Protein AF-A0A7S2UMM3-F1 (afdb_monomer_lite)

Radius of gyration: 26.35 Å; chains: 1; bounding box: 93×60×81 Å

Sequence (410 aa):
KREKLSLTMVSPAQRAVLAFTLSSIRLCLVSAWVPPAGVSSTSRCRPRFPHNGQQQNQPFDLHSSSSQQQQQRHDFLLSMVVGEHGEENIEETSVVALAVNDLTEQDWELVKAIHSSEEGLENAVAARLSEMHPRLLLTLRTVVESENEDTQKVVLDKNEDKNVELLQAVGGAVKQVLDTRLEGGRNVLQTLLGAGEIRKLDAEIGKASRSGLLDMAFFTVLNMNVRDAAYEDTLGTETEESSNREITASTSRLQILQHIYTRCQEEVEKTVSPGVGLLNKLLRTDVASIRTNQLEHYLGPQTSSITTPDGKVVELKYNEKASQPLVPPTLLVEAIAGAVQQIRTVERAGGTDARTAADLVESCRQVAMEARTALAKVYGTNSTELLAFQDELQPIFRPDSAKSIYIQGN

Structure (mmCIF, N/CA/C/O backbone):
data_AF-A0A7S2UMM3-F1
#
_entry.id   AF-A0A7S2UMM3-F1
#
loop_
_atom_site.group_PDB
_atom_site.id
_atom_site.type_symbol
_atom_site.label_atom_id
_atom_site.label_alt_id
_atom_site.label_comp_id
_atom_site.label_asym_id
_atom_site.label_entity_id
_atom_site.label_seq_id
_atom_site.pdbx_PDB_ins_code
_atom_site.Cartn_x
_atom_site.Cartn_y
_atom_site.Cartn_z
_atom_site.occupancy
_atom_site.B_iso_or_equiv
_atom_site.auth_seq_id
_atom_site.auth_comp_id
_atom_site.auth_asym_id
_atom_site.auth_atom_id
_atom_site.pdbx_PDB_model_num
ATOM 1 N N . LYS A 1 1 ? 38.780 10.836 32.388 1.00 37.72 1 LYS A N 1
ATOM 2 C CA . LYS A 1 1 ? 37.694 9.830 32.296 1.00 37.72 1 LYS A CA 1
ATOM 3 C C . LYS A 1 1 ? 36.496 10.451 31.576 1.00 37.72 1 LYS A C 1
ATOM 5 O O . LYS A 1 1 ? 35.646 11.049 32.215 1.00 37.72 1 LYS A O 1
ATOM 10 N N . ARG A 1 2 ? 36.498 10.406 30.243 1.00 31.22 2 ARG A N 1
ATOM 11 C CA . ARG A 1 2 ? 35.359 10.698 29.360 1.00 31.22 2 ARG A CA 1
ATOM 12 C C . ARG A 1 2 ? 35.456 9.645 28.263 1.00 31.22 2 ARG A C 1
ATOM 14 O O . ARG A 1 2 ? 36.393 9.697 27.471 1.00 31.22 2 ARG A O 1
ATOM 21 N N . GLU A 1 3 ? 34.591 8.643 28.318 1.00 32.53 3 GLU A N 1
ATOM 22 C CA . GLU A 1 3 ? 34.515 7.590 27.308 1.00 32.53 3 GLU A CA 1
ATOM 23 C C . GLU A 1 3 ? 33.772 8.130 26.087 1.00 32.53 3 GLU A C 1
ATOM 25 O O . GLU A 1 3 ? 32.643 8.608 26.180 1.00 32.53 3 GLU A O 1
ATOM 30 N N . LYS A 1 4 ? 34.451 8.094 24.939 1.00 33.41 4 LYS A N 1
ATOM 31 C CA . LYS A 1 4 ? 33.843 8.244 23.620 1.00 33.41 4 LYS A CA 1
ATOM 32 C C . LYS A 1 4 ? 33.161 6.915 23.297 1.00 33.41 4 LYS A C 1
ATOM 34 O O . LYS A 1 4 ? 33.853 5.928 23.064 1.00 33.41 4 LYS A O 1
ATOM 39 N N . LEU A 1 5 ? 31.831 6.891 23.282 1.00 32.12 5 LEU A N 1
ATOM 40 C CA . LEU A 1 5 ? 31.069 5.785 22.708 1.00 32.12 5 LEU A CA 1
ATOM 41 C C . LEU A 1 5 ? 31.184 5.870 21.183 1.00 32.12 5 LEU A C 1
ATOM 43 O O . LEU A 1 5 ? 30.658 6.781 20.547 1.00 32.12 5 LEU A O 1
ATOM 47 N N . SER A 1 6 ? 31.944 4.937 20.620 1.00 31.11 6 SER A N 1
ATOM 48 C CA . SER A 1 6 ? 32.021 4.667 19.191 1.00 31.11 6 SER A CA 1
ATOM 49 C C . SER A 1 6 ? 30.680 4.129 18.697 1.00 31.11 6 SER A C 1
ATOM 51 O O . SER A 1 6 ? 30.228 3.085 19.167 1.00 31.11 6 SER A O 1
ATOM 53 N N . LEU A 1 7 ? 30.073 4.826 17.734 1.00 29.58 7 LEU A N 1
ATOM 54 C CA . LEU A 1 7 ? 28.963 4.316 16.934 1.00 29.58 7 LEU A CA 1
ATOM 55 C C . LEU A 1 7 ? 29.455 3.064 16.190 1.00 29.58 7 LEU A C 1
ATOM 57 O O . LEU A 1 7 ? 30.310 3.150 15.307 1.00 29.58 7 LEU A O 1
ATOM 61 N N . THR A 1 8 ? 28.974 1.895 16.595 1.00 32.72 8 THR A N 1
ATOM 62 C CA . THR A 1 8 ? 29.281 0.623 15.947 1.00 32.72 8 THR A CA 1
ATOM 63 C C . THR A 1 8 ? 28.654 0.577 14.556 1.00 32.72 8 THR A C 1
ATOM 65 O O . THR A 1 8 ? 27.493 0.931 14.349 1.00 32.72 8 THR A O 1
ATOM 68 N N . MET A 1 9 ? 29.459 0.157 13.581 1.00 29.73 9 MET A N 1
ATOM 69 C CA . MET A 1 9 ? 29.053 -0.039 12.196 1.00 29.73 9 MET A CA 1
ATOM 70 C C . MET A 1 9 ? 27.955 -1.104 12.094 1.00 29.73 9 MET A C 1
ATOM 72 O O . MET A 1 9 ? 28.203 -2.285 12.317 1.00 29.73 9 MET A O 1
ATOM 76 N N . VAL A 1 10 ? 26.750 -0.681 11.712 1.00 37.28 10 VAL A N 1
ATOM 77 C CA . VAL A 1 10 ? 25.680 -1.572 11.238 1.00 37.28 10 VAL A CA 1
ATOM 78 C C . VAL A 1 10 ? 26.115 -2.175 9.901 1.00 37.28 10 VAL A C 1
ATOM 80 O O . VAL A 1 10 ? 26.517 -1.424 9.001 1.00 37.28 10 VAL A O 1
ATOM 83 N N . SER A 1 11 ? 26.053 -3.507 9.780 1.00 36.09 11 SER A N 1
ATOM 84 C CA . SER A 1 11 ? 26.533 -4.229 8.596 1.00 36.09 11 SER A CA 1
ATOM 85 C C . SER A 1 11 ? 25.693 -3.899 7.348 1.00 36.09 11 SER A C 1
ATOM 87 O O . SER A 1 11 ? 24.501 -3.598 7.474 1.00 36.09 11 SER A O 1
ATOM 89 N N . PRO A 1 12 ? 26.267 -3.973 6.133 1.00 37.12 12 PRO A N 1
ATOM 90 C CA . PRO A 1 12 ? 25.528 -3.758 4.885 1.00 37.12 12 PRO A CA 1
ATOM 91 C C . PRO A 1 12 ? 24.275 -4.641 4.757 1.00 37.12 12 PRO A C 1
ATOM 93 O O . PRO A 1 12 ? 23.237 -4.162 4.312 1.00 37.12 12 PRO A O 1
ATOM 96 N N . ALA A 1 13 ? 24.320 -5.882 5.256 1.00 32.56 13 ALA A N 1
ATOM 97 C CA . ALA A 1 13 ? 23.174 -6.795 5.263 1.00 32.56 13 ALA A CA 1
ATOM 98 C C . ALA A 1 13 ? 22.021 -6.302 6.161 1.00 32.56 13 ALA A C 1
ATOM 100 O O . ALA A 1 13 ? 20.856 -6.419 5.798 1.00 32.56 13 ALA A O 1
ATOM 101 N N . GLN A 1 14 ? 22.323 -5.682 7.307 1.00 31.30 14 GLN A N 1
ATOM 102 C CA . GLN A 1 14 ? 21.301 -5.090 8.180 1.00 31.30 14 GLN A CA 1
ATOM 103 C C . GLN A 1 14 ? 20.704 -3.807 7.585 1.00 31.30 14 GLN A C 1
ATOM 105 O O . GLN A 1 14 ? 19.526 -3.529 7.797 1.00 31.30 14 GLN A O 1
ATOM 110 N N . ARG A 1 15 ? 21.481 -3.052 6.792 1.00 35.38 15 ARG A N 1
ATOM 111 C CA . ARG A 1 15 ? 20.969 -1.902 6.026 1.00 35.38 15 ARG A CA 1
ATOM 112 C C . ARG A 1 15 ? 20.070 -2.342 4.872 1.00 35.38 15 ARG A C 1
ATOM 114 O O . ARG A 1 15 ? 19.040 -1.714 4.670 1.00 35.38 15 ARG A O 1
ATOM 121 N N . ALA A 1 16 ? 20.410 -3.433 4.184 1.00 31.98 16 ALA A N 1
ATOM 122 C CA . ALA A 1 16 ? 19.576 -4.017 3.135 1.00 31.98 16 ALA A CA 1
ATOM 123 C C . ALA A 1 16 ? 18.241 -4.536 3.694 1.00 31.98 16 ALA A C 1
ATOM 125 O O . ALA A 1 16 ? 17.195 -4.243 3.132 1.00 31.98 16 ALA A O 1
ATOM 126 N N . VAL A 1 17 ? 18.244 -5.202 4.854 1.00 29.83 17 VAL A N 1
ATOM 127 C CA . VAL A 1 17 ? 17.009 -5.654 5.527 1.00 29.83 17 VAL A CA 1
ATOM 128 C C . VAL A 1 17 ? 16.156 -4.474 6.021 1.00 29.83 17 VAL A C 1
ATOM 130 O O . VAL A 1 17 ? 14.932 -4.515 5.904 1.00 29.83 17 VAL A O 1
ATOM 133 N N . LEU A 1 18 ? 16.766 -3.393 6.524 1.00 27.75 18 LEU A N 1
ATOM 134 C CA . LEU A 1 18 ? 16.050 -2.169 6.922 1.00 27.75 18 LEU A CA 1
ATOM 135 C C . LEU A 1 18 ? 15.496 -1.375 5.722 1.00 27.75 18 LEU A C 1
ATOM 137 O O . LEU A 1 18 ? 14.382 -0.862 5.790 1.00 27.75 18 LEU A O 1
ATOM 141 N N . ALA A 1 19 ? 16.228 -1.301 4.609 1.00 29.80 19 ALA A N 1
ATOM 142 C CA . ALA A 1 19 ? 15.749 -0.681 3.371 1.00 29.80 19 ALA A CA 1
ATOM 143 C C . ALA A 1 19 ? 14.633 -1.514 2.716 1.00 29.80 19 ALA A C 1
ATOM 145 O O . ALA A 1 19 ? 13.623 -0.961 2.284 1.00 29.80 19 ALA A O 1
ATOM 146 N N . PHE A 1 20 ? 14.764 -2.844 2.728 1.00 29.50 20 PHE A N 1
ATOM 147 C CA . PHE A 1 20 ? 13.760 -3.779 2.219 1.00 29.50 20 PHE A CA 1
ATOM 148 C C . PHE A 1 20 ? 12.480 -3.771 3.065 1.00 29.50 20 PHE A C 1
ATOM 150 O O . PHE A 1 20 ? 11.386 -3.792 2.510 1.00 29.50 20 PHE A O 1
ATOM 157 N N . THR A 1 21 ? 12.582 -3.659 4.395 1.00 28.17 21 THR A N 1
ATOM 158 C CA . THR A 1 21 ? 11.404 -3.519 5.273 1.00 28.17 21 THR A CA 1
ATOM 159 C C . THR A 1 21 ? 10.720 -2.164 5.103 1.00 28.17 21 THR A C 1
ATOM 161 O O . THR A 1 21 ? 9.504 -2.127 4.947 1.00 28.17 21 THR A O 1
ATOM 164 N N . LEU A 1 22 ? 11.462 -1.053 5.023 1.00 28.73 22 LEU A N 1
ATOM 165 C CA . LEU A 1 22 ? 10.879 0.275 4.778 1.00 28.73 22 LEU A CA 1
ATOM 166 C C . LEU A 1 22 ? 10.264 0.411 3.375 1.00 28.73 22 LEU A C 1
ATOM 168 O O . LEU A 1 22 ? 9.251 1.092 3.213 1.00 28.73 22 LEU A O 1
ATOM 172 N N . SER A 1 23 ? 10.831 -0.257 2.368 1.00 28.91 23 SER A N 1
ATOM 173 C CA . SER A 1 23 ? 10.271 -0.295 1.017 1.00 28.91 23 SER A CA 1
ATOM 174 C C . SER A 1 23 ? 9.061 -1.229 0.899 1.00 28.91 23 SER A C 1
ATOM 176 O O . SER A 1 23 ? 8.054 -0.838 0.312 1.00 28.91 23 SER A O 1
ATOM 178 N N . SER A 1 24 ? 9.094 -2.401 1.540 1.00 27.95 24 SER A N 1
ATOM 179 C CA . SER A 1 24 ? 7.931 -3.296 1.623 1.00 27.95 24 SER A CA 1
ATOM 180 C C . SER A 1 24 ? 6.765 -2.624 2.354 1.00 27.95 24 SER A C 1
ATOM 182 O O . SER A 1 24 ? 5.624 -2.773 1.941 1.00 27.95 24 SER A O 1
ATOM 184 N N . ILE A 1 25 ? 7.032 -1.783 3.363 1.00 31.61 25 ILE A N 1
ATOM 185 C CA . ILE A 1 25 ? 6.010 -0.951 4.025 1.00 31.61 25 ILE A CA 1
ATOM 186 C C . ILE A 1 25 ? 5.410 0.091 3.060 1.00 31.61 25 ILE A C 1
ATOM 188 O O . ILE A 1 25 ? 4.210 0.351 3.126 1.00 31.61 25 ILE A O 1
ATOM 192 N N . ARG A 1 26 ? 6.205 0.666 2.142 1.00 30.56 26 ARG A N 1
ATOM 193 C CA . ARG A 1 26 ? 5.712 1.603 1.112 1.00 30.56 26 ARG A CA 1
ATOM 194 C C . ARG A 1 26 ? 4.900 0.914 0.010 1.00 30.56 26 ARG A C 1
ATOM 196 O O . ARG A 1 26 ? 3.977 1.533 -0.502 1.00 30.56 26 ARG A O 1
ATOM 203 N N . LEU A 1 27 ? 5.214 -0.339 -0.328 1.00 33.00 27 LEU A N 1
ATOM 204 C CA . LEU A 1 27 ? 4.545 -1.099 -1.393 1.00 33.00 27 LEU A CA 1
ATOM 205 C C . LEU A 1 27 ? 3.309 -1.886 -0.902 1.00 33.00 27 LEU A C 1
ATOM 207 O O . LEU A 1 27 ? 2.324 -1.989 -1.629 1.00 33.00 27 LEU A O 1
ATOM 211 N N . CYS A 1 28 ? 3.307 -2.382 0.343 1.00 31.05 28 CYS A N 1
ATOM 212 C CA . CYS A 1 28 ? 2.167 -3.091 0.953 1.00 31.05 28 CYS A CA 1
ATOM 213 C C . CYS A 1 28 ? 0.951 -2.187 1.231 1.00 31.05 28 CYS A C 1
ATOM 215 O O . CYS A 1 28 ? -0.153 -2.688 1.429 1.00 31.05 28 CYS A O 1
ATOM 217 N N . LEU A 1 29 ? 1.130 -0.861 1.245 1.00 34.88 29 LEU A N 1
ATOM 218 C CA . LEU A 1 29 ? 0.043 0.115 1.408 1.00 34.88 29 LEU A CA 1
ATOM 219 C C . LEU A 1 29 ? -0.972 0.080 0.247 1.00 34.88 29 LEU A C 1
ATOM 221 O O . LEU A 1 29 ? -2.137 0.414 0.452 1.00 34.88 29 LEU A O 1
ATOM 225 N N . VAL A 1 30 ? -0.558 -0.374 -0.944 1.00 37.84 30 VAL A N 1
ATOM 226 C CA . VAL A 1 30 ? -1.393 -0.393 -2.160 1.00 37.84 30 VAL A CA 1
ATOM 227 C C . VAL A 1 30 ? -2.221 -1.685 -2.291 1.00 37.84 30 VAL A C 1
ATOM 229 O O . VAL A 1 30 ? -3.313 -1.666 -2.845 1.00 37.84 30 VAL A O 1
ATOM 232 N N . SER A 1 31 ? -1.759 -2.812 -1.739 1.00 36.06 31 SER A N 1
ATOM 233 C CA . SER A 1 31 ? -2.380 -4.146 -1.904 1.00 36.06 31 SER A CA 1
ATOM 234 C C . SER A 1 31 ? -3.450 -4.500 -0.869 1.00 36.06 31 SER A C 1
ATOM 236 O O . SER A 1 31 ? -4.137 -5.516 -0.998 1.00 36.06 31 SER A O 1
ATOM 238 N N . ALA A 1 32 ? -3.579 -3.704 0.190 1.00 34.31 32 ALA A N 1
ATOM 239 C CA . ALA A 1 32 ? -4.263 -4.112 1.409 1.00 34.31 32 ALA A CA 1
ATOM 240 C C . ALA A 1 32 ? -5.755 -3.716 1.470 1.00 34.31 32 ALA A C 1
ATOM 242 O O . ALA A 1 32 ? -6.258 -3.461 2.562 1.00 34.31 32 ALA A O 1
ATOM 243 N N . TRP A 1 33 ? -6.465 -3.643 0.337 1.00 36.62 33 TRP A N 1
ATOM 244 C CA . TRP A 1 33 ? -7.845 -3.134 0.263 1.00 36.62 33 TRP A CA 1
ATOM 245 C C . TRP A 1 33 ? -8.903 -4.235 -0.026 1.00 36.62 33 TRP A C 1
ATOM 247 O O . TRP A 1 33 ? -9.188 -4.540 -1.175 1.00 36.62 33 TRP A O 1
ATOM 257 N N . VAL A 1 34 ? -9.493 -4.736 1.077 1.00 37.28 34 VAL A N 1
ATOM 258 C CA . VAL A 1 34 ? -10.892 -5.203 1.341 1.00 37.28 34 VAL A CA 1
ATOM 259 C C . VAL A 1 34 ? -11.443 -6.551 0.772 1.00 37.28 34 VAL A C 1
ATOM 261 O O . VAL A 1 34 ? -11.095 -6.926 -0.342 1.00 37.28 34 VAL A O 1
ATOM 264 N N . PRO A 1 35 ? -12.324 -7.283 1.530 1.00 36.44 35 PRO A N 1
ATOM 265 C CA . PRO A 1 35 ? -12.921 -8.606 1.227 1.00 36.44 35 PRO A CA 1
ATOM 266 C C . PRO A 1 35 ? -14.292 -8.571 0.473 1.00 36.44 35 PRO A C 1
ATOM 268 O O . PRO A 1 35 ? -14.781 -7.491 0.156 1.00 36.44 35 PRO A O 1
ATOM 271 N N . PRO A 1 36 ? -14.935 -9.734 0.181 1.00 30.81 36 PRO A N 1
ATOM 272 C CA . PRO A 1 36 ? -16.005 -9.882 -0.829 1.00 30.81 36 PRO A CA 1
ATOM 273 C C . PRO A 1 36 ? -17.444 -9.640 -0.342 1.00 30.81 36 PRO A C 1
ATOM 275 O O . PRO A 1 36 ? -17.772 -9.849 0.825 1.00 30.81 36 PRO A O 1
ATOM 278 N N . ALA A 1 37 ? -18.313 -9.260 -1.286 1.00 39.91 37 ALA A N 1
ATOM 279 C CA . ALA A 1 37 ? -19.715 -8.891 -1.079 1.00 39.91 37 ALA A CA 1
ATOM 280 C C . ALA A 1 37 ? -20.717 -10.056 -1.225 1.00 39.91 37 ALA A C 1
ATOM 282 O O . ALA A 1 37 ? -20.513 -10.970 -2.021 1.00 39.91 37 ALA A O 1
ATOM 283 N N . GLY A 1 38 ? -21.840 -9.958 -0.497 1.00 34.75 38 GLY A N 1
ATOM 284 C CA . GLY A 1 38 ? -23.064 -10.754 -0.663 1.00 34.75 38 GLY A CA 1
ATOM 285 C C . GLY A 1 38 ? -24.182 -9.988 -1.399 1.00 34.75 38 GLY A C 1
ATOM 286 O O . GLY A 1 38 ? -24.195 -8.758 -1.424 1.00 34.75 38 GLY A O 1
ATOM 287 N N . VAL A 1 39 ? -25.098 -10.741 -2.018 1.00 36.59 39 VAL A N 1
ATOM 288 C CA . VAL A 1 39 ? -26.072 -10.346 -3.065 1.00 36.59 39 VAL A CA 1
ATOM 289 C C . VAL A 1 39 ? -27.311 -9.586 -2.542 1.00 36.59 39 VAL A C 1
ATOM 291 O O . VAL A 1 39 ? -27.798 -9.871 -1.452 1.00 36.59 39 VAL A O 1
ATOM 294 N N . SER A 1 40 ? -27.912 -8.716 -3.377 1.00 28.44 40 SER A N 1
ATOM 295 C CA . SER A 1 40 ? -29.347 -8.362 -3.304 1.00 28.44 40 SER A CA 1
ATOM 296 C C . SER A 1 40 ? -30.047 -8.542 -4.659 1.00 28.44 40 SER A C 1
ATOM 298 O O . SER A 1 40 ? -29.574 -8.009 -5.664 1.00 28.44 40 SER A O 1
ATOM 300 N N . SER A 1 41 ? -31.193 -9.230 -4.675 1.00 32.00 41 SER A N 1
ATOM 301 C CA . SER A 1 41 ? -32.082 -9.392 -5.833 1.00 32.00 41 SER A CA 1
ATOM 302 C C . SER A 1 41 ? -33.200 -8.338 -5.826 1.00 32.00 41 SER A C 1
ATOM 304 O O . SER A 1 41 ? -33.740 -7.978 -4.781 1.00 32.00 41 SER A O 1
ATOM 306 N N . THR A 1 42 ? -33.571 -7.823 -7.001 1.00 28.53 42 THR A N 1
ATOM 307 C CA . THR A 1 42 ? -34.726 -6.926 -7.166 1.00 28.53 42 THR A CA 1
ATOM 308 C C . THR A 1 42 ? -35.871 -7.680 -7.837 1.00 28.53 42 THR A C 1
ATOM 310 O O . THR A 1 42 ? -35.753 -8.116 -8.977 1.00 28.53 42 THR A O 1
ATOM 313 N N . SER A 1 43 ? -37.014 -7.799 -7.155 1.00 29.09 43 SER A N 1
ATOM 314 C CA . SER A 1 43 ? -38.282 -8.180 -7.785 1.00 29.09 43 SER A CA 1
ATOM 315 C C . SER A 1 43 ? -39.281 -7.024 -7.682 1.00 29.09 43 SER A C 1
ATOM 317 O O . SER A 1 43 ? -39.476 -6.416 -6.630 1.00 29.09 43 SER A O 1
ATOM 319 N N . ARG A 1 44 ? -39.886 -6.668 -8.820 1.00 30.44 44 ARG A N 1
ATOM 320 C CA . ARG A 1 44 ? -40.976 -5.689 -8.918 1.00 30.44 44 ARG A CA 1
ATOM 321 C C . ARG A 1 44 ? -42.308 -6.399 -8.686 1.00 30.44 44 ARG A C 1
ATOM 323 O O . ARG A 1 44 ? -42.637 -7.294 -9.457 1.00 30.44 44 ARG A O 1
ATOM 330 N N . CYS A 1 45 ? -43.134 -5.901 -7.765 1.00 27.81 45 CYS A N 1
ATOM 331 C CA . CYS A 1 45 ? -44.596 -5.986 -7.860 1.00 27.81 45 CYS A CA 1
ATOM 332 C C . CYS A 1 45 ? -45.281 -4.777 -7.189 1.00 27.81 45 CYS A C 1
ATOM 334 O O . CYS A 1 45 ? -44.796 -4.218 -6.212 1.00 27.81 45 CYS A O 1
ATOM 336 N N . ARG A 1 46 ? -46.382 -4.340 -7.812 1.00 29.86 46 ARG A N 1
ATOM 337 C CA . ARG A 1 46 ? -47.157 -3.095 -7.609 1.00 29.86 46 ARG A CA 1
ATOM 338 C C . ARG A 1 46 ? -48.124 -3.135 -6.395 1.00 29.86 46 ARG A C 1
ATOM 340 O O . ARG A 1 46 ? -48.333 -4.206 -5.838 1.00 29.86 46 ARG A O 1
ATOM 347 N N . PRO A 1 47 ? -48.756 -1.996 -6.011 1.00 38.34 47 PRO A N 1
ATOM 348 C CA . PRO A 1 47 ? -49.354 -1.798 -4.684 1.00 38.34 47 PRO A CA 1
ATOM 349 C C . PRO A 1 47 ? -50.884 -1.996 -4.607 1.00 38.34 47 PRO A C 1
ATOM 351 O O . PRO A 1 47 ? -51.600 -1.775 -5.586 1.00 38.34 47 PRO A O 1
ATOM 354 N N . ARG A 1 48 ? -51.391 -2.279 -3.394 1.00 27.25 48 ARG A N 1
ATOM 355 C CA . ARG A 1 48 ? -52.760 -1.961 -2.924 1.00 27.25 48 ARG A CA 1
ATOM 356 C C . ARG A 1 48 ? -52.787 -1.766 -1.389 1.00 27.25 48 ARG A C 1
ATOM 358 O O . ARG A 1 48 ? -52.279 -2.600 -0.654 1.00 27.25 48 ARG A O 1
ATOM 365 N N . PHE A 1 49 ? -53.371 -0.648 -0.950 1.00 33.28 49 PHE A N 1
ATOM 366 C CA . PHE A 1 49 ? -53.687 -0.217 0.435 1.00 33.28 49 PHE A CA 1
ATOM 367 C C . PHE A 1 49 ? -54.880 -0.997 1.059 1.00 33.28 49 PHE A C 1
ATOM 369 O O . PHE A 1 49 ? -55.559 -1.687 0.297 1.00 33.28 49 PHE A O 1
ATOM 376 N N . PRO A 1 50 ? -55.335 -0.735 2.316 1.00 56.53 50 PRO A N 1
ATOM 377 C CA . PRO A 1 50 ? -54.648 -0.413 3.584 1.00 56.53 50 PRO A CA 1
ATOM 378 C C . PRO A 1 50 ? -55.148 -1.273 4.791 1.00 56.53 50 PRO A C 1
ATOM 380 O O . PRO A 1 50 ? -56.086 -2.053 4.668 1.00 56.53 50 PRO A O 1
ATOM 383 N N . HIS A 1 51 ? -54.576 -0.992 5.974 1.00 31.17 51 HIS A N 1
ATOM 384 C CA . HIS A 1 51 ? -55.083 -1.156 7.356 1.00 31.17 51 HIS A CA 1
ATOM 385 C C . HIS A 1 51 ? -54.529 -2.246 8.301 1.00 31.17 51 HIS A C 1
ATOM 387 O O . HIS A 1 51 ? -54.581 -3.443 8.051 1.00 31.17 51 HIS A O 1
ATOM 393 N N . ASN A 1 52 ? -54.221 -1.712 9.492 1.00 31.64 52 ASN A N 1
ATOM 394 C CA . ASN A 1 52 ? -54.168 -2.256 10.849 1.00 31.64 52 ASN A CA 1
ATOM 395 C C . ASN A 1 52 ? -52.873 -2.879 11.368 1.00 31.64 52 ASN A C 1
ATOM 397 O O . ASN A 1 52 ? -52.204 -3.683 10.733 1.00 31.64 52 ASN A O 1
ATOM 401 N N . GLY A 1 53 ? -52.517 -2.386 12.556 1.00 42.09 53 GLY A N 1
ATOM 402 C CA . GLY A 1 53 ? -51.210 -2.508 13.156 1.00 42.09 53 GLY A CA 1
ATOM 403 C C . GLY A 1 53 ? -50.965 -3.849 13.817 1.00 42.09 53 GLY A C 1
ATOM 404 O O . GLY A 1 53 ? -51.862 -4.454 14.391 1.00 42.09 53 GLY A O 1
ATOM 405 N N . GLN A 1 54 ? -49.695 -4.224 13.793 1.00 33.34 54 GLN A N 1
ATOM 406 C CA . GLN A 1 54 ? -49.017 -5.016 14.801 1.00 33.34 54 GLN A CA 1
ATOM 407 C C . GLN A 1 54 ? -47.519 -4.759 14.623 1.00 33.34 54 GLN A C 1
ATOM 409 O O . GLN A 1 54 ? -46.998 -4.804 13.511 1.00 33.34 54 GLN A O 1
ATOM 414 N N . GLN A 1 55 ? -46.841 -4.421 15.718 1.00 40.12 55 GLN A N 1
ATOM 415 C CA . GLN A 1 55 ? -45.387 -4.333 15.766 1.00 40.12 55 GLN A CA 1
ATOM 416 C C . GLN A 1 55 ? -44.811 -5.741 15.576 1.00 40.12 55 GLN A C 1
ATOM 418 O O . GLN A 1 55 ? -44.971 -6.597 16.443 1.00 40.12 55 GLN A O 1
ATOM 423 N N . GLN A 1 56 ? -44.138 -5.971 14.452 1.00 32.06 56 GLN A N 1
ATOM 424 C CA . GLN A 1 56 ? -43.213 -7.084 14.277 1.00 32.06 56 GLN A CA 1
ATOM 425 C C . GLN A 1 56 ? -41.867 -6.524 13.824 1.00 32.06 56 GLN A C 1
ATOM 427 O O . GLN A 1 56 ? -41.788 -5.758 12.865 1.00 32.06 56 GLN A O 1
ATOM 432 N N . ASN A 1 57 ? -40.825 -6.899 14.564 1.00 35.16 57 ASN A N 1
ATOM 433 C CA . ASN A 1 57 ? -39.428 -6.653 14.236 1.00 35.16 57 ASN A CA 1
ATOM 434 C C . ASN A 1 57 ? -39.122 -7.224 12.846 1.00 35.16 57 ASN A C 1
ATOM 436 O O . ASN A 1 57 ? -39.223 -8.434 12.651 1.00 35.16 57 ASN A O 1
ATOM 440 N N . GLN A 1 58 ? -38.727 -6.365 11.908 1.00 28.28 58 GLN A N 1
ATOM 441 C CA . GLN A 1 58 ? -38.083 -6.784 10.665 1.00 28.28 58 GLN A CA 1
ATOM 442 C C . GLN A 1 58 ? -36.572 -6.528 10.745 1.00 28.28 58 GLN A C 1
ATOM 444 O O . GLN A 1 58 ? -36.161 -5.552 11.381 1.00 28.28 58 GLN A O 1
ATOM 449 N N . PRO A 1 59 ? -35.741 -7.384 10.125 1.00 31.39 59 PRO A N 1
ATOM 450 C CA . PRO A 1 59 ? -34.317 -7.129 9.997 1.00 31.39 59 PRO A CA 1
ATOM 451 C C . PRO A 1 59 ? -34.082 -6.002 8.981 1.00 31.39 59 PRO A C 1
ATOM 453 O O . PRO A 1 59 ? -34.748 -5.912 7.953 1.00 31.39 59 PRO A O 1
ATOM 456 N N . PHE A 1 60 ? -33.148 -5.116 9.311 1.00 28.88 60 PHE A N 1
ATOM 457 C CA . PHE A 1 60 ? -32.680 -4.039 8.445 1.00 28.88 60 PHE A CA 1
ATOM 458 C C . PHE A 1 60 ? -31.813 -4.614 7.313 1.00 28.88 60 PHE A C 1
ATOM 460 O O . PHE A 1 60 ? -30.698 -5.055 7.574 1.00 28.88 60 PHE A O 1
ATOM 467 N N . ASP A 1 61 ? -32.285 -4.540 6.068 1.00 33.62 61 ASP A N 1
ATOM 468 C CA . ASP A 1 61 ? -31.451 -4.696 4.870 1.00 33.62 61 ASP A CA 1
ATOM 469 C C . ASP A 1 61 ? -30.877 -3.326 4.463 1.00 33.62 61 ASP A C 1
ATOM 471 O O . ASP A 1 61 ? -31.564 -2.479 3.890 1.00 33.62 61 ASP A O 1
ATOM 475 N N . LEU A 1 62 ? -29.604 -3.093 4.800 1.00 35.28 62 LEU A N 1
ATOM 476 C CA . LEU A 1 62 ? -28.827 -1.880 4.497 1.00 35.28 62 LEU A CA 1
ATOM 477 C C . LEU A 1 62 ? -27.396 -2.263 4.061 1.00 35.28 62 LEU A C 1
ATOM 479 O O . LEU A 1 62 ? -26.438 -1.910 4.738 1.00 35.28 62 LEU A O 1
ATOM 483 N N . HIS A 1 63 ? -27.214 -3.005 2.960 1.00 37.03 63 HIS A N 1
ATOM 484 C CA . HIS A 1 63 ? -25.854 -3.385 2.512 1.00 37.03 63 HIS A CA 1
ATOM 485 C C . HIS A 1 63 ? -25.577 -3.376 0.994 1.00 37.03 63 HIS A C 1
ATOM 487 O O . HIS A 1 63 ? -24.470 -3.712 0.588 1.00 37.03 63 HIS A O 1
ATOM 493 N N . SER A 1 64 ? -26.496 -2.947 0.125 1.00 37.47 64 SER A N 1
ATOM 494 C CA . SER A 1 64 ? -26.328 -3.157 -1.327 1.00 37.47 64 SER A CA 1
ATOM 495 C C . SER A 1 64 ? -25.579 -2.062 -2.107 1.00 37.47 64 SER A C 1
ATOM 497 O O . SER A 1 64 ? -25.239 -2.286 -3.264 1.00 37.47 64 SER A O 1
ATOM 499 N N . SER A 1 65 ? -25.278 -0.897 -1.518 1.00 36.31 65 SER A N 1
ATOM 500 C CA . SER A 1 65 ? -24.600 0.207 -2.229 1.00 36.31 65 SER A CA 1
ATOM 501 C C . SER A 1 65 ? -23.087 0.305 -1.986 1.00 36.31 65 SER A C 1
ATOM 503 O O . SER A 1 65 ? -22.410 1.034 -2.706 1.00 36.31 65 SER A O 1
ATOM 505 N N . SER A 1 66 ? -22.534 -0.405 -0.994 1.00 40.94 66 SER A N 1
ATOM 506 C CA . SER A 1 66 ? -21.108 -0.311 -0.628 1.00 40.94 66 SER A CA 1
ATOM 507 C C . SER A 1 66 ? -20.194 -1.186 -1.490 1.00 40.94 66 SER A C 1
ATOM 509 O O . SER A 1 66 ? -19.043 -0.827 -1.727 1.00 40.94 66 SER A O 1
ATOM 511 N N . SER A 1 67 ? -20.712 -2.299 -2.009 1.00 39.31 67 SER A N 1
ATOM 512 C CA . SER A 1 67 ? -19.952 -3.273 -2.800 1.00 39.31 67 SER A CA 1
ATOM 513 C C . SER A 1 67 ? -19.581 -2.759 -4.194 1.00 39.31 67 SER A C 1
ATOM 515 O O . SER A 1 67 ? -18.461 -2.971 -4.646 1.00 39.31 67 SER A O 1
ATOM 517 N N . GLN A 1 68 ? -20.463 -2.005 -4.858 1.00 37.88 68 GLN A N 1
ATOM 518 C CA . GLN A 1 68 ? -20.170 -1.420 -6.176 1.00 37.88 68 GLN A CA 1
ATOM 519 C C . GLN A 1 68 ? -19.088 -0.334 -6.120 1.00 37.88 68 GLN A C 1
ATOM 521 O O . GLN A 1 68 ? -18.267 -0.231 -7.030 1.00 37.88 68 GLN A O 1
ATOM 526 N N . GLN A 1 69 ? -19.044 0.453 -5.043 1.00 40.78 69 GLN A N 1
ATOM 527 C CA . GLN A 1 69 ? -18.029 1.496 -4.879 1.00 40.78 69 GLN A CA 1
ATOM 528 C C . GLN A 1 69 ? -16.647 0.897 -4.553 1.00 40.78 69 GLN A C 1
ATOM 530 O O . GLN A 1 69 ? -15.626 1.465 -4.931 1.00 40.78 69 GLN A O 1
ATOM 535 N N . GLN A 1 70 ? -16.606 -0.276 -3.912 1.00 46.50 70 GLN A N 1
ATOM 536 C CA . GLN A 1 70 ? -15.387 -1.066 -3.696 1.00 46.50 70 GLN A CA 1
ATOM 537 C C . GLN A 1 70 ? -14.927 -1.798 -4.967 1.00 46.50 70 GLN A C 1
ATOM 539 O O . GLN A 1 70 ? -13.729 -1.834 -5.234 1.00 46.50 70 GLN A O 1
ATOM 544 N N . GLN A 1 71 ? -15.861 -2.294 -5.789 1.00 40.97 71 GLN A N 1
ATOM 545 C CA . GLN A 1 71 ? -15.581 -2.879 -7.107 1.00 40.97 71 GLN A CA 1
ATOM 546 C C . GLN A 1 71 ? -14.901 -1.860 -8.041 1.00 40.97 71 GLN A C 1
ATOM 548 O O . GLN A 1 71 ? -13.855 -2.152 -8.611 1.00 40.97 71 GLN A O 1
ATOM 553 N N . GLN A 1 72 ? -15.418 -0.626 -8.118 1.00 40.97 72 GLN A N 1
ATOM 554 C CA . GLN A 1 72 ? -14.840 0.440 -8.954 1.00 40.97 72 GLN A CA 1
ATOM 555 C C . GLN A 1 72 ? -13.432 0.861 -8.504 1.00 40.97 72 GLN A C 1
ATOM 557 O O . GLN A 1 72 ? -12.567 1.127 -9.333 1.00 40.97 72 GLN A O 1
ATOM 562 N N . ARG A 1 73 ? -13.161 0.847 -7.192 1.00 46.56 73 ARG A N 1
ATOM 563 C CA . ARG A 1 73 ? -11.824 1.113 -6.623 1.00 46.56 73 ARG A CA 1
ATOM 564 C C . ARG A 1 73 ? -10.805 0.001 -6.914 1.00 46.56 73 ARG A C 1
ATOM 566 O O . ARG A 1 73 ? -9.612 0.194 -6.709 1.00 46.56 73 ARG A O 1
ATOM 573 N N . HIS A 1 74 ? -11.271 -1.154 -7.381 1.00 42.59 74 HIS A N 1
ATOM 574 C CA . HIS A 1 74 ? -10.506 -2.387 -7.551 1.00 42.59 74 HIS A CA 1
ATOM 575 C C . HIS A 1 74 ? -10.341 -2.796 -9.025 1.00 42.59 74 HIS A C 1
ATOM 577 O O . HIS A 1 74 ? -9.319 -3.391 -9.375 1.00 42.59 74 HIS A O 1
ATOM 583 N N . ASP A 1 75 ? -11.286 -2.429 -9.896 1.00 34.94 75 ASP A N 1
ATOM 584 C CA . ASP A 1 75 ? -11.080 -2.389 -11.352 1.00 34.94 75 ASP A CA 1
ATOM 585 C C . ASP A 1 75 ? -9.968 -1.403 -11.706 1.00 34.94 75 ASP A C 1
ATOM 587 O O . ASP A 1 75 ? -9.150 -1.665 -12.573 1.00 34.94 75 ASP A O 1
ATOM 591 N N . PHE A 1 76 ? -9.850 -0.340 -10.922 1.00 41.56 76 PHE A N 1
ATOM 592 C CA . PHE A 1 76 ? -8.805 0.663 -10.999 1.00 41.56 76 PHE A CA 1
ATOM 593 C C . PHE A 1 76 ? -7.363 0.142 -10.789 1.00 41.56 76 PHE A C 1
ATOM 595 O O . PHE A 1 76 ? -6.469 0.450 -11.572 1.00 41.56 76 PHE A O 1
ATOM 602 N N . LEU A 1 77 ? -7.113 -0.699 -9.776 1.00 38.56 77 LEU A N 1
ATOM 603 C CA . LEU A 1 77 ? -5.776 -1.284 -9.564 1.00 38.56 77 LEU A CA 1
ATOM 604 C C . LEU A 1 77 ? -5.427 -2.362 -10.610 1.00 38.56 77 LEU A C 1
ATOM 606 O O . LEU A 1 77 ? -4.259 -2.726 -10.737 1.00 38.56 77 LEU A O 1
ATOM 610 N N . LEU A 1 78 ? -6.413 -2.874 -11.358 1.00 33.53 78 LEU A N 1
ATOM 611 C CA . LEU A 1 78 ? -6.201 -3.825 -12.458 1.00 33.53 78 LEU A CA 1
ATOM 612 C C . LEU A 1 78 ? -6.211 -3.180 -13.849 1.00 33.53 78 LEU A C 1
ATOM 614 O O . LEU A 1 78 ? -5.508 -3.680 -14.725 1.00 33.53 78 LEU A O 1
ATOM 618 N N . SER A 1 79 ? -6.891 -2.052 -14.064 1.00 31.42 79 SER A N 1
ATOM 619 C CA . SER A 1 79 ? -6.733 -1.244 -15.283 1.00 31.42 79 SER A CA 1
ATOM 620 C C . SER A 1 79 ? -5.330 -0.632 -15.367 1.00 31.42 79 SER A C 1
ATOM 622 O O . SER A 1 79 ? -4.857 -0.319 -16.451 1.00 31.42 79 SER A O 1
ATOM 624 N N . MET A 1 80 ? -4.612 -0.550 -14.239 1.00 36.69 80 MET A N 1
ATOM 625 C CA . MET A 1 80 ? -3.161 -0.310 -14.192 1.00 36.69 80 MET A CA 1
ATOM 626 C C . MET A 1 80 ? -2.316 -1.423 -14.839 1.00 36.69 80 MET A C 1
ATOM 628 O O . MET A 1 80 ? -1.154 -1.197 -15.175 1.00 36.69 80 MET A O 1
ATOM 632 N N . VAL A 1 81 ? -2.859 -2.638 -14.977 1.00 35.00 81 VAL A N 1
ATOM 633 C CA . VAL A 1 81 ? -2.160 -3.809 -15.532 1.00 35.00 81 VAL A CA 1
ATOM 634 C C . VAL A 1 81 ? -2.598 -4.091 -16.970 1.00 35.00 81 VAL A C 1
ATOM 636 O O . VAL A 1 81 ? -1.775 -4.551 -17.760 1.00 35.00 81 VAL A O 1
ATOM 639 N N . VAL A 1 82 ? -3.832 -3.750 -17.340 1.00 30.64 82 VAL A N 1
ATOM 640 C CA . VAL A 1 82 ? -4.368 -3.881 -18.702 1.00 30.64 82 VAL A CA 1
ATOM 641 C C . VAL A 1 82 ? -4.930 -2.523 -19.121 1.00 30.64 82 VAL A C 1
ATOM 643 O O . VAL A 1 82 ? -6.115 -2.247 -18.955 1.00 30.64 82 VAL A O 1
ATOM 646 N N . GLY A 1 83 ? -4.055 -1.632 -19.584 1.00 32.31 83 GLY A N 1
ATOM 647 C CA . GLY A 1 83 ? -4.475 -0.373 -20.189 1.00 32.31 83 GLY A CA 1
ATOM 648 C C . GLY A 1 83 ? -5.032 -0.648 -21.581 1.00 32.31 83 GLY A C 1
ATOM 649 O O . GLY A 1 83 ? -4.268 -0.752 -22.535 1.00 32.31 83 GLY A O 1
ATOM 650 N N . GLU A 1 84 ? -6.349 -0.793 -21.706 1.00 33.25 84 GLU A N 1
ATOM 651 C CA . GLU A 1 84 ? -7.012 -0.725 -23.010 1.00 33.25 84 GLU A CA 1
ATOM 652 C C . GLU A 1 84 ? -7.044 0.745 -23.450 1.00 33.25 84 GLU A C 1
ATOM 654 O O . GLU A 1 84 ? -7.861 1.542 -22.985 1.00 33.25 84 GLU A O 1
ATOM 659 N N . HIS A 1 85 ? -6.101 1.128 -24.312 1.00 37.41 85 HIS A N 1
ATOM 660 C CA . HIS A 1 85 ? -6.112 2.431 -24.963 1.00 37.41 85 HIS A CA 1
ATOM 661 C C . HIS A 1 85 ? -7.140 2.428 -26.099 1.00 37.41 85 HIS A C 1
ATOM 663 O O . HIS A 1 85 ? -7.074 1.610 -27.013 1.00 37.41 85 HIS A O 1
ATOM 669 N N . GLY A 1 86 ? -8.100 3.354 -26.030 1.00 36.78 86 GLY A N 1
ATOM 670 C CA . GLY A 1 86 ? -9.012 3.640 -27.131 1.00 36.78 86 GLY A CA 1
ATOM 671 C C . GLY A 1 86 ? -8.244 4.199 -28.328 1.00 36.78 86 GLY A C 1
ATOM 672 O O . GLY A 1 86 ? -7.470 5.144 -28.186 1.00 36.78 86 GLY A O 1
ATOM 673 N N . GLU A 1 87 ? -8.461 3.593 -29.492 1.00 36.16 87 GLU A N 1
ATOM 674 C CA . GLU A 1 87 ? -7.859 3.972 -30.770 1.00 36.16 87 GLU A CA 1
ATOM 675 C C . GLU A 1 87 ? -8.388 5.340 -31.239 1.00 36.16 87 GLU A C 1
ATOM 677 O O . GLU A 1 87 ? -9.409 5.436 -31.922 1.00 36.16 87 GLU A O 1
ATOM 682 N N . GLU A 1 88 ? -7.691 6.420 -30.892 1.00 40.88 88 GLU A N 1
ATOM 683 C CA . GLU A 1 88 ? -7.794 7.685 -31.620 1.00 40.88 88 GLU A CA 1
ATOM 684 C C . GLU A 1 88 ? -6.551 7.861 -32.502 1.00 40.88 88 GLU A C 1
ATOM 686 O O . GLU A 1 88 ? -5.417 7.756 -32.040 1.00 40.88 88 GLU A O 1
ATOM 691 N N . ASN A 1 89 ? -6.785 8.109 -33.797 1.00 40.91 89 ASN A N 1
ATOM 692 C CA . ASN A 1 89 ? -5.765 8.373 -34.816 1.00 40.91 89 ASN A CA 1
ATOM 693 C C . ASN A 1 89 ? -4.982 9.654 -34.477 1.00 40.91 89 ASN A C 1
ATOM 695 O O . ASN A 1 89 ? -5.364 10.753 -34.888 1.00 40.91 89 ASN A O 1
ATOM 699 N N . ILE A 1 90 ? -3.887 9.504 -33.738 1.00 45.41 90 ILE A N 1
ATOM 700 C CA . ILE A 1 90 ? -2.871 10.533 -33.516 1.00 45.41 90 ILE A CA 1
ATOM 701 C C . ILE A 1 90 ? -1.718 10.243 -34.482 1.00 45.41 90 ILE A C 1
ATOM 703 O O . ILE A 1 90 ? -1.369 9.084 -34.696 1.00 45.41 90 ILE A O 1
ATOM 707 N N . GLU A 1 91 ? -1.155 11.289 -35.094 1.00 48.16 91 GLU A N 1
ATOM 708 C CA . GLU A 1 91 ? 0.050 11.204 -35.928 1.00 48.16 91 GLU A CA 1
ATOM 709 C C . GLU A 1 91 ? 1.100 10.303 -35.251 1.00 48.16 91 GLU A C 1
ATOM 711 O O . GLU A 1 91 ? 1.439 10.550 -34.091 1.00 48.16 91 GLU A O 1
ATOM 716 N N . GLU A 1 92 ? 1.567 9.258 -35.960 1.00 49.56 92 GLU A N 1
ATOM 717 C CA . GLU A 1 92 ? 2.490 8.193 -35.510 1.00 49.56 92 GLU A CA 1
ATOM 718 C C . GLU A 1 92 ? 3.867 8.748 -35.103 1.00 49.56 92 GLU A C 1
ATOM 720 O O . GLU A 1 92 ? 4.913 8.474 -35.691 1.00 49.56 92 GLU A O 1
ATOM 725 N N . THR A 1 93 ? 3.887 9.554 -34.056 1.00 56.34 93 THR A N 1
ATOM 726 C CA . THR A 1 93 ? 5.075 9.757 -33.249 1.00 56.34 93 THR A CA 1
ATOM 727 C C . THR A 1 93 ? 5.183 8.487 -32.421 1.00 56.34 93 THR A C 1
ATOM 729 O O . THR A 1 93 ? 4.273 8.193 -31.647 1.00 56.34 93 THR A O 1
ATOM 732 N N . SER A 1 94 ? 6.237 7.694 -32.640 1.00 68.75 94 SER A N 1
ATOM 733 C CA . SER A 1 94 ? 6.432 6.413 -31.951 1.00 68.75 94 SER A CA 1
ATOM 734 C C . SER A 1 94 ? 6.165 6.581 -30.452 1.00 68.75 94 SER A C 1
ATOM 736 O O . SER A 1 94 ? 6.846 7.364 -29.786 1.00 68.75 94 SER A O 1
ATOM 738 N N . VAL A 1 95 ? 5.161 5.868 -29.927 1.00 72.81 95 VAL A N 1
ATOM 739 C CA . VAL A 1 95 ? 4.754 5.904 -28.508 1.00 72.81 95 VAL A CA 1
ATOM 740 C C . VAL A 1 95 ? 5.961 5.659 -27.596 1.00 72.81 95 VAL A C 1
ATOM 742 O O . VAL A 1 95 ? 6.090 6.271 -26.537 1.00 72.81 95 VAL A O 1
ATOM 745 N N . VAL A 1 96 ? 6.906 4.841 -28.067 1.00 74.50 96 VAL A N 1
ATOM 746 C CA . VAL A 1 96 ? 8.186 4.572 -27.411 1.00 74.50 96 VAL A CA 1
ATOM 747 C C . VAL A 1 96 ? 9.046 5.832 -27.311 1.00 74.50 96 VAL A C 1
ATOM 749 O O . VAL A 1 96 ? 9.569 6.125 -26.241 1.00 74.50 96 VAL A O 1
ATOM 752 N N . ALA A 1 97 ? 9.175 6.617 -28.382 1.00 74.56 97 ALA A N 1
ATOM 753 C CA . ALA A 1 97 ? 9.982 7.838 -28.371 1.00 74.56 97 ALA A CA 1
ATOM 754 C C . ALA A 1 97 ? 9.433 8.879 -27.381 1.00 74.56 97 ALA A C 1
ATOM 756 O O . ALA A 1 97 ? 10.204 9.512 -26.661 1.00 74.56 97 ALA A O 1
ATOM 757 N N . LEU A 1 98 ? 8.106 9.019 -27.289 1.00 77.50 98 LEU A N 1
ATOM 758 C CA . LEU A 1 98 ? 7.473 9.881 -26.286 1.00 77.50 98 LEU A CA 1
ATOM 759 C C . LEU A 1 98 ? 7.750 9.374 -24.863 1.00 77.50 98 LEU A C 1
ATOM 761 O O . LEU A 1 98 ? 8.231 10.137 -24.028 1.00 77.50 98 LEU A O 1
ATOM 765 N N . ALA A 1 99 ? 7.563 8.075 -24.615 1.00 78.44 99 ALA A N 1
ATOM 766 C CA . ALA A 1 99 ? 7.789 7.477 -23.299 1.00 78.44 99 ALA A CA 1
ATOM 767 C C . ALA A 1 99 ? 9.258 7.551 -22.833 1.00 78.44 99 ALA A C 1
ATOM 769 O O . ALA A 1 99 ? 9.526 7.658 -21.635 1.00 78.44 99 ALA A O 1
ATOM 770 N N . VAL A 1 100 ? 10.215 7.494 -23.766 1.00 83.44 100 VAL A N 1
ATOM 771 C CA . VAL A 1 100 ? 11.658 7.626 -23.499 1.00 83.44 100 VAL A CA 1
ATOM 772 C C . VAL A 1 100 ? 12.028 9.070 -23.149 1.00 83.44 100 VAL A C 1
ATOM 774 O O . VAL A 1 100 ? 12.860 9.289 -22.264 1.00 83.44 100 VAL A O 1
ATOM 777 N N . ASN A 1 101 ? 11.397 10.053 -23.797 1.00 84.56 101 ASN A N 1
ATOM 778 C CA . ASN A 1 101 ? 11.639 11.476 -23.542 1.00 84.56 101 ASN A CA 1
ATOM 779 C C . ASN A 1 101 ? 11.120 11.944 -22.171 1.00 84.56 101 ASN A C 1
ATOM 781 O O . ASN A 1 101 ? 11.642 12.914 -21.623 1.00 84.56 101 ASN A O 1
ATOM 785 N N . ASP A 1 102 ? 10.155 11.231 -21.587 1.00 86.31 102 ASP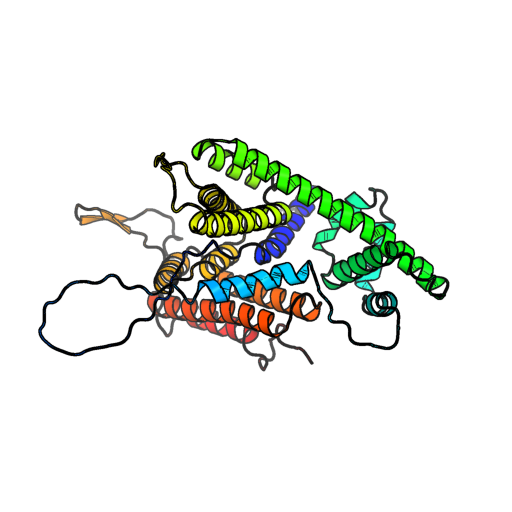 A N 1
ATOM 786 C CA . ASP A 1 102 ? 9.590 11.536 -20.266 1.00 86.31 102 ASP A CA 1
ATOM 787 C C . ASP A 1 102 ? 10.456 11.047 -19.083 1.00 86.31 102 ASP A C 1
ATOM 789 O O . ASP A 1 102 ? 10.161 11.329 -17.913 1.00 86.31 102 ASP A O 1
ATOM 793 N N . LEU A 1 103 ? 11.547 10.323 -19.358 1.00 90.06 103 LEU A N 1
ATOM 794 C CA . LEU A 1 103 ? 12.479 9.843 -18.337 1.00 90.06 103 LEU A CA 1
ATOM 795 C C . LEU A 1 103 ? 13.428 10.949 -17.863 1.00 90.06 103 LEU A C 1
ATOM 797 O O . LEU A 1 103 ? 14.050 11.665 -18.647 1.00 90.06 103 LEU A O 1
ATOM 801 N N . THR A 1 104 ? 13.609 11.047 -16.547 1.00 93.19 104 THR A N 1
ATOM 802 C CA . THR A 1 104 ? 14.552 12.005 -15.950 1.00 93.19 104 THR A CA 1
ATOM 803 C C . THR A 1 104 ? 15.980 11.474 -15.928 1.00 93.19 104 THR A C 1
ATOM 805 O O . THR A 1 104 ? 16.222 10.274 -16.036 1.00 93.19 104 THR A O 1
ATOM 808 N N . GLU A 1 105 ? 16.945 12.366 -15.699 1.00 94.12 105 GLU A N 1
ATOM 809 C CA . GLU A 1 105 ? 18.359 12.006 -15.528 1.00 94.12 105 GLU A CA 1
ATOM 810 C C . GLU A 1 105 ? 18.571 10.943 -14.435 1.00 94.12 105 GLU A C 1
ATOM 812 O O . GLU A 1 105 ? 19.326 9.998 -14.643 1.00 94.12 105 GLU A O 1
ATOM 817 N N . GLN A 1 106 ? 17.827 11.024 -13.326 1.00 94.56 106 GLN A N 1
ATOM 818 C CA . GLN A 1 106 ? 17.881 10.029 -12.247 1.00 94.56 106 GLN A CA 1
ATOM 819 C C . GLN A 1 106 ? 17.424 8.637 -12.704 1.00 94.56 106 GLN A C 1
ATOM 821 O O . GLN A 1 106 ? 18.016 7.634 -12.306 1.00 94.56 106 GLN A O 1
ATOM 826 N N . ASP A 1 107 ? 16.397 8.561 -13.556 1.00 94.94 107 ASP A N 1
ATOM 827 C CA . ASP A 1 107 ? 15.922 7.284 -14.096 1.00 94.94 107 ASP A CA 1
ATOM 828 C C . ASP A 1 107 ? 16.994 6.667 -15.009 1.00 94.94 107 ASP A C 1
ATOM 830 O O . ASP A 1 107 ? 17.292 5.475 -14.915 1.00 94.94 107 ASP A O 1
ATOM 834 N N . TRP A 1 108 ? 17.649 7.489 -15.834 1.00 95.44 108 TRP A N 1
ATOM 835 C CA . TRP A 1 108 ? 18.744 7.050 -16.699 1.00 95.44 108 TRP A CA 1
ATOM 836 C C . TRP A 1 108 ? 19.983 6.603 -15.928 1.00 95.44 108 TRP A C 1
ATOM 838 O O . TRP A 1 108 ? 20.610 5.611 -16.304 1.00 95.44 108 TRP A O 1
ATOM 848 N N . GLU A 1 109 ? 20.354 7.313 -14.863 1.00 95.75 109 GLU A N 1
ATOM 849 C CA . GLU A 1 109 ? 21.439 6.896 -13.972 1.00 95.75 109 GLU A CA 1
ATOM 850 C C . GLU A 1 109 ? 21.138 5.534 -13.347 1.00 95.75 109 GLU A C 1
ATOM 852 O O . GLU A 1 109 ? 22.007 4.658 -13.334 1.00 95.75 109 GLU A O 1
ATOM 857 N N . LEU A 1 110 ? 19.897 5.324 -12.900 1.00 96.00 110 LEU A N 1
ATOM 858 C CA . LEU A 1 110 ? 19.460 4.059 -12.323 1.00 96.00 110 LEU A CA 1
ATOM 859 C C . LEU A 1 110 ? 19.541 2.915 -13.343 1.00 96.00 110 LEU A C 1
ATOM 861 O O . LEU A 1 110 ? 20.147 1.884 -13.045 1.00 96.00 110 LEU A O 1
ATOM 865 N N . VAL A 1 111 ? 19.001 3.110 -14.553 1.00 96.56 111 VAL A N 1
ATOM 866 C CA . VAL A 1 111 ? 19.041 2.129 -15.656 1.00 96.56 111 VAL A CA 1
ATOM 867 C C . VAL A 1 111 ? 20.483 1.767 -16.011 1.00 96.56 111 VAL A C 1
ATOM 869 O O . VAL A 1 111 ? 20.835 0.587 -16.043 1.00 96.56 111 VAL A O 1
ATOM 872 N N . LYS A 1 112 ? 21.355 2.764 -16.205 1.00 96.25 112 LYS A N 1
ATOM 873 C CA . LYS A 1 112 ? 22.775 2.540 -16.526 1.00 96.25 112 LYS A CA 1
ATOM 874 C C . LYS A 1 112 ? 23.501 1.800 -15.411 1.00 96.25 112 LYS A C 1
ATOM 876 O O . LYS A 1 112 ? 24.296 0.901 -15.684 1.00 96.25 112 LYS A O 1
ATOM 881 N N . ALA A 1 113 ? 23.229 2.158 -14.160 1.00 95.75 113 ALA A N 1
ATOM 882 C CA . ALA A 1 113 ? 23.862 1.533 -13.011 1.00 95.75 113 ALA A CA 1
ATOM 883 C C . ALA A 1 113 ? 23.366 0.094 -12.776 1.00 95.75 113 ALA A C 1
ATOM 885 O O . ALA A 1 113 ? 24.130 -0.718 -12.267 1.00 95.75 113 ALA A O 1
ATOM 886 N N . ILE A 1 114 ? 22.125 -0.234 -13.151 1.00 96.06 114 ILE A N 1
ATOM 887 C CA . ILE A 1 114 ? 21.614 -1.615 -13.162 1.00 96.06 114 ILE A CA 1
ATOM 888 C C . ILE A 1 114 ? 22.280 -2.417 -14.279 1.00 96.06 114 ILE A C 1
ATOM 890 O O . ILE A 1 114 ? 22.797 -3.502 -14.025 1.00 96.06 114 ILE A O 1
ATOM 894 N N . HIS A 1 115 ? 22.315 -1.869 -15.495 1.00 96.00 115 HIS A N 1
ATOM 895 C CA . HIS A 1 115 ? 22.896 -2.548 -16.651 1.00 96.00 115 HIS A CA 1
ATOM 896 C C . HIS A 1 115 ? 24.402 -2.805 -16.497 1.00 96.00 115 HIS A C 1
ATOM 898 O O . HIS A 1 115 ? 24.908 -3.829 -16.940 1.00 96.00 115 HIS A O 1
ATOM 904 N N . SER A 1 116 ? 25.115 -1.900 -15.823 1.00 95.38 116 SER A N 1
ATOM 905 C CA . SER A 1 116 ? 26.559 -2.024 -15.575 1.00 95.38 116 SER A CA 1
ATOM 906 C C . SER A 1 116 ? 26.906 -2.898 -14.359 1.00 95.38 116 SER A C 1
ATOM 908 O O . SER A 1 116 ? 28.076 -2.974 -13.990 1.00 95.38 116 SER A O 1
ATOM 910 N N . SER A 1 117 ? 25.921 -3.503 -13.688 1.00 94.75 117 SER A N 1
ATOM 911 C CA . SER A 1 117 ? 26.154 -4.305 -12.482 1.00 94.75 117 SER A CA 1
ATOM 912 C C . SER A 1 117 ? 26.778 -5.666 -12.807 1.00 94.75 117 SER A C 1
ATOM 914 O O . SER A 1 117 ? 26.310 -6.382 -13.690 1.00 94.75 117 SER A O 1
ATOM 916 N N . GLU A 1 118 ? 27.797 -6.065 -12.042 1.00 89.25 118 GLU A N 1
ATOM 917 C CA . GLU A 1 118 ? 28.468 -7.368 -12.185 1.00 89.25 118 GLU A CA 1
ATOM 918 C C . GLU A 1 118 ? 27.651 -8.540 -11.604 1.00 89.25 118 GLU A C 1
ATOM 920 O O . GLU A 1 118 ? 27.899 -9.696 -11.940 1.00 89.25 118 GLU A O 1
ATOM 925 N N . GLU A 1 119 ? 26.654 -8.266 -10.753 1.00 87.06 119 GLU A N 1
ATOM 926 C CA . GLU A 1 119 ? 25.870 -9.284 -10.024 1.00 87.06 119 GLU A CA 1
ATOM 927 C C . GLU A 1 119 ? 24.810 -10.001 -10.890 1.00 87.06 119 GLU A C 1
ATOM 929 O O . GLU A 1 119 ? 24.064 -10.853 -10.397 1.00 87.06 119 GLU A O 1
ATOM 934 N N . GLY A 1 120 ? 24.751 -9.677 -12.185 1.00 93.00 120 GLY A N 1
ATOM 935 C CA . GLY A 1 120 ? 23.714 -10.118 -13.113 1.00 93.00 120 GLY A CA 1
ATOM 936 C C . GLY A 1 120 ? 22.509 -9.175 -13.118 1.00 93.00 120 GLY A C 1
ATOM 937 O O . GLY A 1 120 ? 22.141 -8.588 -12.097 1.00 93.00 120 GLY A O 1
ATOM 938 N N . LEU A 1 121 ? 21.886 -9.027 -14.290 1.00 93.69 121 LEU A N 1
ATOM 939 C CA . LEU A 1 121 ? 20.863 -8.007 -14.528 1.00 93.69 121 LEU A CA 1
ATOM 940 C C . LEU A 1 121 ? 19.624 -8.202 -13.643 1.00 93.69 121 LEU A C 1
ATOM 942 O O . LEU A 1 121 ? 19.153 -7.253 -13.026 1.00 93.69 121 LEU A O 1
ATOM 946 N N . GLU A 1 122 ? 19.148 -9.440 -13.512 1.00 94.19 122 GLU A N 1
ATOM 947 C CA . GLU A 1 122 ? 17.983 -9.787 -12.687 1.00 94.19 122 GLU A CA 1
ATOM 948 C C . GLU A 1 122 ? 18.203 -9.481 -11.199 1.00 94.19 122 GLU A C 1
ATOM 950 O O . GLU A 1 122 ? 17.335 -8.898 -10.554 1.00 94.19 122 GLU A O 1
ATOM 955 N N . ASN A 1 123 ? 19.379 -9.811 -10.653 1.00 93.38 123 ASN A N 1
ATOM 956 C CA . ASN A 1 123 ? 19.704 -9.539 -9.250 1.00 93.38 123 ASN A CA 1
ATOM 957 C C . ASN A 1 123 ? 19.814 -8.033 -8.988 1.00 93.38 123 ASN A C 1
ATOM 959 O O . ASN A 1 123 ? 19.273 -7.532 -7.999 1.00 93.38 123 ASN A O 1
ATOM 963 N N . ALA A 1 124 ? 20.461 -7.301 -9.901 1.00 95.06 124 ALA A N 1
ATOM 964 C CA . ALA A 1 124 ? 20.585 -5.849 -9.821 1.00 95.06 124 ALA A CA 1
ATOM 965 C C . ALA A 1 124 ? 19.216 -5.156 -9.892 1.00 95.06 1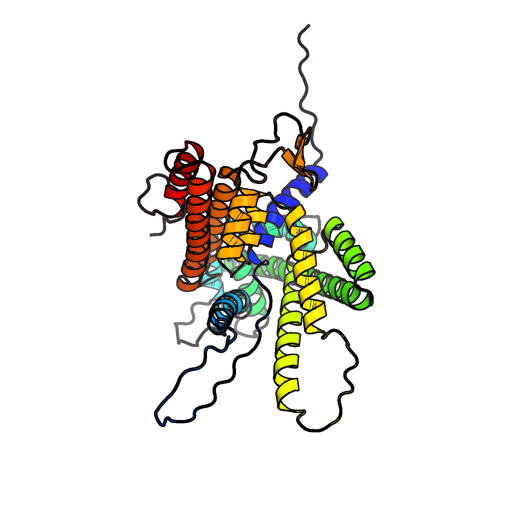24 ALA A C 1
ATOM 967 O O . ALA A 1 124 ? 18.934 -4.245 -9.108 1.00 95.06 124 ALA A O 1
ATOM 968 N N . VAL A 1 125 ? 18.342 -5.625 -10.788 1.00 95.56 125 VAL A N 1
ATOM 969 C CA . VAL A 1 125 ? 16.950 -5.176 -10.877 1.00 95.56 125 VAL A CA 1
ATOM 970 C C . VAL A 1 125 ? 16.198 -5.500 -9.589 1.00 95.56 125 VAL A C 1
ATOM 972 O O . VAL A 1 125 ? 15.589 -4.608 -9.006 1.00 95.56 125 VAL A O 1
ATOM 975 N N . ALA A 1 126 ? 16.264 -6.737 -9.094 1.00 92.62 126 ALA A N 1
ATOM 976 C CA . ALA A 1 126 ? 15.550 -7.156 -7.891 1.00 92.62 126 ALA A CA 1
ATOM 977 C C . ALA A 1 126 ? 15.949 -6.337 -6.652 1.00 92.62 126 ALA A C 1
ATOM 979 O O . ALA A 1 126 ? 15.086 -6.029 -5.826 1.00 92.62 126 ALA A O 1
ATOM 980 N N . ALA A 1 127 ? 17.227 -5.959 -6.546 1.00 93.75 127 ALA A N 1
ATOM 981 C CA . ALA A 1 127 ? 17.756 -5.134 -5.464 1.00 93.75 127 ALA A CA 1
ATOM 982 C C . ALA A 1 127 ? 17.291 -3.670 -5.530 1.00 93.75 127 ALA A C 1
ATOM 984 O O . ALA A 1 127 ? 17.147 -3.031 -4.490 1.00 93.75 127 ALA A O 1
ATOM 985 N N . ARG A 1 128 ? 17.049 -3.140 -6.735 1.00 94.94 128 ARG A N 1
ATOM 986 C CA . ARG A 1 128 ? 16.699 -1.727 -6.964 1.00 94.94 128 ARG A CA 1
ATOM 987 C C . ARG A 1 128 ? 15.261 -1.490 -7.398 1.00 94.94 128 ARG A C 1
ATOM 989 O O . ARG A 1 128 ? 14.870 -0.344 -7.592 1.00 94.94 128 ARG A O 1
ATOM 996 N N . LEU A 1 129 ? 14.446 -2.537 -7.497 1.00 92.69 129 LEU A N 1
ATOM 997 C CA . LEU A 1 129 ? 13.048 -2.439 -7.921 1.00 92.69 129 LEU A CA 1
ATOM 998 C C . LEU A 1 129 ? 12.250 -1.447 -7.059 1.00 92.69 129 LEU A C 1
ATOM 1000 O O . LEU A 1 129 ? 11.385 -0.737 -7.554 1.00 92.69 129 LEU A O 1
ATOM 1004 N N . SER A 1 130 ? 12.582 -1.357 -5.771 1.00 88.62 130 SER A N 1
ATOM 1005 C CA . SER A 1 130 ? 12.003 -0.408 -4.817 1.00 88.62 130 SER A CA 1
ATOM 1006 C C . SER A 1 130 ? 12.354 1.061 -5.052 1.00 88.62 130 SER A C 1
ATOM 1008 O O . SER A 1 130 ? 11.676 1.941 -4.524 1.00 88.62 130 SER A O 1
ATOM 1010 N N . GLU A 1 131 ? 13.459 1.317 -5.747 1.00 92.50 131 GLU A N 1
ATOM 1011 C CA . GLU A 1 131 ? 13.974 2.656 -6.049 1.00 92.50 131 GLU A CA 1
ATOM 1012 C C . GLU A 1 131 ? 13.448 3.163 -7.397 1.00 92.50 131 GLU A C 1
ATOM 1014 O O . GLU A 1 131 ? 13.491 4.364 -7.660 1.00 92.50 131 GLU A O 1
ATOM 1019 N N . MET A 1 132 ? 12.925 2.265 -8.239 1.00 93.12 132 MET A N 1
ATOM 1020 C CA . MET A 1 132 ? 12.380 2.615 -9.545 1.00 93.12 132 MET A CA 1
ATOM 1021 C C . MET A 1 132 ? 11.099 3.435 -9.398 1.00 93.12 132 MET A C 1
ATOM 1023 O O . MET A 1 132 ? 10.138 3.028 -8.741 1.00 93.12 132 MET A O 1
ATOM 1027 N N . HIS A 1 133 ? 11.065 4.591 -10.059 1.00 89.81 133 HIS A N 1
ATOM 1028 C CA . HIS A 1 133 ? 9.851 5.391 -10.140 1.00 89.81 133 HIS A CA 1
ATOM 1029 C C . HIS A 1 133 ? 8.788 4.654 -10.981 1.00 89.81 133 HIS A C 1
ATOM 1031 O O . HIS A 1 133 ? 9.144 4.061 -12.002 1.00 89.81 133 HIS A O 1
ATOM 1037 N N . PRO A 1 134 ? 7.483 4.721 -10.641 1.00 86.44 134 PRO A N 1
ATOM 1038 C CA . PRO A 1 134 ? 6.433 4.048 -11.413 1.00 86.44 134 PRO A CA 1
ATOM 1039 C C . PRO A 1 134 ? 6.448 4.390 -12.909 1.00 86.44 134 PRO A C 1
ATOM 1041 O O . PRO A 1 134 ? 6.283 3.505 -13.740 1.00 86.44 134 PRO A O 1
ATOM 1044 N N . ARG A 1 135 ? 6.747 5.652 -13.253 1.00 88.56 135 ARG A N 1
ATOM 1045 C CA . ARG A 1 135 ? 6.923 6.087 -14.652 1.00 88.56 135 ARG A CA 1
ATOM 1046 C C . ARG A 1 135 ? 7.974 5.257 -15.400 1.00 88.56 135 ARG A C 1
ATOM 1048 O O . ARG A 1 135 ? 7.731 4.843 -16.520 1.00 88.56 135 ARG A O 1
ATOM 1055 N N . LEU A 1 136 ? 9.109 4.962 -14.756 1.00 92.81 136 LEU A N 1
ATOM 1056 C CA . LEU A 1 136 ? 10.190 4.192 -15.362 1.00 92.81 136 LEU A CA 1
ATOM 1057 C C . LEU A 1 136 ? 9.739 2.750 -15.590 1.00 92.81 136 LEU A C 1
ATOM 1059 O O . LEU A 1 136 ? 10.007 2.197 -16.647 1.00 92.81 136 LEU A O 1
ATOM 1063 N N . LEU A 1 137 ? 9.024 2.152 -14.634 1.00 91.50 137 LEU A N 1
ATOM 1064 C CA . LEU A 1 137 ? 8.475 0.803 -14.795 1.00 91.50 137 LEU A CA 1
ATOM 1065 C C . LEU A 1 137 ? 7.487 0.720 -15.968 1.00 91.50 137 LEU A C 1
ATOM 1067 O O . LEU A 1 137 ? 7.529 -0.248 -16.723 1.00 91.50 137 LEU A O 1
ATOM 1071 N N . LEU A 1 138 ? 6.641 1.738 -16.147 1.00 87.50 138 LEU A N 1
ATOM 1072 C CA . LEU A 1 138 ? 5.716 1.824 -17.281 1.00 87.50 138 LEU A CA 1
ATOM 1073 C C . LEU A 1 138 ? 6.464 1.997 -18.611 1.00 87.50 138 LEU A C 1
ATOM 1075 O O . LEU A 1 138 ? 6.173 1.281 -19.568 1.00 87.50 138 LEU A O 1
ATOM 1079 N N . THR A 1 139 ? 7.475 2.868 -18.670 1.00 89.75 139 THR A N 1
ATOM 1080 C CA . THR A 1 139 ? 8.315 3.025 -19.868 1.00 89.75 139 THR A CA 1
ATOM 1081 C C . THR A 1 139 ? 9.061 1.731 -20.204 1.00 89.75 139 THR A C 1
ATOM 1083 O O . THR A 1 139 ? 9.052 1.289 -21.344 1.00 89.75 139 THR A O 1
ATOM 1086 N N . LEU A 1 140 ? 9.667 1.065 -19.218 1.00 92.62 140 LEU A N 1
ATOM 1087 C CA . LEU A 1 140 ? 10.358 -0.211 -19.432 1.00 92.62 140 LEU A CA 1
ATOM 1088 C C . LEU A 1 140 ? 9.404 -1.291 -19.951 1.00 92.62 140 LEU A C 1
ATOM 1090 O O . LEU A 1 140 ? 9.765 -2.058 -20.838 1.00 92.62 140 LEU A O 1
ATOM 1094 N N . ARG A 1 141 ? 8.178 -1.336 -19.423 1.00 89.94 141 ARG A N 1
ATOM 1095 C CA . ARG A 1 141 ? 7.150 -2.272 -19.877 1.00 89.94 141 ARG A CA 1
ATOM 1096 C C . ARG A 1 141 ? 6.732 -2.004 -21.324 1.00 89.94 141 ARG A C 1
ATOM 1098 O O . ARG A 1 141 ? 6.756 -2.930 -22.125 1.00 89.94 141 ARG A O 1
ATOM 1105 N N . THR A 1 142 ? 6.394 -0.759 -21.653 1.00 87.69 142 THR A N 1
ATOM 1106 C CA . THR A 1 142 ? 5.961 -0.371 -23.008 1.00 87.69 142 THR A CA 1
ATOM 1107 C C . THR A 1 142 ? 7.052 -0.626 -24.048 1.00 87.69 142 THR A C 1
ATOM 1109 O O . THR A 1 142 ? 6.768 -1.162 -25.116 1.00 87.69 142 THR A O 1
ATOM 1112 N N . VAL A 1 143 ? 8.315 -0.345 -23.709 1.00 89.69 143 VAL A N 1
ATOM 1113 C CA . VAL A 1 143 ? 9.478 -0.651 -24.557 1.00 89.69 143 VAL A CA 1
ATOM 1114 C C . VAL A 1 143 ? 9.584 -2.156 -24.837 1.00 89.69 143 VAL A C 1
ATOM 1116 O O . VAL A 1 143 ? 9.760 -2.552 -25.987 1.00 89.69 143 VAL A O 1
ATOM 1119 N N . VAL A 1 144 ? 9.433 -3.006 -23.818 1.00 90.81 144 VAL A N 1
ATOM 1120 C CA . VAL A 1 144 ? 9.495 -4.473 -23.974 1.00 90.81 144 VAL A CA 1
ATOM 1121 C C . VAL A 1 144 ? 8.297 -5.025 -24.748 1.00 90.81 144 VAL A C 1
ATOM 1123 O O . VAL A 1 144 ? 8.436 -5.986 -25.501 1.00 90.81 144 VAL A O 1
ATOM 1126 N N . GLU A 1 145 ? 7.108 -4.452 -24.567 1.00 87.50 145 GLU A N 1
ATOM 1127 C CA . GLU A 1 145 ? 5.906 -4.856 -25.305 1.00 87.50 145 GLU A CA 1
ATOM 1128 C C . GLU A 1 145 ? 6.038 -4.508 -26.796 1.00 87.50 145 GLU A C 1
ATOM 1130 O O . GLU A 1 145 ? 5.755 -5.364 -27.633 1.00 87.50 145 GLU A O 1
ATOM 1135 N N . SER A 1 146 ? 6.599 -3.335 -27.119 1.00 83.56 146 SER A N 1
ATOM 1136 C CA . SER A 1 146 ? 6.807 -2.876 -28.501 1.00 83.56 146 SER A CA 1
ATOM 1137 C C . SER A 1 146 ? 7.804 -3.705 -29.322 1.00 83.56 146 SER A C 1
ATOM 1139 O O . SER A 1 146 ? 7.749 -3.678 -30.544 1.00 83.56 146 SER A O 1
ATOM 1141 N N . GLU A 1 147 ? 8.698 -4.468 -28.683 1.00 75.94 147 GLU A N 1
ATOM 1142 C CA . GLU A 1 147 ? 9.648 -5.351 -29.381 1.00 75.94 147 GLU A CA 1
ATOM 1143 C C . GLU A 1 147 ? 8.970 -6.608 -29.958 1.00 75.94 147 GLU A C 1
ATOM 1145 O O . GLU A 1 147 ? 9.453 -7.184 -30.930 1.00 75.94 147 GLU A O 1
ATOM 1150 N N . ASN A 1 148 ? 7.854 -7.045 -29.362 1.00 67.25 148 ASN A N 1
ATOM 1151 C CA . ASN A 1 148 ? 7.157 -8.266 -29.786 1.00 67.25 148 ASN A CA 1
ATOM 1152 C C . ASN A 1 148 ? 6.222 -8.035 -30.974 1.00 67.25 148 ASN A C 1
ATOM 1154 O O . ASN A 1 148 ? 5.790 -8.993 -31.615 1.00 67.25 148 ASN A O 1
ATOM 1158 N N . GLU A 1 149 ? 5.884 -6.781 -31.249 1.00 70.25 149 GLU A N 1
ATOM 1159 C CA . GLU A 1 149 ? 5.151 -6.413 -32.445 1.00 70.25 149 GLU A CA 1
ATOM 1160 C C . GLU A 1 149 ? 6.185 -6.253 -33.566 1.00 70.25 149 GLU A C 1
ATOM 1162 O O . GLU A 1 149 ? 7.082 -5.423 -33.462 1.00 70.25 149 GLU A O 1
ATOM 1167 N N . ASP A 1 150 ? 6.087 -7.059 -34.632 1.00 57.84 150 ASP A N 1
ATOM 1168 C CA . ASP A 1 150 ? 6.982 -7.095 -35.814 1.00 57.84 150 ASP A CA 1
ATOM 1169 C C . ASP A 1 150 ? 7.044 -5.759 -36.613 1.00 57.84 150 ASP A C 1
ATOM 1171 O O . ASP A 1 150 ? 7.396 -5.702 -37.800 1.00 57.84 150 ASP A O 1
ATOM 1175 N N . THR A 1 151 ? 6.662 -4.653 -35.989 1.00 49.59 151 THR A N 1
ATOM 1176 C CA . THR A 1 151 ? 6.312 -3.390 -36.606 1.00 49.59 151 THR A CA 1
ATOM 1177 C C . THR A 1 151 ? 7.518 -2.460 -36.631 1.00 49.59 151 THR A C 1
ATOM 1179 O O . THR A 1 151 ? 7.899 -1.853 -35.641 1.00 49.59 151 THR A O 1
ATOM 1182 N N . GLN A 1 152 ? 8.078 -2.335 -37.835 1.00 50.78 152 GLN A N 1
ATOM 1183 C CA . GLN A 1 152 ? 8.892 -1.220 -38.324 1.00 50.78 152 GLN A CA 1
ATOM 1184 C C . GLN A 1 152 ? 10.129 -0.834 -37.500 1.00 50.78 152 GLN A C 1
ATOM 1186 O O . GLN A 1 152 ? 10.069 -0.178 -36.469 1.00 50.78 152 GLN A O 1
ATOM 1191 N N . LYS A 1 153 ? 11.298 -1.074 -38.113 1.00 54.69 153 LYS A N 1
ATOM 1192 C CA . LYS A 1 153 ? 12.524 -0.305 -37.862 1.00 54.69 153 LYS A CA 1
ATOM 1193 C C . LYS A 1 153 ? 12.238 1.189 -38.037 1.00 54.69 153 LYS A C 1
ATOM 1195 O O . LYS A 1 153 ? 12.409 1.730 -39.131 1.00 54.69 153 LYS A O 1
ATOM 1200 N N . VAL A 1 154 ? 11.810 1.849 -36.970 1.00 56.16 154 VAL A N 1
ATOM 1201 C CA . VAL A 1 154 ? 11.881 3.300 -36.857 1.00 56.16 154 VAL A CA 1
ATOM 1202 C C . VAL A 1 154 ? 13.365 3.636 -36.950 1.00 56.16 154 VAL A C 1
ATOM 1204 O O . VAL A 1 154 ? 14.180 3.108 -36.198 1.00 56.16 154 VAL A O 1
ATOM 1207 N N . VAL A 1 155 ? 13.736 4.429 -37.954 1.00 56.62 155 VAL A N 1
ATOM 1208 C CA . VAL A 1 155 ? 15.105 4.924 -38.112 1.00 56.62 155 VAL A CA 1
ATOM 1209 C C . VAL A 1 155 ? 15.312 5.969 -37.022 1.00 56.62 155 VAL A C 1
ATOM 1211 O O . VAL A 1 155 ? 15.035 7.146 -37.237 1.00 56.62 155 VAL A O 1
ATOM 1214 N N . LEU A 1 156 ? 15.711 5.520 -35.836 1.00 60.44 156 LEU A N 1
ATOM 1215 C CA . LEU A 1 156 ? 16.112 6.392 -34.743 1.00 60.44 156 LEU A CA 1
ATOM 1216 C C . LEU A 1 156 ? 17.568 6.830 -34.948 1.00 60.44 156 LEU A C 1
ATOM 1218 O O . LEU A 1 156 ? 18.340 6.216 -35.695 1.00 60.44 156 LEU A O 1
ATOM 1222 N N . ASP A 1 157 ? 17.952 7.932 -34.308 1.00 66.00 157 ASP A N 1
ATOM 1223 C CA . ASP A 1 157 ? 19.351 8.342 -34.290 1.00 66.00 157 ASP A CA 1
ATOM 1224 C C . ASP A 1 157 ? 20.190 7.294 -33.535 1.00 66.00 157 ASP A C 1
ATOM 1226 O O . ASP A 1 157 ? 19.771 6.747 -32.519 1.00 66.00 157 ASP A O 1
ATOM 1230 N N . LYS A 1 158 ? 21.439 7.055 -33.961 1.00 70.50 158 LYS A N 1
ATOM 1231 C CA . LYS A 1 158 ? 22.327 6.004 -33.398 1.00 70.50 158 LYS A CA 1
ATOM 1232 C C . LYS A 1 158 ? 22.514 6.038 -31.870 1.00 70.50 158 LYS A C 1
ATOM 1234 O O . LYS A 1 158 ? 23.016 5.073 -31.292 1.00 70.50 158 LYS A O 1
ATOM 1239 N N . ASN A 1 159 ? 22.245 7.175 -31.228 1.00 71.81 159 ASN A N 1
ATOM 1240 C CA . ASN A 1 159 ? 22.296 7.311 -29.771 1.00 71.81 159 ASN A CA 1
ATOM 1241 C C . ASN A 1 159 ? 20.990 6.869 -29.099 1.00 71.81 159 ASN A C 1
ATOM 1243 O O . ASN A 1 159 ? 21.042 6.306 -28.009 1.00 71.81 159 ASN A O 1
ATOM 1247 N N . GLU A 1 160 ? 19.848 7.101 -29.741 1.00 75.31 160 GLU A N 1
ATOM 1248 C CA . GLU A 1 160 ? 18.540 6.648 -29.272 1.00 75.31 160 GLU A CA 1
ATOM 1249 C C . GLU A 1 160 ? 18.442 5.125 -29.365 1.00 75.31 160 GLU A C 1
ATOM 1251 O O . GLU A 1 160 ? 18.016 4.501 -28.399 1.00 75.31 160 GLU A O 1
ATOM 1256 N N . ASP A 1 161 ? 18.986 4.521 -30.428 1.00 79.25 161 ASP A N 1
ATOM 1257 C CA . ASP A 1 161 ? 19.078 3.060 -30.579 1.00 79.25 161 ASP A CA 1
ATOM 1258 C C . ASP A 1 161 ? 19.732 2.382 -29.362 1.00 79.25 161 ASP A C 1
ATOM 1260 O O . ASP A 1 161 ? 19.222 1.400 -28.828 1.00 79.25 161 ASP A O 1
ATOM 1264 N N . LYS A 1 162 ? 20.847 2.939 -28.867 1.00 85.62 162 LYS A N 1
ATOM 1265 C CA . LYS A 1 162 ? 21.555 2.395 -27.694 1.00 85.62 162 LYS A CA 1
ATOM 1266 C C . LYS A 1 162 ? 20.751 2.545 -26.410 1.00 85.62 162 LYS A C 1
ATOM 1268 O O . LYS A 1 162 ? 20.808 1.684 -25.539 1.00 85.62 162 LYS A O 1
ATOM 1273 N N . ASN A 1 163 ? 20.049 3.663 -26.261 1.00 88.62 163 ASN A N 1
ATOM 1274 C CA . ASN A 1 163 ? 19.213 3.906 -25.093 1.00 88.62 163 ASN A CA 1
ATOM 1275 C C . ASN A 1 163 ? 18.010 2.956 -25.075 1.00 88.62 163 ASN A C 1
ATOM 1277 O O . ASN A 1 163 ? 17.677 2.429 -24.016 1.00 88.62 163 ASN A O 1
ATOM 1281 N N . VAL A 1 164 ? 17.406 2.698 -26.236 1.00 87.88 164 VAL A N 1
ATOM 1282 C CA . VAL A 1 164 ? 16.321 1.725 -26.387 1.00 87.88 164 VAL A CA 1
ATOM 1283 C C . VAL A 1 164 ? 16.816 0.312 -26.078 1.00 87.88 164 VAL A C 1
ATOM 1285 O O . VAL A 1 164 ? 16.185 -0.364 -25.275 1.00 87.88 164 VAL A O 1
ATOM 1288 N N . GLU A 1 165 ? 17.979 -0.100 -26.589 1.00 90.19 165 GLU A N 1
ATOM 1289 C CA . GLU A 1 165 ? 18.574 -1.415 -26.288 1.00 90.19 165 GLU A CA 1
ATOM 1290 C C . GLU A 1 165 ? 18.832 -1.603 -24.778 1.00 90.19 165 GLU A C 1
ATOM 1292 O O . GLU A 1 165 ? 18.531 -2.651 -24.202 1.00 90.19 165 GLU A O 1
ATOM 1297 N N . LEU A 1 166 ? 19.325 -0.561 -24.095 1.00 92.69 166 LEU A N 1
ATOM 1298 C CA . LEU A 1 166 ? 19.499 -0.576 -22.638 1.00 92.69 166 LEU A CA 1
ATOM 1299 C C . LEU A 1 166 ? 18.164 -0.729 -21.896 1.00 92.69 166 LEU A C 1
ATOM 1301 O O . LEU A 1 166 ? 18.077 -1.510 -20.944 1.00 92.69 166 LEU A O 1
ATOM 1305 N N . LEU A 1 167 ? 17.135 0.014 -22.313 1.00 93.69 167 LEU A N 1
ATOM 1306 C CA . LEU A 1 167 ? 15.799 -0.065 -21.722 1.00 93.69 167 LEU A CA 1
ATOM 1307 C C . LEU A 1 167 ? 15.142 -1.424 -21.986 1.00 93.69 167 LEU A C 1
ATOM 1309 O O . LEU A 1 167 ? 14.524 -1.961 -21.074 1.00 93.69 167 LEU A O 1
ATOM 1313 N N . GLN A 1 168 ? 15.319 -2.009 -23.171 1.00 92.56 168 GLN A N 1
ATOM 1314 C CA . GLN A 1 168 ? 14.842 -3.355 -23.502 1.00 92.56 168 GLN A CA 1
ATOM 1315 C C . GLN A 1 168 ? 15.508 -4.407 -22.617 1.00 92.56 168 GLN A C 1
ATOM 1317 O O . GLN A 1 168 ? 14.818 -5.211 -21.995 1.00 92.56 168 GLN A O 1
ATOM 1322 N N . ALA A 1 169 ? 16.837 -4.360 -22.476 1.00 94.81 169 ALA A N 1
ATOM 1323 C CA . ALA A 1 169 ? 17.562 -5.296 -21.624 1.00 94.81 169 ALA A CA 1
ATOM 1324 C C . ALA A 1 169 ? 17.091 -5.209 -20.162 1.00 94.81 169 ALA A C 1
ATOM 1326 O O . ALA A 1 169 ? 16.738 -6.221 -19.550 1.00 94.81 169 ALA A O 1
ATOM 1327 N N . VAL A 1 170 ? 17.053 -3.996 -19.594 1.00 95.94 170 VAL A N 1
ATOM 1328 C CA . VAL A 1 170 ? 16.602 -3.785 -18.208 1.00 95.94 170 VAL A CA 1
ATOM 1329 C C . VAL A 1 170 ? 15.122 -4.137 -18.052 1.00 95.94 170 VAL A C 1
ATOM 1331 O O . VAL A 1 170 ? 14.756 -4.780 -17.071 1.00 95.94 170 VAL A O 1
ATOM 1334 N N . GLY A 1 171 ? 14.276 -3.772 -19.013 1.00 94.75 171 GLY A N 1
ATOM 1335 C CA . GLY A 1 171 ? 12.848 -4.071 -19.004 1.00 94.75 171 GLY A CA 1
ATOM 1336 C C . GLY A 1 171 ? 12.566 -5.571 -19.073 1.00 94.75 171 GLY A C 1
ATOM 1337 O O . GLY A 1 171 ? 11.726 -6.066 -18.323 1.00 94.75 171 GLY A O 1
ATOM 1338 N N . GLY A 1 172 ? 13.308 -6.314 -19.897 1.00 95.25 172 GLY A N 1
ATOM 1339 C CA . GLY A 1 172 ? 13.233 -7.772 -19.970 1.00 95.25 172 GLY A CA 1
ATOM 1340 C C . GLY A 1 172 ? 13.580 -8.427 -18.631 1.00 95.25 172 GLY A C 1
ATOM 1341 O O . GLY A 1 172 ? 12.834 -9.279 -18.147 1.00 95.25 172 GLY A O 1
ATOM 1342 N N . ALA A 1 173 ? 14.642 -7.958 -17.969 1.00 95.75 173 ALA A N 1
ATOM 1343 C CA . ALA A 1 173 ? 14.993 -8.422 -16.627 1.00 95.75 173 ALA A CA 1
ATOM 1344 C C . ALA A 1 173 ? 13.942 -8.040 -15.569 1.00 95.75 173 ALA A C 1
ATOM 1346 O O . ALA A 1 173 ? 13.630 -8.855 -14.702 1.00 95.75 173 ALA A O 1
ATOM 1347 N N . VAL A 1 174 ? 13.352 -6.839 -15.639 1.00 94.31 174 VAL A N 1
ATOM 1348 C CA . VAL A 1 174 ? 12.224 -6.444 -14.771 1.00 94.31 174 VAL A CA 1
ATOM 1349 C C . VAL A 1 174 ? 11.048 -7.395 -14.951 1.00 94.31 174 VAL A C 1
ATOM 1351 O O . VAL A 1 174 ? 10.540 -7.911 -13.955 1.00 94.31 174 VAL A O 1
ATOM 1354 N N . LYS A 1 175 ? 10.648 -7.677 -16.195 1.00 93.75 175 LYS A N 1
ATOM 1355 C CA . LYS A 1 175 ? 9.570 -8.621 -16.504 1.00 93.75 175 LYS A CA 1
ATOM 1356 C C . LYS A 1 175 ? 9.854 -10.000 -15.907 1.00 93.75 175 LYS A C 1
ATOM 1358 O O . LYS A 1 175 ? 9.030 -10.515 -15.161 1.00 93.75 175 LYS A O 1
ATOM 1363 N N . GLN A 1 176 ? 11.048 -10.545 -16.133 1.00 95.00 176 GLN A N 1
ATOM 1364 C CA . GLN A 1 176 ? 11.437 -11.856 -15.612 1.00 95.00 176 GLN A CA 1
ATOM 1365 C C . GLN A 1 176 ? 11.451 -11.914 -14.075 1.00 95.00 176 GLN A C 1
ATOM 1367 O O . GLN A 1 176 ? 10.985 -12.891 -13.483 1.00 95.00 176 GLN A O 1
ATOM 1372 N N . VAL A 1 177 ? 11.944 -10.864 -13.406 1.00 93.94 177 VAL A N 1
ATOM 1373 C CA . VAL A 1 177 ? 11.920 -10.767 -11.937 1.00 93.94 177 VAL A CA 1
ATOM 1374 C C . VAL A 1 177 ? 10.481 -10.728 -11.418 1.00 93.94 177 VAL A C 1
ATOM 1376 O O . VAL A 1 177 ? 10.171 -11.400 -10.432 1.00 93.94 177 VAL A O 1
ATOM 1379 N N . LEU A 1 178 ? 9.591 -9.968 -12.064 1.00 90.94 178 LEU A N 1
ATOM 1380 C CA . LEU A 1 178 ? 8.176 -9.902 -11.691 1.00 90.94 178 LEU A CA 1
ATOM 1381 C C . LEU A 1 178 ? 7.465 -11.243 -11.918 1.00 90.94 178 LEU A C 1
ATOM 1383 O O . LEU A 1 178 ? 6.762 -11.702 -11.018 1.00 90.94 178 LEU A O 1
ATOM 1387 N N . ASP A 1 179 ? 7.708 -11.905 -13.049 1.00 92.75 179 ASP A N 1
ATOM 1388 C CA . ASP A 1 179 ? 7.155 -13.227 -13.364 1.00 92.75 179 ASP A CA 1
ATOM 1389 C C . ASP A 1 179 ? 7.602 -14.276 -12.335 1.00 92.75 179 ASP A C 1
ATOM 1391 O O . ASP A 1 179 ? 6.775 -15.012 -11.792 1.00 92.75 179 ASP A O 1
ATOM 1395 N N . THR A 1 180 ? 8.888 -14.272 -11.972 1.00 94.62 180 THR A N 1
ATOM 1396 C CA . THR A 1 180 ? 9.445 -15.162 -10.939 1.00 94.62 180 THR A CA 1
ATOM 1397 C C . THR A 1 180 ? 8.792 -14.918 -9.575 1.00 94.62 180 THR A C 1
ATOM 1399 O O . THR A 1 180 ? 8.483 -15.862 -8.844 1.00 94.62 180 THR A O 1
ATOM 1402 N N . ARG A 1 181 ? 8.534 -13.653 -9.211 1.00 92.56 181 ARG A N 1
ATOM 1403 C CA . ARG A 1 181 ? 7.823 -13.320 -7.965 1.00 92.56 181 ARG A CA 1
ATOM 1404 C C . ARG A 1 181 ? 6.365 -13.773 -8.001 1.00 92.56 181 ARG A C 1
ATOM 1406 O O . ARG A 1 181 ? 5.881 -14.309 -7.006 1.00 92.56 181 ARG A O 1
ATOM 1413 N N . LEU A 1 182 ? 5.670 -13.606 -9.129 1.00 93.50 182 LEU A N 1
ATOM 1414 C CA . LEU A 1 182 ? 4.297 -14.095 -9.303 1.00 93.50 182 LEU A CA 1
ATOM 1415 C C . LEU A 1 182 ? 4.228 -15.622 -9.206 1.00 93.50 182 LEU A C 1
ATOM 1417 O O . LEU A 1 182 ? 3.322 -16.153 -8.563 1.00 93.50 182 LEU A O 1
ATOM 1421 N N . GLU A 1 183 ? 5.199 -16.336 -9.775 1.00 95.94 183 GLU A N 1
ATOM 1422 C CA . GLU A 1 183 ? 5.326 -17.786 -9.612 1.00 95.94 183 GLU A CA 1
ATOM 1423 C C . GLU A 1 183 ? 5.582 -18.174 -8.148 1.00 95.94 183 GLU A C 1
ATOM 1425 O O . GLU A 1 183 ? 4.910 -19.058 -7.611 1.00 95.94 183 GLU A O 1
ATOM 1430 N N . GLY A 1 184 ? 6.472 -17.457 -7.456 1.00 94.75 184 GLY A N 1
ATOM 1431 C CA . GLY A 1 184 ? 6.677 -17.602 -6.013 1.00 94.75 184 GLY A CA 1
ATOM 1432 C C . GLY A 1 184 ? 5.379 -17.430 -5.217 1.00 94.75 184 GLY A C 1
ATOM 1433 O O . GLY A 1 184 ? 5.037 -18.282 -4.395 1.00 94.75 184 GLY A O 1
ATOM 1434 N N . GLY A 1 185 ? 4.605 -16.385 -5.521 1.00 94.06 185 GLY A N 1
ATOM 1435 C CA . GLY A 1 185 ? 3.293 -16.134 -4.924 1.00 94.06 185 GLY A CA 1
ATOM 1436 C C . GLY A 1 185 ? 2.293 -17.271 -5.165 1.00 94.06 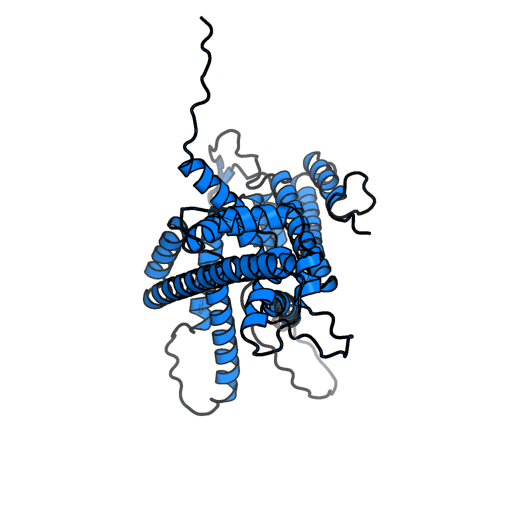185 GLY A C 1
ATOM 1437 O O . GLY A 1 185 ? 1.601 -17.692 -4.234 1.00 94.06 185 GLY A O 1
ATOM 1438 N N . ARG A 1 186 ? 2.258 -17.835 -6.381 1.00 95.81 186 ARG A N 1
ATOM 1439 C CA . ARG A 1 186 ? 1.438 -19.018 -6.713 1.00 95.81 186 ARG A CA 1
ATOM 1440 C C . ARG A 1 186 ? 1.836 -20.237 -5.886 1.00 95.81 186 ARG A C 1
ATOM 1442 O O . ARG A 1 186 ? 0.962 -20.888 -5.317 1.00 95.81 186 ARG A O 1
ATOM 1449 N N . ASN A 1 187 ? 3.133 -20.507 -5.757 1.00 96.75 187 ASN A N 1
ATOM 1450 C CA . ASN A 1 187 ? 3.649 -21.638 -4.982 1.00 96.75 187 ASN A CA 1
ATOM 1451 C C . ASN A 1 187 ? 3.309 -21.518 -3.487 1.00 96.75 187 ASN A C 1
ATOM 1453 O O . ASN A 1 187 ? 2.919 -22.501 -2.845 1.00 96.75 187 ASN A O 1
ATOM 1457 N N . VAL A 1 188 ? 3.400 -20.307 -2.927 1.00 95.81 188 VAL A N 1
ATOM 1458 C CA . VAL A 1 188 ? 2.988 -20.035 -1.542 1.00 95.81 188 VAL A CA 1
ATOM 1459 C C . VAL A 1 188 ? 1.488 -20.264 -1.382 1.00 95.81 188 VAL A C 1
ATOM 1461 O O . VAL A 1 188 ? 1.081 -20.990 -0.476 1.00 95.81 188 VAL A O 1
ATOM 1464 N N . LEU A 1 189 ? 0.658 -19.724 -2.281 1.00 95.12 189 LEU A N 1
ATOM 1465 C CA . LEU A 1 189 ? -0.791 -19.921 -2.223 1.00 95.12 189 LEU A CA 1
ATOM 1466 C C . LEU A 1 189 ? -1.176 -21.401 -2.336 1.00 95.12 189 LEU A C 1
ATOM 1468 O O . LEU A 1 189 ? -2.014 -21.875 -1.572 1.00 95.12 189 LEU A O 1
ATOM 1472 N N . GLN A 1 190 ? -0.528 -22.152 -3.226 1.00 95.25 190 GLN A N 1
ATOM 1473 C CA . GLN A 1 190 ? -0.739 -23.592 -3.363 1.00 95.25 190 GLN A CA 1
ATOM 1474 C C . GLN A 1 190 ? -0.376 -24.343 -2.076 1.00 95.25 190 GLN A C 1
ATOM 1476 O O . GLN A 1 190 ? -1.112 -25.235 -1.655 1.00 95.25 190 GLN A O 1
ATOM 1481 N N . THR A 1 191 ? 0.719 -23.955 -1.418 1.00 95.50 191 THR A N 1
ATOM 1482 C CA . THR A 1 191 ? 1.125 -24.531 -0.127 1.00 95.50 191 THR A CA 1
ATOM 1483 C C . THR A 1 191 ? 0.081 -24.255 0.957 1.00 95.50 191 THR A C 1
ATOM 1485 O O . THR A 1 191 ? -0.273 -25.157 1.715 1.00 95.50 191 THR A O 1
ATOM 1488 N N . LEU A 1 192 ? -0.457 -23.031 1.005 1.00 93.69 192 LEU A N 1
ATOM 1489 C CA . LEU A 1 192 ? -1.506 -22.650 1.952 1.00 93.69 192 LEU A CA 1
ATOM 1490 C C . LEU A 1 192 ? -2.799 -23.440 1.709 1.00 93.69 192 LEU A C 1
ATOM 1492 O O . LEU A 1 192 ? -3.344 -24.029 2.640 1.00 93.69 192 LEU A O 1
ATOM 1496 N N . LEU A 1 193 ? -3.255 -23.531 0.459 1.00 92.12 193 LEU A N 1
ATOM 1497 C CA . LEU A 1 193 ? -4.447 -24.306 0.101 1.00 92.12 193 LEU A CA 1
ATOM 1498 C C . LEU A 1 193 ? -4.266 -25.812 0.359 1.00 92.12 193 LEU A C 1
ATOM 1500 O O . LEU A 1 193 ? -5.214 -26.489 0.753 1.00 92.12 193 LEU A O 1
ATOM 1504 N N . GLY A 1 194 ? -3.045 -26.332 0.207 1.00 92.00 194 GLY A N 1
ATOM 1505 C CA . GLY A 1 194 ? -2.698 -27.725 0.492 1.00 92.00 194 GLY A CA 1
ATOM 1506 C C . GLY A 1 194 ? -2.636 -28.091 1.981 1.00 92.00 194 GLY A C 1
ATOM 1507 O O . GLY A 1 194 ? -2.573 -29.276 2.305 1.00 92.00 194 GLY A O 1
ATOM 1508 N N . ALA A 1 195 ? -2.674 -27.118 2.903 1.00 90.50 195 ALA A N 1
ATOM 1509 C CA . ALA A 1 195 ? -2.554 -27.373 4.342 1.00 90.50 195 ALA A CA 1
ATOM 1510 C C . ALA A 1 195 ? -3.746 -28.155 4.934 1.00 90.50 195 ALA A C 1
ATOM 1512 O O . ALA A 1 195 ? -3.590 -28.812 5.968 1.00 90.50 195 ALA A O 1
ATOM 1513 N N . GLY A 1 196 ? -4.926 -28.088 4.299 1.00 80.19 196 GLY A N 1
ATOM 1514 C CA . GLY A 1 196 ? -6.134 -28.876 4.602 1.00 80.19 196 GLY A CA 1
ATOM 1515 C C . GLY A 1 196 ? -6.838 -28.583 5.940 1.00 80.19 196 GLY A C 1
ATOM 1516 O O . GLY A 1 196 ? -8.049 -28.744 6.041 1.00 80.19 196 GLY A O 1
ATOM 1517 N N . GLU A 1 197 ? -6.117 -28.117 6.962 1.00 88.69 197 GLU A N 1
ATOM 1518 C CA . GLU A 1 197 ? -6.640 -27.772 8.290 1.00 88.69 197 GLU A CA 1
ATOM 1519 C C . GLU A 1 197 ? -6.363 -26.301 8.627 1.00 88.69 197 GLU A C 1
ATOM 1521 O O . GLU A 1 197 ? -5.226 -25.842 8.515 1.00 88.69 197 GLU A O 1
ATOM 1526 N N . ILE A 1 198 ? -7.363 -25.582 9.158 1.00 87.19 198 ILE A N 1
ATOM 1527 C CA . ILE A 1 198 ? -7.256 -24.146 9.500 1.00 87.19 198 ILE A CA 1
ATOM 1528 C C . ILE A 1 198 ? -6.085 -23.863 10.459 1.00 87.19 198 ILE A C 1
ATOM 1530 O O . ILE A 1 198 ? -5.356 -22.893 10.288 1.00 87.19 198 ILE A O 1
ATOM 1534 N N . ARG A 1 199 ? -5.832 -24.739 11.441 1.00 89.50 199 ARG A N 1
ATOM 1535 C CA . ARG A 1 199 ? -4.707 -24.555 12.379 1.00 89.50 199 ARG A CA 1
ATOM 1536 C C . ARG A 1 199 ? -3.341 -24.667 11.698 1.00 89.50 199 ARG A C 1
ATOM 1538 O O . ARG A 1 199 ? -2.419 -23.945 12.069 1.00 89.50 199 ARG A O 1
ATOM 1545 N N . LYS A 1 200 ? -3.201 -25.577 10.729 1.00 93.62 200 LYS A N 1
ATOM 1546 C CA . LYS A 1 200 ? -1.971 -25.726 9.937 1.00 93.62 200 LYS A CA 1
ATOM 1547 C C . LYS A 1 200 ? -1.812 -24.550 8.981 1.00 93.62 200 LYS A C 1
ATOM 1549 O O . LYS A 1 200 ? -0.717 -24.013 8.871 1.00 93.62 200 LYS A O 1
ATOM 1554 N N . LEU A 1 201 ? -2.915 -24.111 8.377 1.00 93.12 201 LEU A N 1
ATOM 1555 C CA . LEU A 1 201 ? -2.976 -22.924 7.535 1.00 93.12 201 LEU A CA 1
ATOM 1556 C C . LEU A 1 201 ? -2.461 -21.683 8.279 1.00 93.12 201 LEU A C 1
ATOM 1558 O O . LEU A 1 201 ? -1.527 -21.048 7.808 1.00 93.12 201 LEU A O 1
ATOM 1562 N N . ASP A 1 202 ? -2.991 -21.379 9.468 1.00 93.62 202 ASP A N 1
ATOM 1563 C CA . ASP A 1 202 ? -2.543 -20.226 10.264 1.00 93.62 202 ASP A CA 1
ATOM 1564 C C . ASP A 1 202 ? -1.053 -20.318 10.645 1.00 93.62 202 ASP A C 1
ATOM 1566 O O . ASP A 1 202 ? -0.342 -19.308 10.666 1.00 93.62 202 ASP A O 1
ATOM 1570 N N . ALA A 1 203 ? -0.552 -21.528 10.923 1.00 94.38 203 ALA A N 1
ATOM 1571 C CA . ALA A 1 203 ? 0.861 -21.752 11.217 1.00 94.38 203 ALA A CA 1
ATOM 1572 C C . ALA A 1 203 ? 1.760 -21.497 9.992 1.00 94.38 203 ALA A C 1
ATOM 1574 O O . ALA A 1 203 ? 2.809 -20.856 10.132 1.00 94.38 203 ALA A O 1
ATOM 1575 N N . GLU A 1 204 ? 1.348 -21.953 8.804 1.00 95.75 204 GLU A N 1
ATOM 1576 C CA . GLU A 1 204 ? 2.058 -21.700 7.545 1.00 95.75 204 GLU A CA 1
ATOM 1577 C C . GLU A 1 204 ? 1.974 -20.226 7.130 1.00 95.75 204 GLU A C 1
ATOM 1579 O O . GLU A 1 204 ? 2.993 -19.671 6.730 1.00 95.75 204 GLU A O 1
ATOM 1584 N N . ILE A 1 205 ? 0.840 -19.540 7.330 1.00 94.81 205 ILE A N 1
ATOM 1585 C CA . ILE A 1 205 ? 0.729 -18.082 7.127 1.00 94.81 205 ILE A CA 1
ATOM 1586 C C . ILE A 1 205 ? 1.736 -17.348 8.019 1.00 94.81 205 ILE A C 1
ATOM 1588 O O . ILE A 1 205 ? 2.514 -16.517 7.547 1.00 94.81 205 ILE A O 1
ATOM 1592 N N . GLY A 1 206 ? 1.787 -17.692 9.310 1.00 94.12 206 GLY A N 1
ATOM 1593 C CA . GLY A 1 206 ? 2.748 -17.095 10.236 1.00 94.12 206 GLY A CA 1
ATOM 1594 C C . GLY A 1 206 ? 4.204 -17.374 9.842 1.00 94.12 206 GLY A C 1
ATOM 1595 O O . GLY A 1 206 ? 5.073 -16.523 10.032 1.00 94.12 206 GLY A O 1
ATOM 1596 N N . LYS A 1 207 ? 4.495 -18.556 9.289 1.00 95.31 207 LYS A N 1
ATOM 1597 C CA . LYS A 1 207 ? 5.828 -18.910 8.781 1.00 95.31 207 LYS A CA 1
ATOM 1598 C C . LYS A 1 207 ? 6.175 -18.123 7.518 1.00 95.31 207 LYS A C 1
ATOM 1600 O O . LYS A 1 207 ? 7.245 -17.523 7.498 1.00 95.31 207 LYS A O 1
ATOM 1605 N N . ALA A 1 208 ? 5.269 -18.071 6.541 1.00 94.88 208 ALA A N 1
ATOM 1606 C CA . ALA A 1 208 ? 5.414 -17.315 5.301 1.00 94.88 208 ALA A CA 1
ATOM 1607 C C . ALA A 1 208 ? 5.651 -15.822 5.575 1.00 94.88 208 ALA A C 1
ATOM 1609 O O . ALA A 1 208 ? 6.552 -15.224 4.982 1.00 94.88 208 ALA A O 1
ATOM 1610 N N . SER A 1 209 ? 4.912 -15.255 6.538 1.00 93.50 209 SER A N 1
ATOM 1611 C CA . SER A 1 209 ? 5.091 -13.880 7.020 1.00 93.50 209 SER A CA 1
ATOM 1612 C C . SER A 1 209 ? 6.506 -13.652 7.556 1.00 93.50 209 SER A C 1
ATOM 1614 O O . SER A 1 209 ? 7.218 -12.766 7.087 1.00 93.50 209 SER A O 1
ATOM 1616 N N . ARG A 1 210 ? 6.978 -14.513 8.471 1.00 92.75 210 ARG A N 1
ATOM 1617 C CA . ARG A 1 210 ? 8.336 -14.408 9.039 1.00 92.75 210 ARG A CA 1
ATOM 1618 C C . ARG A 1 210 ? 9.446 -14.578 8.002 1.00 92.75 210 ARG A C 1
ATOM 1620 O O . ARG A 1 210 ? 10.518 -14.012 8.185 1.00 92.75 210 ARG A O 1
ATOM 1627 N N . SER A 1 211 ? 9.214 -15.357 6.947 1.00 93.19 211 SER A N 1
ATOM 1628 C CA . SER A 1 211 ? 10.159 -15.519 5.836 1.00 93.19 211 SER A CA 1
ATOM 1629 C C . SER A 1 211 ? 10.078 -14.412 4.779 1.00 93.19 211 SER A C 1
ATOM 1631 O O . SER A 1 211 ? 10.852 -14.454 3.830 1.00 93.19 211 SER A O 1
ATOM 1633 N N . GLY A 1 212 ? 9.161 -13.445 4.907 1.00 90.06 212 GLY A N 1
ATOM 1634 C CA . GLY A 1 212 ? 8.982 -12.379 3.915 1.00 90.06 212 GLY A CA 1
ATOM 1635 C C . GLY A 1 212 ? 8.409 -12.862 2.578 1.00 90.06 212 GLY A C 1
ATOM 1636 O O . GLY A 1 212 ? 8.594 -12.197 1.568 1.00 90.06 212 GLY A O 1
ATOM 1637 N N . LEU A 1 213 ? 7.731 -14.015 2.569 1.00 93.00 213 LEU A N 1
ATOM 1638 C CA . LEU A 1 213 ? 7.107 -14.592 1.369 1.00 93.00 213 LEU A CA 1
ATOM 1639 C C . LEU A 1 213 ? 5.708 -14.017 1.094 1.00 93.00 213 LEU A C 1
ATOM 1641 O O . LEU A 1 213 ? 5.154 -14.241 0.024 1.00 93.00 213 LEU A O 1
ATOM 1645 N N . LEU A 1 214 ? 5.125 -13.299 2.062 1.00 91.75 214 LEU A N 1
ATOM 1646 C CA . LEU A 1 214 ? 3.860 -12.575 1.899 1.00 91.75 214 LEU A CA 1
ATOM 1647 C C . LEU A 1 214 ? 4.123 -11.202 1.270 1.00 91.75 214 LEU A C 1
ATOM 1649 O O . LEU A 1 214 ? 3.963 -10.166 1.916 1.00 91.75 214 LEU A O 1
ATOM 1653 N N . ASP A 1 215 ? 4.600 -11.210 0.031 1.00 88.38 215 ASP A N 1
ATOM 1654 C CA . ASP A 1 215 ? 4.929 -10.010 -0.727 1.00 88.38 215 ASP A CA 1
ATOM 1655 C C . ASP A 1 215 ? 3.770 -9.553 -1.634 1.00 88.38 215 ASP A C 1
ATOM 1657 O O . ASP A 1 215 ? 2.686 -10.143 -1.676 1.00 88.38 215 ASP A O 1
ATOM 1661 N N . MET A 1 216 ? 3.994 -8.467 -2.378 1.00 83.94 216 MET A N 1
ATOM 1662 C CA . MET A 1 216 ? 2.997 -7.910 -3.297 1.00 83.94 216 MET A CA 1
ATOM 1663 C C . MET A 1 216 ? 2.542 -8.922 -4.360 1.00 83.94 216 MET A C 1
ATOM 1665 O O . MET A 1 216 ? 1.366 -8.953 -4.734 1.00 83.94 216 MET A O 1
ATOM 1669 N N . ALA A 1 217 ? 3.461 -9.758 -4.844 1.00 89.12 217 ALA A N 1
ATOM 1670 C CA . ALA A 1 217 ? 3.158 -10.746 -5.866 1.00 89.12 217 ALA A CA 1
ATOM 1671 C C . ALA A 1 217 ? 2.221 -11.831 -5.318 1.00 89.12 217 ALA A C 1
ATOM 1673 O O . ALA A 1 217 ? 1.221 -12.154 -5.962 1.00 89.12 217 ALA A O 1
ATOM 1674 N N . PHE A 1 218 ? 2.465 -12.309 -4.093 1.00 93.75 218 PHE A N 1
ATOM 1675 C CA . PHE A 1 218 ? 1.545 -13.207 -3.396 1.00 93.75 218 PHE A CA 1
ATOM 1676 C C . PHE A 1 218 ? 0.134 -12.613 -3.271 1.00 93.75 218 PHE A C 1
ATOM 1678 O O . PHE A 1 218 ? -0.838 -13.269 -3.651 1.00 93.75 218 PHE A O 1
ATOM 1685 N N . PHE A 1 219 ? 0.000 -11.368 -2.795 1.00 91.00 219 PHE A N 1
ATOM 1686 C CA . PHE A 1 219 ? -1.320 -10.739 -2.644 1.00 91.00 219 PHE A CA 1
ATOM 1687 C C . PHE A 1 219 ? -2.024 -10.507 -3.984 1.00 91.00 219 PHE A C 1
ATOM 1689 O O . PHE A 1 219 ? -3.243 -10.649 -4.059 1.00 91.00 219 PHE A O 1
ATOM 1696 N N . THR A 1 220 ? -1.279 -10.220 -5.053 1.00 88.75 220 THR A N 1
ATOM 1697 C CA . THR A 1 220 ? -1.836 -10.099 -6.410 1.00 88.75 220 THR A CA 1
ATOM 1698 C C . THR A 1 220 ? -2.463 -11.421 -6.856 1.00 88.75 220 THR A C 1
ATOM 1700 O O . THR A 1 220 ? -3.631 -11.460 -7.243 1.00 88.75 220 THR A O 1
ATOM 1703 N N . VAL A 1 221 ? -1.722 -12.525 -6.721 1.00 93.31 221 VAL A N 1
ATOM 1704 C CA . VAL A 1 221 ? -2.199 -13.871 -7.074 1.00 93.31 221 VAL A CA 1
ATOM 1705 C C . VAL A 1 221 ? -3.392 -14.286 -6.212 1.00 93.31 221 VAL A C 1
ATOM 1707 O O . VAL A 1 221 ? -4.376 -14.821 -6.731 1.00 93.31 221 VAL A O 1
ATOM 1710 N N . LEU A 1 222 ? -3.330 -14.036 -4.904 1.00 92.50 222 LEU A N 1
ATOM 1711 C CA . LEU A 1 222 ? -4.422 -14.335 -3.981 1.00 92.50 222 LEU A CA 1
ATOM 1712 C C . LEU A 1 222 ? -5.696 -13.571 -4.356 1.00 92.50 222 LEU A C 1
ATOM 1714 O O . LEU A 1 222 ? -6.762 -14.177 -4.421 1.00 92.50 222 LEU A O 1
ATOM 1718 N N . ASN A 1 223 ? -5.587 -12.277 -4.665 1.00 89.06 223 ASN A N 1
ATOM 1719 C CA . ASN A 1 223 ? -6.730 -11.452 -5.056 1.00 89.06 223 ASN A CA 1
ATOM 1720 C C . ASN A 1 223 ? -7.375 -11.928 -6.358 1.00 89.06 223 ASN A C 1
ATOM 1722 O O . ASN A 1 223 ? -8.600 -12.005 -6.420 1.00 89.06 223 ASN A O 1
ATOM 1726 N N . MET A 1 224 ? -6.581 -12.293 -7.372 1.00 89.88 224 MET A N 1
ATOM 1727 C CA . MET A 1 224 ? -7.116 -12.895 -8.601 1.00 89.88 224 MET A CA 1
ATOM 1728 C C . MET A 1 224 ? -7.926 -14.156 -8.279 1.00 89.88 224 MET A C 1
ATOM 1730 O O . MET A 1 224 ? -9.076 -14.271 -8.683 1.00 89.88 224 MET A O 1
ATOM 1734 N N . ASN A 1 225 ? -7.388 -15.039 -7.434 1.00 93.06 225 ASN A N 1
ATOM 1735 C CA . ASN A 1 225 ? -8.084 -16.262 -7.035 1.00 93.06 225 ASN A CA 1
ATOM 1736 C C . ASN A 1 225 ? -9.357 -16.001 -6.214 1.00 93.06 225 ASN A C 1
ATOM 1738 O O . ASN A 1 225 ? -10.327 -16.740 -6.356 1.00 93.06 225 ASN A O 1
ATOM 1742 N N . VAL A 1 226 ? -9.368 -14.982 -5.346 1.00 90.12 226 VAL A N 1
ATOM 1743 C CA . VAL A 1 226 ? -10.571 -14.580 -4.596 1.00 90.12 226 VAL A CA 1
ATOM 1744 C C . VAL A 1 226 ? -11.658 -14.091 -5.554 1.00 90.12 226 VAL A C 1
ATOM 1746 O O . VAL A 1 226 ? -12.814 -14.471 -5.381 1.00 90.12 226 VAL A O 1
ATOM 1749 N N . ARG A 1 227 ? -11.303 -13.284 -6.566 1.00 87.31 227 ARG A N 1
ATOM 1750 C CA . ARG A 1 227 ? -12.249 -12.813 -7.593 1.00 87.31 227 ARG A CA 1
ATOM 1751 C C . ARG A 1 227 ? -12.806 -13.974 -8.408 1.00 87.31 227 ARG A C 1
ATOM 1753 O O . ARG A 1 227 ? -14.020 -14.071 -8.546 1.00 87.31 227 ARG A O 1
ATOM 1760 N N . ASP A 1 228 ? -11.934 -14.856 -8.887 1.00 89.62 228 ASP A N 1
ATOM 1761 C CA . ASP A 1 228 ? -12.330 -16.022 -9.677 1.00 89.62 228 ASP A CA 1
ATOM 1762 C C . ASP A 1 228 ? -13.278 -16.918 -8.871 1.00 89.62 228 ASP A C 1
ATOM 1764 O O . ASP A 1 228 ? -14.345 -17.290 -9.351 1.00 89.62 228 ASP A O 1
ATOM 1768 N N . ALA A 1 229 ? -12.952 -17.179 -7.600 1.00 88.81 229 ALA A N 1
ATOM 1769 C CA . ALA A 1 229 ? -13.813 -17.948 -6.706 1.00 88.81 229 ALA A CA 1
ATOM 1770 C C . ALA A 1 229 ? -15.148 -17.242 -6.415 1.00 88.81 229 ALA A C 1
ATOM 1772 O O . ALA A 1 229 ? -16.167 -17.913 -6.293 1.00 88.81 229 ALA A O 1
ATOM 1773 N N . ALA A 1 230 ? -15.167 -15.910 -6.306 1.00 86.69 230 ALA A N 1
ATOM 1774 C CA . ALA A 1 230 ? -16.403 -15.150 -6.128 1.00 86.69 230 ALA A CA 1
ATOM 1775 C C . ALA A 1 230 ? -17.293 -15.219 -7.377 1.00 86.69 230 ALA A C 1
ATOM 1777 O O . ALA A 1 230 ? -18.502 -15.399 -7.260 1.00 86.69 230 ALA A O 1
ATOM 1778 N N . TYR A 1 231 ? -16.695 -15.132 -8.567 1.00 86.25 231 TYR A N 1
ATOM 1779 C CA . TYR A 1 231 ? -17.403 -15.263 -9.837 1.00 86.25 231 TYR A CA 1
ATOM 1780 C C . TYR A 1 231 ? -17.976 -16.679 -10.029 1.00 86.25 231 TYR A C 1
ATOM 1782 O O . TYR A 1 231 ? -19.148 -16.829 -10.379 1.00 86.25 231 TYR A O 1
ATOM 1790 N N . GLU A 1 232 ? -17.197 -17.719 -9.712 1.00 84.56 232 GLU A N 1
ATOM 1791 C CA . GLU A 1 232 ? -17.652 -19.119 -9.709 1.00 84.56 232 GLU A CA 1
ATOM 1792 C C . GLU A 1 232 ? -18.851 -19.340 -8.767 1.00 84.56 232 GLU A C 1
ATOM 1794 O O . GLU A 1 232 ? -19.822 -19.991 -9.158 1.00 84.56 232 GLU A O 1
ATOM 1799 N N . ASP A 1 233 ? -18.820 -18.767 -7.558 1.00 81.94 233 ASP A N 1
ATOM 1800 C CA . ASP A 1 233 ? -19.909 -18.873 -6.572 1.00 81.94 233 ASP A CA 1
ATOM 1801 C C . ASP A 1 233 ? -21.196 -18.201 -7.094 1.00 81.94 233 ASP A C 1
ATOM 1803 O O . ASP A 1 233 ? -22.297 -18.740 -6.953 1.00 81.94 233 ASP A O 1
ATOM 1807 N N . THR A 1 234 ? -21.068 -17.064 -7.793 1.00 77.81 234 THR A N 1
ATOM 1808 C CA . THR A 1 234 ? -22.222 -16.377 -8.400 1.00 77.81 234 THR A CA 1
ATOM 1809 C C . THR A 1 234 ? -22.849 -17.160 -9.557 1.00 77.81 234 THR A C 1
ATOM 1811 O O . THR A 1 234 ? -24.068 -17.314 -9.589 1.00 77.81 234 THR A O 1
ATOM 1814 N N . LEU A 1 235 ? -22.044 -17.725 -10.462 1.00 75.56 235 LEU A N 1
ATOM 1815 C CA . LEU A 1 235 ? -22.532 -18.502 -11.612 1.00 75.56 235 LEU A CA 1
ATOM 1816 C C . LEU A 1 235 ? -23.093 -19.875 -11.223 1.00 75.56 235 LEU A C 1
ATOM 1818 O O . LEU A 1 235 ? -24.076 -20.344 -11.803 1.00 75.56 235 LEU A O 1
ATOM 1822 N N . GLY A 1 236 ? -22.481 -20.532 -10.233 1.00 63.00 236 GLY A N 1
ATOM 1823 C CA . GLY A 1 236 ? -22.927 -21.837 -9.741 1.00 63.00 236 GLY A CA 1
ATOM 1824 C C . GLY A 1 236 ? -24.327 -21.794 -9.126 1.00 63.00 236 GLY A C 1
ATOM 1825 O O . GLY A 1 236 ? -25.052 -22.786 -9.167 1.00 63.00 236 GLY A O 1
ATOM 1826 N N . THR A 1 237 ? -24.740 -20.628 -8.624 1.00 57.62 237 THR A N 1
ATOM 1827 C CA . THR A 1 237 ? -26.057 -20.428 -8.011 1.00 57.62 237 THR A CA 1
ATOM 1828 C C . THR A 1 237 ? -27.182 -20.317 -9.053 1.00 57.62 237 THR A C 1
ATOM 1830 O O . THR A 1 237 ? -28.326 -20.645 -8.750 1.00 57.62 237 THR A O 1
ATOM 1833 N N . GLU A 1 238 ? -26.882 -19.925 -10.297 1.00 56.88 238 GLU A N 1
ATOM 1834 C CA . GLU A 1 238 ? -27.893 -19.760 -11.358 1.00 56.88 238 GLU A CA 1
ATOM 1835 C C . GLU A 1 238 ? -28.184 -21.052 -12.143 1.00 56.88 238 GLU A C 1
ATOM 1837 O O . GLU A 1 238 ? -29.206 -21.144 -12.821 1.00 56.88 238 GLU A O 1
ATOM 1842 N N . THR A 1 239 ? -27.321 -22.070 -12.045 1.00 53.91 239 THR A N 1
ATOM 1843 C CA . THR A 1 239 ? -27.402 -23.270 -12.906 1.00 53.91 239 THR A CA 1
ATOM 1844 C C . THR A 1 239 ? -27.927 -24.525 -12.182 1.00 53.91 239 THR A C 1
ATOM 1846 O O . THR A 1 239 ? -28.267 -25.511 -12.832 1.00 53.91 239 THR A O 1
ATOM 1849 N N . GLU A 1 240 ? -28.052 -24.515 -10.848 1.00 50.56 240 GLU A N 1
ATOM 1850 C CA . GLU A 1 240 ? -28.365 -25.711 -10.040 1.00 50.56 240 GLU A CA 1
ATOM 1851 C C . GLU A 1 240 ? -29.713 -25.654 -9.281 1.00 50.56 240 GLU A C 1
ATOM 1853 O O . GLU A 1 240 ? -29.808 -26.060 -8.125 1.00 50.56 240 GLU A O 1
ATOM 1858 N N . GLU A 1 241 ? -30.817 -25.277 -9.939 1.00 49.94 241 GLU A N 1
ATOM 1859 C CA . GLU A 1 241 ? -32.179 -25.560 -9.422 1.00 49.94 241 GLU A CA 1
ATOM 1860 C C . GLU A 1 241 ? -32.560 -27.060 -9.481 1.00 49.94 241 GLU A C 1
ATOM 1862 O O . GLU A 1 241 ? -33.706 -27.446 -9.246 1.00 49.94 241 GLU A O 1
ATOM 1867 N N . SER A 1 242 ? -31.641 -27.966 -9.819 1.00 49.47 242 SER A N 1
ATOM 1868 C CA . SER A 1 242 ? -31.968 -29.379 -10.031 1.00 49.47 242 SER A CA 1
ATOM 1869 C C . SER A 1 242 ? -30.798 -30.302 -9.717 1.00 49.47 242 SER A C 1
ATOM 1871 O O . SER A 1 242 ? -30.161 -30.826 -10.620 1.00 49.47 242 SER A O 1
ATOM 1873 N N . SER A 1 243 ? -30.522 -30.524 -8.431 1.00 44.62 243 SER A N 1
ATOM 1874 C CA . SER A 1 243 ? -30.327 -31.857 -7.824 1.00 44.62 243 SER A CA 1
ATOM 1875 C C . SER A 1 243 ? -29.462 -31.785 -6.563 1.00 44.62 243 SER A C 1
ATOM 1877 O O . SER A 1 243 ? -28.260 -31.583 -6.609 1.00 44.62 243 SER A O 1
ATOM 1879 N N . ASN A 1 244 ? -30.108 -32.005 -5.417 1.00 44.59 244 ASN A N 1
ATOM 1880 C CA . ASN A 1 244 ? -29.592 -32.799 -4.300 1.00 44.59 244 ASN A CA 1
ATOM 1881 C C . ASN A 1 244 ? -28.102 -32.627 -3.917 1.00 44.59 244 ASN A C 1
ATOM 1883 O O . ASN A 1 244 ? -27.405 -33.615 -3.677 1.00 44.59 244 ASN A O 1
ATOM 1887 N N . ARG A 1 245 ? -27.615 -31.384 -3.796 1.00 46.31 245 ARG A N 1
ATOM 1888 C CA . ARG A 1 245 ? -26.351 -31.102 -3.106 1.00 46.31 245 ARG A CA 1
ATOM 1889 C C . ARG A 1 245 ? -26.575 -31.331 -1.614 1.00 46.31 245 ARG A C 1
ATOM 1891 O O . ARG A 1 245 ? -27.096 -30.484 -0.893 1.00 46.31 245 ARG A O 1
ATOM 1898 N N . GLU A 1 246 ? -26.260 -32.548 -1.189 1.00 40.69 246 GLU A N 1
ATOM 1899 C CA . GLU A 1 246 ? -26.102 -32.929 0.205 1.00 40.69 246 GLU A CA 1
ATOM 1900 C C . GLU A 1 246 ? -25.266 -31.843 0.897 1.00 40.69 246 GLU A C 1
ATOM 1902 O O . GLU A 1 246 ? -24.136 -31.561 0.497 1.00 40.69 246 GLU A O 1
ATOM 1907 N N . ILE A 1 247 ? -25.866 -31.173 1.885 1.00 44.28 247 ILE A N 1
ATOM 1908 C CA . ILE A 1 247 ? -25.262 -30.108 2.691 1.00 44.28 247 ILE A CA 1
ATOM 1909 C C . ILE A 1 247 ? -24.221 -30.763 3.609 1.00 44.28 247 ILE A C 1
ATOM 1911 O O . ILE A 1 247 ? -24.377 -30.841 4.826 1.00 44.28 247 ILE A O 1
ATOM 1915 N N . THR A 1 248 ? -23.145 -31.294 3.040 1.00 40.59 248 THR A N 1
ATOM 1916 C CA . THR A 1 248 ? -21.900 -31.406 3.782 1.00 40.59 248 THR A CA 1
ATOM 1917 C C . THR A 1 248 ? -21.372 -29.989 3.894 1.00 40.59 248 THR A C 1
ATOM 1919 O O . THR A 1 248 ? -21.213 -29.317 2.880 1.00 40.59 248 THR A O 1
ATOM 1922 N N . ALA A 1 249 ? -21.152 -29.521 5.120 1.00 47.78 249 ALA A N 1
ATOM 1923 C CA . ALA A 1 249 ? -20.593 -28.215 5.456 1.00 47.78 249 ALA A CA 1
ATOM 1924 C C . ALA A 1 249 ? -19.131 -28.070 4.974 1.00 47.78 249 ALA A C 1
ATOM 1926 O O . ALA A 1 249 ? -18.214 -27.871 5.767 1.00 47.78 249 ALA A O 1
ATOM 1927 N N . SER A 1 250 ? -18.892 -28.242 3.675 1.00 56.44 250 SER A N 1
ATOM 1928 C CA . SER A 1 250 ? -17.620 -27.985 3.025 1.00 56.44 250 SER A CA 1
ATOM 1929 C C . SER A 1 250 ? -17.477 -26.478 2.883 1.00 56.44 250 SER A C 1
ATOM 1931 O O . SER A 1 250 ? -18.232 -25.849 2.142 1.00 56.44 250 SER A O 1
ATOM 1933 N N . THR A 1 251 ? -16.533 -25.899 3.619 1.00 68.00 251 THR A N 1
ATOM 1934 C CA . THR A 1 251 ? -16.126 -24.499 3.487 1.00 68.00 251 THR A CA 1
ATOM 1935 C C . THR A 1 251 ? -15.901 -24.173 2.009 1.00 68.00 251 THR A C 1
ATOM 1937 O O . THR A 1 251 ? -15.090 -24.835 1.358 1.00 68.00 251 THR A O 1
ATOM 1940 N N . SER A 1 252 ? -16.627 -23.187 1.468 1.00 83.69 252 SER A N 1
ATOM 1941 C CA . SER A 1 252 ? -16.477 -22.794 0.058 1.00 83.69 252 SER A CA 1
ATOM 1942 C C . SER A 1 252 ? -15.033 -22.350 -0.203 1.00 83.69 252 SER A C 1
ATOM 1944 O O . SER A 1 252 ? -14.399 -21.741 0.665 1.00 83.69 252 SER A O 1
ATOM 1946 N N . ARG A 1 253 ? -14.503 -22.622 -1.403 1.00 87.38 253 ARG A N 1
ATOM 1947 C CA . ARG A 1 253 ? -13.179 -22.137 -1.841 1.00 87.38 253 ARG A CA 1
ATOM 1948 C C . ARG A 1 253 ? -13.041 -20.635 -1.586 1.00 87.38 253 ARG A C 1
ATOM 1950 O O . ARG A 1 253 ? -12.001 -20.191 -1.103 1.00 87.38 253 ARG A O 1
ATOM 1957 N N . LEU A 1 254 ? -14.114 -19.883 -1.832 1.00 88.81 254 LEU A N 1
ATOM 1958 C CA . LEU A 1 254 ? -14.186 -18.454 -1.560 1.00 88.81 254 LEU A CA 1
ATOM 1959 C C . LEU A 1 254 ? -13.961 -18.140 -0.074 1.00 88.81 254 LEU A C 1
ATOM 1961 O O . LEU A 1 254 ? -13.132 -17.297 0.247 1.00 88.81 254 LEU A O 1
ATOM 1965 N N . GLN A 1 255 ? -14.630 -18.850 0.838 1.00 89.69 255 GLN A N 1
ATOM 1966 C CA . GLN A 1 255 ? -14.470 -18.659 2.286 1.00 89.69 255 GLN A CA 1
ATOM 1967 C C . GLN A 1 255 ? -13.040 -18.971 2.755 1.00 89.69 255 GLN A C 1
ATOM 1969 O O . GLN A 1 255 ? -12.493 -18.249 3.588 1.00 89.69 255 GLN A O 1
ATOM 1974 N N . ILE A 1 256 ? -12.407 -20.015 2.204 1.00 90.50 256 ILE A N 1
ATOM 1975 C CA . ILE A 1 256 ? -11.009 -20.352 2.519 1.00 90.50 256 ILE A CA 1
ATOM 1976 C C . ILE A 1 256 ? -10.076 -19.235 2.046 1.00 90.50 256 ILE A C 1
ATOM 1978 O O . ILE A 1 256 ? -9.236 -18.773 2.814 1.00 90.50 256 ILE A O 1
ATOM 1982 N N . LEU A 1 257 ? -10.230 -18.775 0.803 1.00 92.44 257 LEU A N 1
ATOM 1983 C CA . LEU A 1 257 ? -9.395 -17.711 0.245 1.00 92.44 257 LEU A CA 1
ATOM 1984 C C . LEU A 1 257 ? -9.597 -16.377 0.977 1.00 92.44 257 LEU A C 1
ATOM 1986 O O . LEU A 1 257 ? -8.620 -15.683 1.246 1.00 92.44 257 LEU A O 1
ATOM 1990 N N . GLN A 1 258 ? -10.832 -16.049 1.366 1.00 90.50 258 GLN A N 1
ATOM 1991 C CA . GLN A 1 258 ? -11.143 -14.897 2.215 1.00 90.50 258 GLN A CA 1
ATOM 1992 C C . GLN A 1 258 ? -10.437 -14.985 3.571 1.00 90.50 258 GLN A C 1
ATOM 1994 O O . GLN A 1 258 ? -9.841 -14.005 4.011 1.00 90.50 258 GLN A O 1
ATOM 1999 N N . HIS A 1 259 ? -10.470 -16.154 4.221 1.00 90.88 259 HIS A N 1
ATOM 2000 C CA . HIS A 1 259 ? -9.765 -16.381 5.486 1.00 90.88 259 HIS A CA 1
ATOM 2001 C C . HIS A 1 259 ? -8.248 -16.244 5.322 1.00 90.88 259 HIS A C 1
ATOM 2003 O O . HIS A 1 259 ? -7.600 -15.598 6.140 1.00 90.88 259 HIS A O 1
ATOM 2009 N N . ILE A 1 260 ? -7.671 -16.796 4.248 1.00 92.88 260 ILE A N 1
ATOM 2010 C CA . ILE A 1 260 ? -6.242 -16.622 3.938 1.00 92.88 260 ILE A CA 1
ATOM 2011 C C . ILE A 1 260 ? -5.918 -15.139 3.761 1.00 92.88 260 ILE A C 1
ATOM 2013 O O . ILE A 1 260 ? -4.959 -14.649 4.353 1.00 92.88 260 ILE A O 1
ATOM 2017 N N . TYR A 1 261 ? -6.725 -14.423 2.980 1.00 90.75 261 TYR A N 1
ATOM 2018 C CA . TYR A 1 261 ? -6.536 -13.002 2.712 1.00 90.75 261 TYR A CA 1
ATOM 2019 C C . TYR A 1 261 ? -6.507 -12.179 4.000 1.00 90.75 261 TYR A C 1
ATOM 2021 O O . TYR A 1 261 ? -5.530 -11.469 4.254 1.00 90.75 261 TYR A O 1
ATOM 2029 N N . THR A 1 262 ? -7.527 -12.322 4.847 1.00 88.75 262 THR A N 1
ATOM 2030 C CA . THR A 1 262 ? -7.624 -11.558 6.095 1.00 88.75 262 THR A CA 1
ATOM 2031 C C . THR A 1 262 ? -6.515 -11.929 7.078 1.00 88.75 262 THR A C 1
ATOM 2033 O O . THR A 1 262 ? -5.884 -11.041 7.648 1.00 88.75 262 THR A O 1
ATOM 2036 N N . ARG A 1 263 ? -6.188 -13.217 7.234 1.00 92.75 263 ARG A N 1
ATOM 2037 C CA . ARG A 1 263 ? -5.120 -13.657 8.148 1.00 92.75 263 ARG A CA 1
ATOM 2038 C C . ARG A 1 263 ? -3.728 -13.234 7.689 1.00 92.75 263 ARG A C 1
ATOM 2040 O O . ARG A 1 263 ? -2.936 -12.790 8.518 1.00 92.75 263 ARG A O 1
ATOM 2047 N N . CYS A 1 264 ? -3.416 -13.328 6.395 1.00 91.50 264 CYS A N 1
ATOM 2048 C CA . CYS A 1 264 ? -2.146 -12.833 5.857 1.00 91.50 264 CYS A CA 1
ATOM 2049 C C . CYS A 1 264 ? -2.001 -11.326 6.091 1.00 91.50 264 CYS A C 1
ATOM 2051 O O . CYS A 1 264 ? -0.941 -10.861 6.505 1.00 91.50 264 CYS A O 1
ATOM 2053 N N . GLN A 1 265 ? -3.075 -10.573 5.874 1.00 87.94 265 GLN A N 1
ATOM 2054 C CA . GLN A 1 265 ? -3.119 -9.133 6.095 1.00 87.94 265 GLN A CA 1
ATOM 2055 C C . GLN A 1 265 ? -2.887 -8.762 7.570 1.00 87.94 265 GLN A C 1
ATOM 2057 O O . GLN A 1 265 ? -2.037 -7.918 7.857 1.00 87.94 265 GLN A O 1
ATOM 2062 N N . GLU A 1 266 ? -3.529 -9.468 8.506 1.00 88.12 266 GLU A N 1
ATOM 2063 C CA . GLU A 1 266 ? -3.288 -9.308 9.945 1.00 88.12 266 GLU A CA 1
ATOM 2064 C C . GLU A 1 266 ? -1.838 -9.618 10.347 1.00 88.12 266 GLU A C 1
ATOM 2066 O O . GLU A 1 266 ? -1.282 -8.950 11.219 1.00 88.12 266 GLU A O 1
ATOM 2071 N N . GLU A 1 267 ? -1.198 -10.627 9.745 1.00 90.38 267 GLU A N 1
ATOM 2072 C CA . GLU A 1 267 ? 0.218 -10.908 10.010 1.00 90.38 267 GLU A CA 1
ATOM 2073 C C . GLU A 1 267 ? 1.142 -9.824 9.434 1.00 90.38 267 GLU A C 1
ATOM 2075 O O . GLU A 1 267 ? 2.116 -9.455 10.092 1.00 90.38 267 GLU A O 1
ATOM 2080 N N . VAL A 1 268 ? 0.840 -9.279 8.251 1.00 87.12 268 VAL A N 1
ATOM 2081 C CA . VAL A 1 268 ? 1.611 -8.174 7.654 1.00 87.12 268 VAL A CA 1
ATOM 2082 C C . VAL A 1 268 ? 1.481 -6.901 8.494 1.00 87.12 268 VAL A C 1
ATOM 2084 O O . VAL A 1 268 ? 2.481 -6.230 8.750 1.00 87.12 268 VAL A O 1
ATOM 2087 N N . GLU A 1 269 ? 0.292 -6.598 9.018 1.00 85.12 269 GLU A N 1
ATOM 2088 C CA . GLU A 1 269 ? 0.047 -5.435 9.885 1.00 85.12 269 GLU A CA 1
ATOM 2089 C C . GLU A 1 269 ? 0.886 -5.413 11.164 1.00 85.12 269 GLU A C 1
ATOM 2091 O O . GLU A 1 269 ? 1.158 -4.344 11.707 1.00 85.12 269 GLU A O 1
ATOM 2096 N N . LYS A 1 270 ? 1.338 -6.573 11.645 1.00 88.00 270 LYS A N 1
ATOM 2097 C CA . LYS A 1 270 ? 2.228 -6.646 12.813 1.00 88.00 270 LYS A CA 1
ATOM 2098 C C . LYS A 1 270 ? 3.643 -6.161 12.509 1.00 88.00 270 LYS A C 1
ATOM 2100 O O . LYS A 1 270 ? 4.396 -5.874 13.437 1.00 88.00 270 LYS A O 1
ATOM 2105 N N . THR A 1 271 ? 4.019 -6.122 11.233 1.00 86.06 271 THR A N 1
ATOM 2106 C CA . THR A 1 271 ? 5.370 -5.761 10.781 1.00 86.06 271 THR A CA 1
ATOM 2107 C C . THR A 1 27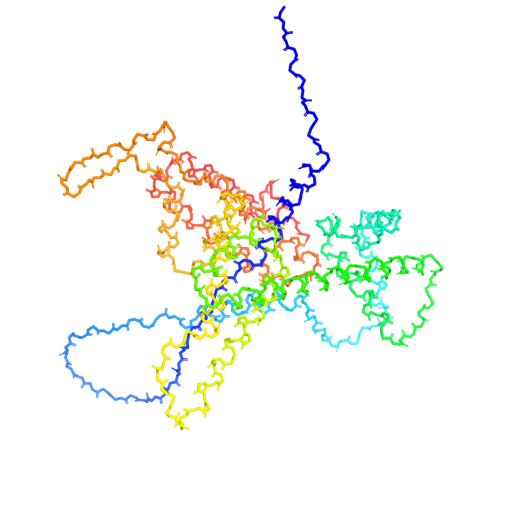1 ? 5.485 -4.301 10.344 1.00 86.06 271 THR A C 1
ATOM 2109 O O . THR A 1 271 ? 6.590 -3.763 10.300 1.00 86.06 271 THR A O 1
ATOM 2112 N N . VAL A 1 272 ? 4.358 -3.648 10.044 1.00 88.00 272 VAL A N 1
ATOM 2113 C CA . VAL A 1 272 ? 4.316 -2.235 9.642 1.00 88.00 272 VAL A CA 1
ATOM 2114 C C . VAL A 1 272 ? 4.271 -1.307 10.860 1.00 88.00 272 VAL A C 1
ATOM 2116 O O . VAL A 1 272 ? 4.045 -1.740 11.992 1.00 88.00 272 VAL A O 1
ATOM 2119 N N . SER A 1 273 ? 4.484 -0.004 10.646 1.00 92.88 273 SER A N 1
ATOM 2120 C CA . SER A 1 273 ? 4.355 0.966 11.738 1.00 92.88 273 SER A CA 1
ATOM 2121 C C . SER A 1 273 ? 2.919 0.965 12.293 1.00 92.88 273 SER A C 1
ATOM 2123 O O . SER A 1 273 ? 1.966 0.840 11.518 1.00 92.88 273 SER A O 1
ATOM 2125 N N . PRO A 1 274 ? 2.716 1.143 13.612 1.00 94.06 274 PRO A N 1
ATOM 2126 C CA . PRO A 1 274 ? 1.380 1.082 14.212 1.00 94.06 274 PRO A CA 1
ATOM 2127 C C . PRO A 1 274 ? 0.374 2.067 13.597 1.00 94.06 274 PRO A C 1
ATOM 2129 O O . PRO A 1 274 ? -0.804 1.742 13.477 1.00 94.06 274 PRO A O 1
ATOM 2132 N N . GLY A 1 275 ? 0.839 3.245 13.161 1.00 95.25 275 GLY A N 1
ATOM 2133 C CA . GLY A 1 275 ? 0.016 4.227 12.449 1.00 95.25 275 GLY A CA 1
ATOM 2134 C C . GLY A 1 275 ? -0.470 3.727 11.088 1.00 95.25 275 GLY A C 1
ATOM 2135 O O . GLY A 1 275 ? -1.653 3.846 10.781 1.00 95.25 275 GLY A O 1
ATOM 2136 N N . VAL A 1 276 ? 0.417 3.104 10.301 1.00 92.94 276 VAL A N 1
ATOM 2137 C CA . VAL A 1 276 ? 0.071 2.502 9.002 1.00 92.94 276 VAL A CA 1
ATOM 2138 C C . VAL A 1 276 ? -0.852 1.299 9.185 1.00 92.94 276 VAL A C 1
ATOM 2140 O O . VAL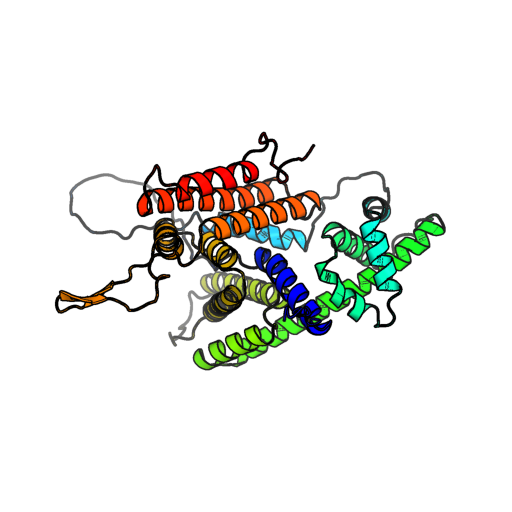 A 1 276 ? -1.849 1.181 8.476 1.00 92.94 276 VAL A O 1
ATOM 2143 N N . GLY A 1 277 ? -0.570 0.438 10.166 1.00 90.69 277 GLY A N 1
ATOM 2144 C CA . GLY A 1 277 ? -1.430 -0.699 10.499 1.00 90.69 277 GLY A CA 1
ATOM 2145 C C . GLY A 1 277 ? -2.844 -0.252 10.880 1.00 90.69 277 GLY A C 1
ATOM 2146 O O . GLY A 1 277 ? -3.823 -0.774 10.347 1.00 90.69 277 GLY A O 1
ATOM 2147 N N . LEU A 1 278 ? -2.958 0.776 11.730 1.00 94.88 278 LEU A N 1
ATOM 2148 C CA . LEU A 1 278 ? -4.245 1.363 12.101 1.00 94.88 278 LEU A CA 1
ATOM 2149 C C . LEU A 1 278 ? -4.967 1.968 10.894 1.00 94.88 278 LEU A C 1
ATOM 2151 O O . LEU A 1 278 ? -6.144 1.678 10.696 1.00 94.88 278 LEU A O 1
ATOM 2155 N N . LEU A 1 279 ? -4.284 2.774 10.076 1.00 95.44 279 LEU A N 1
ATOM 2156 C CA . LEU A 1 279 ? -4.883 3.375 8.884 1.00 95.44 279 LEU A CA 1
ATOM 2157 C C . LEU A 1 279 ? -5.438 2.303 7.938 1.00 95.44 279 LEU A C 1
ATOM 2159 O O . LEU A 1 279 ? -6.597 2.383 7.539 1.00 95.44 279 LEU A O 1
ATOM 2163 N N . ASN A 1 280 ? -4.652 1.267 7.647 1.00 91.31 280 ASN A N 1
ATOM 2164 C CA . ASN A 1 280 ? -5.075 0.158 6.795 1.00 91.31 280 ASN A CA 1
ATOM 2165 C C . ASN A 1 280 ? -6.303 -0.557 7.370 1.00 91.31 280 ASN A C 1
ATOM 2167 O O . ASN A 1 280 ? -7.259 -0.851 6.651 1.00 91.31 280 ASN A O 1
ATOM 2171 N N . LYS A 1 281 ? -6.318 -0.802 8.684 1.00 91.44 281 LYS A N 1
ATOM 2172 C CA . LYS A 1 281 ? -7.457 -1.418 9.371 1.00 91.44 281 LYS A CA 1
ATOM 2173 C C . LYS A 1 281 ? -8.725 -0.570 9.263 1.00 91.44 281 LYS A C 1
ATOM 2175 O O . LYS A 1 281 ? -9.800 -1.117 9.015 1.00 91.44 281 LYS A O 1
ATOM 2180 N N . LEU A 1 282 ? -8.600 0.748 9.399 1.00 94.38 282 LEU A N 1
ATOM 2181 C CA . LEU A 1 282 ? -9.719 1.682 9.295 1.00 94.38 282 LEU A CA 1
ATOM 2182 C C . LEU A 1 282 ? -10.247 1.785 7.866 1.00 94.38 282 LEU A C 1
ATOM 2184 O O . LEU A 1 282 ? -11.455 1.721 7.672 1.00 94.38 282 LEU A O 1
ATOM 2188 N N . LEU A 1 283 ? -9.361 1.877 6.872 1.00 91.50 283 LEU A N 1
ATOM 2189 C CA . LEU A 1 283 ? -9.741 1.957 5.457 1.00 91.50 283 LEU A CA 1
ATOM 2190 C C . LEU A 1 283 ? -10.489 0.711 4.971 1.00 91.50 283 LEU A C 1
ATOM 2192 O O . LEU A 1 283 ? -11.296 0.815 4.053 1.00 91.50 283 LEU A O 1
ATOM 2196 N N . ARG A 1 284 ? -10.264 -0.446 5.607 1.00 86.69 284 ARG A N 1
ATOM 2197 C CA . ARG A 1 284 ? -10.996 -1.683 5.305 1.00 86.69 284 ARG A CA 1
ATOM 2198 C C . ARG A 1 284 ? -12.267 -1.908 6.114 1.00 86.69 284 ARG A C 1
ATOM 2200 O O . ARG A 1 284 ? -13.007 -2.849 5.845 1.00 86.69 284 ARG A O 1
ATOM 2207 N N . THR A 1 285 ? -12.488 -1.119 7.157 1.00 89.88 285 THR A N 1
ATOM 2208 C CA . THR A 1 285 ? -13.651 -1.286 8.025 1.00 89.88 285 THR A CA 1
ATOM 2209 C C . THR A 1 285 ? -14.759 -0.379 7.509 1.00 89.88 285 THR A C 1
ATOM 2211 O O . THR A 1 285 ? -14.743 0.815 7.776 1.00 89.88 285 THR A O 1
ATOM 2214 N N . ASP A 1 286 ? -15.750 -0.911 6.800 1.00 86.25 286 ASP A N 1
ATOM 2215 C CA . ASP A 1 286 ? -16.797 -0.074 6.185 1.00 86.25 286 ASP A CA 1
ATOM 2216 C C . ASP A 1 286 ? -17.794 0.500 7.192 1.00 86.25 286 ASP A C 1
ATOM 2218 O O . ASP A 1 286 ? -18.334 1.597 7.019 1.00 86.25 286 ASP A O 1
ATOM 2222 N N . VAL A 1 287 ? -18.023 -0.238 8.275 1.00 91.31 287 VAL A N 1
ATOM 2223 C CA . VAL A 1 287 ? -19.019 0.111 9.280 1.00 91.31 287 VAL A CA 1
ATOM 2224 C C . VAL A 1 287 ? -18.474 1.219 10.181 1.00 91.31 287 VAL A C 1
ATOM 2226 O O . VAL A 1 287 ? -17.596 0.994 11.016 1.00 91.31 287 VAL A O 1
ATOM 2229 N N . ALA A 1 288 ? -19.041 2.420 10.050 1.00 91.31 288 ALA A N 1
ATOM 2230 C CA . ALA A 1 288 ? -18.594 3.617 10.767 1.00 91.31 288 ALA A CA 1
ATOM 2231 C C . ALA A 1 288 ? -18.602 3.463 12.299 1.00 91.31 288 ALA A C 1
ATOM 2233 O O . ALA A 1 288 ? -17.710 3.971 12.979 1.00 91.31 288 ALA A O 1
ATOM 2234 N N . SER A 1 289 ? -19.568 2.730 12.865 1.00 94.44 289 SER A N 1
ATOM 2235 C CA . SER A 1 289 ? -19.603 2.461 14.311 1.00 94.44 289 SER A CA 1
ATOM 2236 C C . SER A 1 289 ? -18.432 1.582 14.762 1.00 94.44 289 SER A C 1
ATOM 2238 O O . SER A 1 289 ? -17.839 1.838 15.808 1.00 94.44 289 SER A O 1
ATOM 2240 N N . ILE A 1 290 ? -18.040 0.596 13.949 1.00 93.81 290 ILE A N 1
ATOM 2241 C CA . ILE A 1 290 ? -16.875 -0.251 14.220 1.00 93.81 290 ILE A CA 1
ATOM 2242 C C . ILE A 1 290 ? -15.590 0.572 14.091 1.00 93.81 290 ILE A C 1
ATOM 2244 O O . ILE A 1 290 ? -14.750 0.496 14.987 1.00 93.81 290 ILE A O 1
ATOM 2248 N N . ARG A 1 291 ? -15.454 1.413 13.052 1.00 95.81 291 ARG A N 1
ATOM 2249 C CA . ARG A 1 291 ? -14.309 2.339 12.922 1.00 95.81 291 ARG A CA 1
ATOM 2250 C C . ARG A 1 291 ? -14.189 3.270 14.117 1.00 95.81 291 ARG A C 1
ATOM 2252 O O . ARG A 1 291 ? -13.099 3.429 14.650 1.00 95.81 291 ARG A O 1
ATOM 2259 N N . THR A 1 292 ? -15.302 3.836 14.574 1.00 96.06 292 THR A N 1
ATOM 2260 C CA . THR A 1 292 ? -15.326 4.721 15.746 1.00 96.06 292 THR A CA 1
ATOM 2261 C C . THR A 1 292 ? -14.811 3.994 16.989 1.00 96.06 292 THR A C 1
ATOM 2263 O O . THR A 1 292 ? -13.921 4.498 17.668 1.00 96.06 292 THR A O 1
ATOM 2266 N N . ASN A 1 293 ? -15.283 2.769 17.241 1.00 95.50 293 ASN A N 1
ATOM 2267 C CA . ASN A 1 293 ? -14.804 1.956 18.362 1.00 95.50 293 ASN A CA 1
ATOM 2268 C C . ASN A 1 293 ? -13.311 1.616 18.235 1.00 95.50 293 ASN A C 1
ATOM 2270 O O . ASN A 1 293 ? -12.585 1.651 19.226 1.00 95.50 293 ASN A O 1
ATOM 2274 N N . GLN A 1 294 ? -12.839 1.303 17.024 1.00 95.50 294 GLN A N 1
ATOM 2275 C CA . GLN A 1 294 ? -11.417 1.069 16.768 1.00 95.50 294 GLN A CA 1
ATOM 2276 C C . GLN A 1 294 ? -10.597 2.335 17.046 1.00 95.50 294 GLN A C 1
ATOM 2278 O O . GLN A 1 294 ? -9.605 2.268 17.763 1.00 95.50 294 GLN A O 1
ATOM 2283 N N . LEU A 1 295 ? -11.015 3.493 16.538 1.00 97.31 295 LEU A N 1
ATOM 2284 C CA . LEU A 1 295 ? -10.340 4.771 16.763 1.00 97.31 295 LEU A CA 1
ATOM 2285 C C . LEU A 1 295 ? -10.259 5.118 18.251 1.00 97.31 295 LEU A C 1
ATOM 2287 O O . LEU A 1 295 ? -9.184 5.467 18.728 1.00 97.31 295 LEU A O 1
ATOM 2291 N N . GLU A 1 296 ? -11.358 4.976 18.991 1.00 95.31 296 GLU A N 1
ATOM 2292 C CA . GLU A 1 296 ? -11.378 5.203 20.441 1.00 95.31 296 GLU A CA 1
ATOM 2293 C C . GLU A 1 296 ? -10.448 4.235 21.176 1.00 95.31 296 GLU A C 1
ATOM 2295 O O . GLU A 1 296 ? -9.700 4.650 22.059 1.00 95.31 296 GLU A O 1
ATOM 2300 N N . HIS A 1 297 ? -10.441 2.961 20.775 1.00 94.56 297 HIS A N 1
ATOM 2301 C CA . HIS A 1 297 ? -9.563 1.958 21.361 1.00 94.56 297 HIS A CA 1
ATOM 2302 C C . HIS A 1 297 ? -8.084 2.258 21.102 1.00 94.56 297 HIS A C 1
ATOM 2304 O O . HIS A 1 297 ? -7.293 2.213 22.036 1.00 94.56 297 HIS A O 1
ATOM 2310 N N . TYR A 1 298 ? -7.697 2.565 19.860 1.00 95.69 298 TYR A N 1
ATOM 2311 C CA . TYR A 1 298 ? -6.289 2.721 19.492 1.00 95.69 298 TYR A CA 1
ATOM 2312 C C . TYR A 1 298 ? -5.711 4.093 19.848 1.00 95.69 298 TYR A C 1
ATOM 2314 O O . TYR A 1 298 ? -4.561 4.170 20.283 1.00 95.69 298 TYR A O 1
ATOM 2322 N N . LEU A 1 299 ? -6.485 5.162 19.649 1.00 95.75 299 LEU A N 1
ATOM 2323 C CA . LEU A 1 299 ? -6.029 6.539 19.855 1.00 95.75 299 LEU A CA 1
ATOM 2324 C C . LEU A 1 299 ? -6.317 7.058 21.262 1.00 95.75 299 LEU A C 1
ATOM 2326 O O . LEU A 1 299 ? -5.781 8.098 21.630 1.00 95.75 299 LEU A O 1
ATOM 2330 N N . GLY A 1 300 ? -7.171 6.384 22.034 1.00 91.88 300 GLY A N 1
ATOM 2331 C CA . GLY A 1 300 ? -7.506 6.794 23.390 1.00 91.88 300 GLY A CA 1
ATOM 2332 C C . GLY A 1 300 ? -6.516 6.303 24.453 1.00 91.88 300 GLY A C 1
ATOM 2333 O O . GLY A 1 300 ? -5.823 5.301 24.241 1.00 91.88 300 GLY A O 1
ATOM 2334 N N . PRO A 1 301 ? -6.457 6.965 25.627 1.00 88.19 301 PRO A N 1
ATOM 2335 C CA . PRO A 1 301 ? -5.731 6.472 26.788 1.00 88.19 301 PRO A CA 1
ATOM 2336 C C . PRO A 1 301 ? -6.204 5.066 27.150 1.00 88.19 301 PRO A C 1
ATOM 2338 O O . PRO A 1 301 ? -7.407 4.804 27.217 1.00 88.19 301 PRO A O 1
ATOM 2341 N N . GLN A 1 302 ? -5.263 4.161 27.402 1.00 85.81 302 GLN A N 1
ATOM 2342 C CA . GLN A 1 302 ? -5.615 2.813 27.825 1.00 85.81 302 GLN A CA 1
ATOM 2343 C C . GLN A 1 302 ? -6.070 2.820 29.288 1.00 85.81 302 GLN A C 1
ATOM 2345 O O . GLN A 1 302 ? -5.534 3.530 30.138 1.00 85.81 302 GLN A O 1
ATOM 2350 N N . THR A 1 303 ? -7.100 2.040 29.602 1.00 73.94 303 THR A N 1
ATOM 2351 C CA . THR A 1 303 ? -7.572 1.904 30.981 1.00 73.94 303 THR A CA 1
ATOM 2352 C C . THR A 1 303 ? -6.619 1.000 31.755 1.00 73.94 303 THR A C 1
ATOM 2354 O O . THR A 1 303 ? -6.472 -0.179 31.435 1.00 73.94 303 THR A O 1
ATOM 2357 N N . SER A 1 304 ? -5.996 1.533 32.803 1.00 68.75 304 SER A N 1
ATOM 2358 C CA . SER A 1 304 ? -5.076 0.802 33.682 1.00 68.75 304 SER A CA 1
ATOM 2359 C C . SER A 1 304 ? -5.780 -0.040 34.750 1.00 68.75 304 SER A C 1
ATOM 2361 O O . SER A 1 304 ? -5.125 -0.577 35.639 1.00 68.75 304 SER A O 1
ATOM 2363 N N . SER A 1 305 ? -7.105 -0.173 34.701 1.00 74.00 305 SER A N 1
ATOM 2364 C CA . SER A 1 305 ? -7.871 -0.941 35.677 1.00 74.00 305 SER A CA 1
ATOM 2365 C C . SER A 1 305 ? -8.932 -1.810 35.008 1.00 74.00 305 SER A C 1
ATOM 2367 O O . SER A 1 305 ? -9.579 -1.408 34.043 1.00 74.00 305 SER A O 1
ATOM 2369 N N . ILE A 1 306 ? -9.095 -3.028 35.525 1.00 77.25 306 ILE A N 1
ATOM 2370 C CA . ILE A 1 306 ? -10.182 -3.935 35.151 1.00 77.25 306 ILE A CA 1
ATOM 2371 C C . ILE A 1 306 ? -11.042 -4.149 36.390 1.00 77.25 306 ILE A C 1
ATOM 2373 O O . ILE A 1 306 ? -10.552 -4.607 37.424 1.00 77.25 306 ILE A O 1
ATOM 2377 N N . THR A 1 307 ? -12.335 -3.854 36.290 1.00 80.88 307 THR A N 1
ATOM 2378 C CA . THR A 1 307 ? -13.297 -4.217 37.334 1.00 80.88 307 THR A CA 1
ATOM 2379 C C . THR A 1 307 ? -13.743 -5.653 37.101 1.00 80.88 307 THR A C 1
ATOM 2381 O O . THR A 1 307 ? -14.376 -5.970 36.097 1.00 80.88 307 THR A O 1
ATOM 2384 N N . THR A 1 308 ? -13.376 -6.538 38.021 1.00 80.69 308 THR A N 1
ATOM 2385 C CA . THR A 1 308 ? -13.821 -7.938 38.012 1.00 80.69 308 THR A CA 1
ATOM 2386 C C . THR A 1 308 ? -15.334 -8.042 38.263 1.00 80.69 308 THR A C 1
ATOM 2388 O O . THR A 1 308 ? -15.916 -7.115 38.832 1.00 80.69 308 THR A O 1
ATOM 2391 N N . PRO A 1 309 ? -15.984 -9.166 37.899 1.00 83.12 309 PRO A N 1
ATOM 2392 C CA . PRO A 1 309 ? -17.414 -9.389 38.160 1.00 83.12 309 PRO A CA 1
ATOM 2393 C C . PRO A 1 309 ? -17.795 -9.255 39.642 1.00 83.12 309 PRO A C 1
ATOM 2395 O O . PRO A 1 309 ? -18.924 -8.901 39.963 1.00 83.12 309 PRO A O 1
ATOM 2398 N N . ASP A 1 310 ? -16.826 -9.467 40.536 1.00 84.56 310 ASP A N 1
ATOM 2399 C CA . ASP A 1 310 ? -16.964 -9.317 41.987 1.00 84.56 310 ASP A CA 1
ATOM 2400 C C . ASP A 1 310 ? -16.916 -7.847 42.457 1.00 84.56 310 ASP A C 1
ATOM 2402 O O . ASP A 1 310 ? -16.864 -7.571 43.655 1.00 84.56 310 ASP A O 1
ATOM 2406 N N . GLY A 1 311 ? -16.850 -6.887 41.528 1.00 86.38 311 GLY A N 1
ATOM 2407 C CA . GLY A 1 311 ? -16.733 -5.456 41.815 1.00 86.38 311 GLY A CA 1
ATOM 2408 C C . GLY A 1 311 ? -15.345 -5.021 42.294 1.00 86.38 311 GLY A C 1
ATOM 2409 O O . GLY A 1 311 ? -15.144 -3.846 42.602 1.00 86.38 311 GLY A O 1
ATOM 2410 N N . LYS A 1 312 ? -14.360 -5.930 42.351 1.00 87.56 312 LYS A N 1
ATOM 2411 C CA . LYS A 1 312 ? -12.982 -5.574 42.711 1.00 87.56 312 LYS A CA 1
ATOM 2412 C C . LYS A 1 312 ? -12.280 -4.952 41.512 1.00 87.56 312 LYS A C 1
ATOM 2414 O O . LYS A 1 312 ? -12.150 -5.593 40.466 1.00 87.56 312 LYS A O 1
ATOM 2419 N N . VAL A 1 313 ? -11.805 -3.726 41.693 1.00 83.88 313 VAL A N 1
ATOM 2420 C CA . VAL A 1 313 ? -10.951 -3.026 40.733 1.00 83.88 313 VAL A CA 1
ATOM 2421 C C . VAL A 1 313 ? -9.541 -3.591 40.862 1.00 83.88 313 VAL A C 1
ATOM 2423 O O . VAL A 1 313 ? -8.877 -3.410 41.881 1.00 83.88 313 VAL A O 1
ATOM 2426 N N . VAL A 1 314 ? -9.100 -4.324 39.845 1.00 81.44 314 VAL A N 1
ATOM 2427 C CA . VAL A 1 314 ? -7.717 -4.778 39.724 1.00 81.44 314 VAL A CA 1
ATOM 2428 C C . VAL A 1 314 ? -6.984 -3.730 38.904 1.00 81.44 314 VAL A C 1
ATOM 2430 O O . VAL A 1 314 ? -7.195 -3.616 37.697 1.00 81.44 314 VAL A O 1
ATOM 2433 N N . GLU A 1 315 ? -6.135 -2.947 39.564 1.00 78.81 315 GLU A N 1
ATOM 2434 C CA . GLU A 1 315 ? -5.175 -2.099 38.866 1.00 78.81 315 GLU A CA 1
ATOM 2435 C C . GLU A 1 315 ? -4.188 -2.999 38.123 1.00 78.81 315 GLU A C 1
ATOM 2437 O O . GLU A 1 315 ? -3.429 -3.778 38.713 1.00 78.81 315 GLU A O 1
ATOM 2442 N N . LEU A 1 316 ? -4.219 -2.910 36.800 1.00 72.38 316 LEU A N 1
ATOM 2443 C CA . LEU A 1 316 ? -3.216 -3.504 35.950 1.00 72.38 316 LEU A CA 1
ATOM 2444 C C . LEU A 1 316 ? -1.925 -2.730 36.202 1.00 72.38 316 LEU A C 1
ATOM 2446 O O . LEU A 1 316 ? -1.777 -1.592 35.759 1.00 72.38 316 LEU A O 1
ATOM 2450 N N . LYS A 1 317 ? -0.985 -3.350 36.924 1.00 57.03 317 LYS A N 1
ATOM 2451 C CA . LYS A 1 317 ? 0.387 -2.857 37.126 1.00 57.03 317 LYS A CA 1
ATOM 2452 C C . LYS A 1 317 ? 1.173 -2.871 35.809 1.00 57.03 317 LYS A C 1
ATOM 2454 O O . LYS A 1 317 ? 2.209 -3.520 35.701 1.00 57.03 317 LYS A O 1
ATOM 2459 N N . TYR A 1 318 ? 0.681 -2.193 34.784 1.00 54.50 318 TYR A N 1
ATOM 2460 C CA . TYR A 1 318 ? 1.518 -1.780 33.679 1.00 54.50 318 TYR A CA 1
ATOM 2461 C C . TYR A 1 318 ? 2.148 -0.450 34.073 1.00 54.50 318 TYR A C 1
ATOM 2463 O O . TYR A 1 318 ? 1.475 0.461 34.548 1.00 54.50 318 TYR A O 1
ATOM 2471 N N . ASN A 1 319 ? 3.474 -0.410 33.943 1.00 50.88 319 ASN A N 1
ATOM 2472 C CA . ASN A 1 319 ? 4.352 0.734 34.182 1.00 50.88 319 ASN A CA 1
ATOM 2473 C C . ASN A 1 319 ? 3.756 2.032 33.606 1.00 50.88 319 ASN A C 1
ATOM 2475 O O . ASN A 1 319 ? 2.936 1.953 32.701 1.00 50.88 319 ASN A O 1
ATOM 2479 N N . GLU A 1 320 ? 4.222 3.197 34.066 1.00 55.09 320 GLU A N 1
ATOM 2480 C CA . GLU A 1 320 ? 3.868 4.604 33.732 1.00 55.09 320 GLU A CA 1
ATOM 2481 C C . GLU A 1 320 ? 3.341 4.933 32.302 1.00 55.09 320 GLU A C 1
ATOM 2483 O O . GLU A 1 320 ? 2.729 5.972 32.084 1.00 55.09 320 GLU A O 1
ATOM 2488 N N . LYS A 1 321 ? 3.515 4.035 31.329 1.00 55.56 321 LYS A N 1
ATOM 2489 C CA . LYS A 1 321 ? 2.889 3.988 29.999 1.00 55.56 321 LYS A CA 1
ATOM 2490 C C . LYS A 1 321 ? 1.396 3.620 29.972 1.00 55.56 321 LYS A C 1
ATOM 2492 O O . LYS A 1 321 ? 0.803 3.698 28.903 1.00 55.56 321 LYS A O 1
ATOM 2497 N N . ALA A 1 322 ? 0.774 3.218 31.082 1.00 56.28 322 ALA A N 1
ATOM 2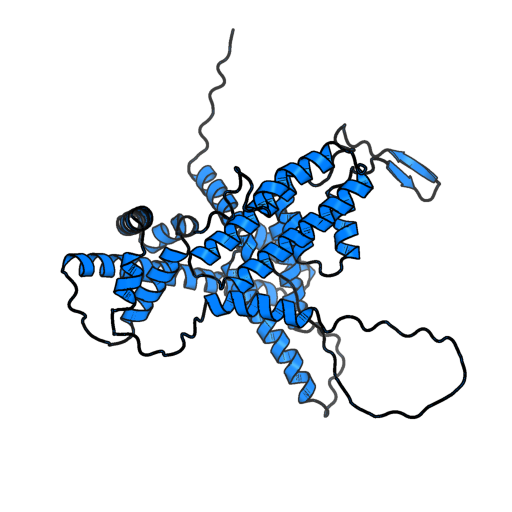498 C CA . ALA A 1 322 ? -0.610 2.723 31.076 1.00 56.28 322 ALA A CA 1
ATOM 2499 C C . ALA A 1 322 ? -1.664 3.762 30.637 1.00 56.28 322 ALA A C 1
ATOM 2501 O O . ALA A 1 322 ? -2.758 3.371 30.271 1.00 56.28 322 ALA A O 1
ATOM 2502 N N . SER A 1 323 ? -1.328 5.058 30.610 1.00 68.81 323 SER A N 1
ATOM 2503 C CA . SER A 1 323 ? -2.198 6.137 30.110 1.00 68.81 323 SER A CA 1
ATOM 2504 C C . SER A 1 323 ? -1.904 6.543 28.657 1.00 68.81 323 SER A C 1
ATOM 2506 O O . SER A 1 323 ? -2.524 7.475 28.145 1.00 68.81 323 SER A O 1
ATOM 2508 N N . GLN A 1 324 ? -0.929 5.908 27.998 1.00 82.62 324 GLN A N 1
ATOM 2509 C CA . GLN A 1 324 ? -0.574 6.227 26.615 1.00 82.62 324 GLN A CA 1
ATOM 2510 C C . GLN A 1 324 ? -1.486 5.478 25.641 1.00 82.62 324 GLN A C 1
ATOM 2512 O O . GLN A 1 324 ? -1.857 4.336 25.914 1.00 82.62 324 GLN A O 1
ATOM 2517 N N . PRO A 1 325 ? -1.841 6.095 24.505 1.00 90.94 325 PRO A N 1
ATOM 2518 C CA . PRO A 1 325 ? -2.590 5.411 23.464 1.00 90.94 325 PRO A CA 1
ATOM 2519 C C . PRO A 1 325 ? -1.766 4.284 22.834 1.00 90.94 325 PRO A C 1
ATOM 2521 O O . PRO A 1 325 ? -0.537 4.358 22.772 1.00 90.94 325 PRO A O 1
ATOM 2524 N N . LEU A 1 326 ? -2.450 3.248 22.335 1.00 92.00 326 LEU A N 1
ATOM 2525 C CA . LEU A 1 326 ? -1.817 2.156 21.581 1.00 92.00 326 LEU A CA 1
ATOM 2526 C C . LEU A 1 326 ? -1.117 2.690 20.325 1.00 92.00 326 LEU A C 1
ATOM 2528 O O . LEU A 1 326 ? -0.054 2.200 19.947 1.00 92.00 326 LEU A O 1
ATOM 2532 N N . VAL A 1 327 ? -1.719 3.700 19.694 1.00 95.00 327 VAL A N 1
ATOM 2533 C CA . VAL A 1 327 ? -1.169 4.411 18.542 1.00 95.00 327 VAL A CA 1
ATOM 2534 C C . VAL A 1 327 ? -1.206 5.911 18.835 1.00 95.00 327 VAL A C 1
ATOM 2536 O O . VAL A 1 327 ? -2.290 6.488 18.917 1.00 95.00 327 VAL A O 1
ATOM 2539 N N . PRO A 1 328 ? -0.044 6.570 18.991 1.00 94.94 328 PRO A N 1
ATOM 2540 C CA . PRO A 1 328 ? 0.018 8.021 19.087 1.00 94.94 328 PRO A CA 1
ATOM 2541 C C . PRO A 1 328 ? -0.669 8.693 17.885 1.00 94.94 328 PRO A C 1
ATOM 2543 O O . PRO A 1 328 ? -0.430 8.263 16.752 1.00 94.94 328 PRO A O 1
ATOM 2546 N N . PRO A 1 329 ? -1.467 9.762 18.086 1.00 96.00 329 PRO A N 1
ATOM 2547 C CA . PRO A 1 329 ? -2.164 10.445 16.994 1.00 96.00 329 PRO A CA 1
ATOM 2548 C C . PRO A 1 329 ? -1.235 10.918 15.870 1.00 96.00 329 PRO A C 1
ATOM 2550 O O . PRO A 1 329 ? -1.600 10.829 14.701 1.00 96.00 329 PRO A O 1
ATOM 2553 N N . THR A 1 330 ? -0.013 11.335 16.211 1.00 95.88 330 THR A N 1
ATOM 2554 C CA . THR A 1 330 ? 1.021 11.758 15.254 1.00 95.88 330 THR A CA 1
ATOM 2555 C C . THR A 1 330 ? 1.398 10.648 14.270 1.00 95.88 330 THR A C 1
ATOM 2557 O O . THR A 1 330 ? 1.520 10.905 13.077 1.00 95.88 330 THR A O 1
ATOM 2560 N N . LEU A 1 331 ? 1.485 9.386 14.715 1.00 95.88 331 LEU A N 1
ATOM 2561 C CA . LEU A 1 331 ? 1.788 8.259 13.821 1.00 95.88 331 LEU A CA 1
ATOM 2562 C C . LEU A 1 331 ? 0.661 7.997 12.817 1.00 95.88 331 LEU A C 1
ATOM 2564 O O . LEU A 1 331 ? 0.925 7.562 11.697 1.00 95.88 331 LEU A O 1
ATOM 2568 N N . LEU A 1 332 ? -0.596 8.238 13.205 1.00 97.06 332 LEU A N 1
ATOM 2569 C CA . LEU A 1 332 ? -1.719 8.141 12.273 1.00 97.06 332 LEU A CA 1
ATOM 2570 C C . LEU A 1 332 ? -1.676 9.282 11.246 1.00 97.06 332 LEU A C 1
ATOM 2572 O O . LEU A 1 332 ? -1.939 9.039 10.071 1.00 97.06 332 LEU A O 1
ATOM 2576 N N . VAL A 1 333 ? -1.304 10.500 11.657 1.00 97.06 333 VAL A N 1
ATOM 2577 C CA . VAL A 1 333 ? -1.111 11.629 10.730 1.00 97.06 333 VAL A CA 1
ATOM 2578 C C . VAL A 1 333 ? 0.001 11.337 9.727 1.00 97.06 333 VAL A C 1
ATOM 2580 O O . VAL A 1 333 ? -0.215 11.499 8.528 1.00 97.06 333 VAL A O 1
ATOM 2583 N N . GLU A 1 334 ? 1.155 10.847 10.185 1.00 95.56 334 GLU A N 1
ATOM 2584 C CA . GLU A 1 334 ? 2.265 10.438 9.315 1.00 95.56 334 GLU A CA 1
ATOM 2585 C C . GLU A 1 334 ? 1.837 9.358 8.312 1.00 95.56 334 GLU A C 1
ATOM 2587 O O . GLU A 1 334 ? 2.173 9.439 7.129 1.00 95.56 334 GLU A O 1
ATOM 2592 N N . ALA A 1 335 ? 1.054 8.370 8.759 1.00 95.56 335 ALA A N 1
ATOM 2593 C CA . ALA A 1 335 ? 0.521 7.329 7.886 1.00 95.56 335 ALA A CA 1
ATOM 2594 C C . ALA A 1 335 ? -0.426 7.898 6.817 1.00 95.56 335 ALA A C 1
ATOM 2596 O O . ALA A 1 335 ? -0.306 7.544 5.644 1.00 95.56 335 ALA A O 1
ATOM 2597 N N . ILE A 1 336 ? -1.328 8.810 7.198 1.00 96.19 336 ILE A N 1
ATOM 2598 C CA . ILE A 1 336 ? -2.245 9.487 6.268 1.00 96.19 336 ILE A CA 1
ATOM 2599 C C . ILE A 1 336 ? -1.460 10.338 5.264 1.00 96.19 336 ILE A C 1
ATOM 2601 O O . ILE A 1 336 ? -1.730 10.271 4.067 1.00 96.19 336 ILE A O 1
ATOM 2605 N N . ALA A 1 337 ? -0.471 11.103 5.730 1.00 94.38 337 ALA A N 1
ATOM 2606 C CA . ALA A 1 337 ? 0.390 11.919 4.878 1.00 94.38 337 ALA A CA 1
ATOM 2607 C C . ALA A 1 337 ? 1.128 11.058 3.845 1.00 94.38 337 ALA A C 1
ATOM 2609 O O . ALA A 1 337 ? 1.107 11.365 2.653 1.00 94.38 337 ALA A O 1
ATOM 2610 N N . GLY A 1 338 ? 1.726 9.951 4.297 1.00 90.44 338 GLY A N 1
ATOM 2611 C CA . GLY A 1 338 ? 2.418 8.997 3.436 1.00 90.44 338 GLY A CA 1
ATOM 2612 C C . GLY A 1 338 ? 1.493 8.369 2.393 1.00 90.44 338 GLY A C 1
ATOM 2613 O O . GLY A 1 338 ? 1.857 8.315 1.221 1.00 90.44 338 GLY A O 1
ATOM 2614 N N . ALA A 1 339 ? 0.284 7.962 2.789 1.00 92.06 339 ALA A N 1
ATOM 2615 C CA . ALA A 1 339 ? -0.706 7.400 1.872 1.00 92.06 339 ALA A CA 1
ATOM 2616 C C . ALA A 1 339 ? -1.148 8.421 0.809 1.00 92.06 339 ALA A C 1
ATOM 2618 O O . ALA A 1 339 ? -1.121 8.123 -0.384 1.00 92.06 339 ALA A O 1
ATOM 2619 N N . VAL A 1 340 ? -1.489 9.651 1.214 1.00 93.19 340 VAL A N 1
ATOM 2620 C CA . VAL A 1 340 ? -1.878 10.724 0.281 1.00 93.19 340 VAL A CA 1
ATOM 2621 C C . VAL A 1 340 ? -0.740 11.052 -0.683 1.00 93.19 340 VAL A C 1
ATOM 2623 O O . VAL A 1 340 ? -0.976 11.183 -1.883 1.00 93.19 340 VAL A O 1
ATOM 2626 N N . GLN A 1 341 ? 0.499 11.137 -0.190 1.00 89.94 341 GLN A N 1
ATOM 2627 C CA . GLN A 1 341 ? 1.668 11.363 -1.036 1.00 89.94 341 GLN A CA 1
ATOM 2628 C C . GLN A 1 341 ? 1.822 10.266 -2.089 1.00 89.94 341 GLN A C 1
ATOM 2630 O O . GLN A 1 341 ? 2.001 10.576 -3.262 1.00 89.94 341 GLN A O 1
ATOM 2635 N N . GLN A 1 342 ? 1.716 9.000 -1.684 1.00 85.88 342 GLN A N 1
ATOM 2636 C CA . GLN A 1 342 ? 1.823 7.861 -2.593 1.00 85.88 342 GLN A CA 1
ATOM 2637 C C . GLN A 1 342 ? 0.738 7.885 -3.667 1.00 85.88 342 GLN A C 1
ATOM 2639 O O . GLN A 1 342 ? 1.063 7.758 -4.844 1.00 85.88 342 GLN A O 1
ATOM 2644 N N . ILE A 1 343 ? -0.523 8.116 -3.286 1.00 88.62 343 ILE A N 1
ATOM 2645 C CA . ILE A 1 343 ? -1.642 8.211 -4.234 1.00 88.62 343 ILE A CA 1
ATOM 2646 C C . ILE A 1 343 ? -1.353 9.286 -5.292 1.00 88.62 343 ILE A C 1
ATOM 2648 O O . ILE A 1 343 ? -1.447 9.022 -6.489 1.00 88.62 343 ILE A O 1
ATOM 2652 N N . ARG A 1 344 ? -0.919 10.478 -4.864 1.00 87.69 344 ARG A N 1
ATOM 2653 C CA . ARG A 1 344 ? -0.582 11.584 -5.776 1.00 87.69 344 ARG A CA 1
ATOM 2654 C C . ARG A 1 344 ? 0.653 11.303 -6.631 1.00 87.69 344 ARG A C 1
ATOM 2656 O O . ARG A 1 344 ? 0.719 11.750 -7.772 1.00 87.69 344 ARG A O 1
ATOM 2663 N N . THR A 1 345 ? 1.636 10.570 -6.115 1.00 84.12 345 THR A N 1
ATOM 2664 C CA . THR A 1 345 ? 2.794 10.134 -6.906 1.00 84.12 345 THR A CA 1
ATOM 2665 C C . THR A 1 345 ? 2.376 9.173 -8.015 1.00 84.12 345 THR A C 1
ATOM 2667 O O . THR A 1 345 ? 2.827 9.339 -9.146 1.00 84.12 345 THR A O 1
ATOM 2670 N N . VAL A 1 346 ? 1.500 8.207 -7.722 1.00 81.75 346 VAL A N 1
ATOM 2671 C CA . VAL A 1 346 ? 0.986 7.265 -8.730 1.00 81.75 346 VAL A CA 1
ATOM 2672 C C . VAL A 1 346 ? 0.145 8.000 -9.778 1.00 81.75 346 VAL A C 1
ATOM 2674 O O . VAL A 1 346 ? 0.293 7.727 -10.964 1.00 81.75 346 VAL A O 1
ATOM 2677 N N . GLU A 1 347 ? -0.655 8.990 -9.370 1.00 86.50 347 GLU A N 1
ATOM 2678 C CA . GLU A 1 347 ? -1.453 9.839 -10.275 1.00 86.50 347 GLU A CA 1
ATOM 2679 C C . GLU A 1 347 ? -0.580 10.605 -11.258 1.00 86.50 347 GLU A C 1
ATOM 2681 O O . GLU A 1 347 ? -0.769 10.518 -12.468 1.00 86.50 347 GLU A O 1
ATOM 2686 N N . ARG A 1 348 ? 0.444 11.293 -10.752 1.00 84.69 348 ARG A N 1
ATOM 2687 C CA . ARG A 1 348 ? 1.386 12.042 -11.593 1.00 84.69 348 ARG A CA 1
ATOM 2688 C C . ARG A 1 348 ? 2.190 11.147 -12.524 1.00 84.69 348 ARG A C 1
ATOM 2690 O O . ARG A 1 348 ? 2.631 11.608 -13.567 1.00 84.69 348 ARG A O 1
ATOM 2697 N N . ALA A 1 349 ? 2.407 9.893 -12.138 1.00 78.75 349 ALA A N 1
ATOM 2698 C CA . ALA A 1 349 ? 3.084 8.913 -12.973 1.00 78.75 349 ALA A CA 1
ATOM 2699 C C . ALA A 1 349 ? 2.172 8.302 -14.053 1.00 78.75 349 ALA A C 1
ATOM 2701 O O . ALA A 1 349 ? 2.624 7.409 -14.760 1.00 78.75 349 ALA A O 1
ATOM 2702 N N . GLY A 1 350 ? 0.904 8.723 -14.150 1.00 80.00 350 GLY A N 1
ATOM 2703 C CA . GLY A 1 350 ? -0.069 8.136 -15.073 1.00 80.00 350 GLY A CA 1
ATOM 2704 C C . GLY A 1 350 ? -0.551 6.746 -14.652 1.00 80.00 350 GLY A C 1
ATOM 2705 O O . GLY A 1 350 ? -1.251 6.083 -15.406 1.00 80.00 350 GLY A O 1
ATOM 2706 N N . GLY A 1 351 ? -0.212 6.300 -13.439 1.00 77.19 351 GLY A N 1
ATOM 2707 C CA . GLY A 1 351 ? -0.688 5.031 -12.897 1.00 77.19 351 GLY A CA 1
ATOM 2708 C C . GLY A 1 351 ? -2.142 5.089 -12.428 1.00 77.19 351 GLY A C 1
ATOM 2709 O O . GLY A 1 351 ? -2.688 4.075 -12.039 1.00 77.19 351 GLY A O 1
ATOM 2710 N N . THR A 1 352 ? -2.782 6.257 -12.408 1.00 82.44 352 THR A N 1
ATOM 2711 C CA . THR A 1 352 ? -4.187 6.401 -12.013 1.00 82.44 352 THR A CA 1
ATOM 2712 C C . THR A 1 352 ? -4.821 7.600 -12.666 1.00 82.44 352 THR A C 1
ATOM 2714 O O . THR A 1 352 ? -4.186 8.644 -12.792 1.00 82.44 352 THR A O 1
ATOM 2717 N N . ASP A 1 353 ? -6.109 7.488 -12.981 1.00 87.81 353 ASP A N 1
ATOM 2718 C CA . ASP A 1 353 ? -6.919 8.641 -13.332 1.00 87.81 353 ASP A CA 1
ATOM 2719 C C . ASP A 1 353 ? -7.123 9.563 -12.115 1.00 87.81 353 ASP A C 1
ATOM 2721 O O . ASP A 1 353 ? -7.130 9.134 -10.956 1.00 87.81 353 ASP A O 1
ATOM 2725 N N . ALA A 1 354 ? -7.299 10.857 -12.379 1.00 88.75 354 ALA A N 1
ATOM 2726 C CA . ALA A 1 354 ? -7.408 11.867 -11.330 1.00 88.75 354 ALA A CA 1
ATOM 2727 C C . ALA A 1 354 ? -8.647 11.684 -10.436 1.00 88.75 354 ALA A C 1
ATOM 2729 O O . ALA A 1 354 ? -8.639 12.064 -9.262 1.00 88.75 354 ALA A O 1
ATOM 2730 N N . ARG A 1 355 ? -9.726 11.096 -10.974 1.00 90.06 355 ARG A N 1
ATOM 2731 C CA . ARG A 1 355 ? -10.962 10.873 -10.221 1.00 90.06 355 ARG A CA 1
ATOM 2732 C C . ARG A 1 355 ? -10.753 9.785 -9.177 1.00 90.06 355 ARG A C 1
ATOM 2734 O O . ARG A 1 355 ? -11.078 10.010 -8.012 1.00 90.06 355 ARG A O 1
ATOM 2741 N N . THR A 1 356 ? -10.163 8.656 -9.549 1.00 87.38 356 THR A N 1
ATOM 2742 C CA . THR A 1 356 ? -9.912 7.588 -8.582 1.00 87.38 356 THR A CA 1
ATOM 2743 C C . THR A 1 356 ? -8.881 8.001 -7.534 1.00 87.38 356 THR A C 1
ATOM 2745 O O . THR A 1 356 ? -9.084 7.759 -6.341 1.00 87.38 356 THR A O 1
ATOM 2748 N N . ALA A 1 357 ? -7.826 8.720 -7.932 1.00 87.44 357 ALA A N 1
ATOM 2749 C CA . ALA A 1 357 ? -6.881 9.308 -6.984 1.00 87.44 357 ALA A CA 1
ATOM 2750 C C . ALA A 1 357 ? -7.588 10.227 -5.968 1.00 87.44 357 ALA A C 1
ATOM 2752 O O . ALA A 1 357 ? -7.330 10.146 -4.763 1.00 87.44 357 ALA A O 1
ATOM 2753 N N . ALA A 1 358 ? -8.527 11.064 -6.425 1.00 89.75 358 ALA A N 1
ATOM 2754 C CA . ALA A 1 358 ? -9.330 11.910 -5.548 1.00 89.75 358 ALA A CA 1
ATOM 2755 C C . ALA A 1 358 ? -10.208 11.093 -4.580 1.00 89.75 358 ALA A C 1
ATOM 2757 O O . ALA A 1 358 ? -10.240 11.414 -3.392 1.00 89.75 358 ALA A O 1
ATOM 2758 N N . ASP A 1 359 ? -10.847 10.013 -5.038 1.00 90.56 359 ASP A N 1
ATOM 2759 C CA . ASP A 1 359 ? -11.681 9.138 -4.198 1.00 90.56 359 ASP A CA 1
ATOM 2760 C C . ASP A 1 359 ? -10.870 8.404 -3.107 1.00 90.56 359 ASP A C 1
ATOM 2762 O O . ASP A 1 359 ? -11.348 8.189 -1.981 1.00 90.56 359 ASP A O 1
ATOM 2766 N N . LEU A 1 360 ? -9.621 8.037 -3.404 1.00 90.25 360 LEU A N 1
ATOM 2767 C CA . LEU A 1 360 ? -8.702 7.434 -2.433 1.00 90.25 360 LEU A CA 1
ATOM 2768 C C . LEU A 1 360 ? -8.236 8.452 -1.383 1.00 90.25 360 LEU A C 1
ATOM 2770 O O . LEU A 1 360 ? -8.251 8.162 -0.181 1.00 90.25 360 LEU A O 1
ATOM 2774 N N . VAL A 1 361 ? -7.883 9.669 -1.811 1.00 93.62 361 VAL A N 1
ATOM 2775 C CA . VAL A 1 361 ? -7.538 10.771 -0.897 1.00 93.62 361 VAL A CA 1
ATOM 2776 C C . VAL A 1 361 ? -8.735 11.142 -0.019 1.00 93.62 361 VAL A C 1
ATOM 2778 O O . VAL A 1 361 ? -8.574 11.359 1.183 1.00 93.62 361 VAL A O 1
ATOM 2781 N N . GLU A 1 362 ? -9.942 11.153 -0.582 1.00 94.62 362 GLU A N 1
ATOM 2782 C CA . GLU A 1 362 ? -11.185 11.392 0.150 1.00 94.62 362 GLU A CA 1
ATOM 2783 C C . GLU A 1 362 ? -11.430 10.322 1.221 1.00 94.62 362 GLU A C 1
ATOM 2785 O O . GLU A 1 362 ? -11.818 10.641 2.342 1.00 94.62 362 GLU A O 1
ATOM 2790 N N . SER A 1 363 ? -11.111 9.059 0.932 1.00 94.31 363 SER A N 1
ATOM 2791 C CA . SER A 1 363 ? -11.206 7.980 1.924 1.00 94.31 363 SER A CA 1
ATOM 2792 C C . SER A 1 363 ? -10.255 8.210 3.107 1.00 94.31 363 SER A C 1
ATOM 2794 O O . SER A 1 363 ? -10.653 8.061 4.264 1.00 94.31 363 SER A O 1
ATOM 2796 N N . CYS A 1 364 ? -9.026 8.667 2.840 1.00 95.69 364 CYS A N 1
ATOM 2797 C CA . CYS A 1 364 ? -8.089 9.073 3.892 1.00 95.69 364 CYS A CA 1
ATOM 2798 C C . CYS A 1 364 ? -8.610 10.286 4.684 1.00 95.69 364 CYS A C 1
ATOM 2800 O O . CYS A 1 364 ? -8.484 10.333 5.910 1.00 95.69 364 CYS A O 1
ATOM 2802 N N . ARG A 1 365 ? -9.239 11.254 4.003 1.00 96.19 365 ARG A N 1
ATOM 2803 C CA . ARG A 1 365 ? -9.851 12.434 4.632 1.00 96.19 365 ARG A CA 1
ATOM 2804 C C . ARG A 1 365 ? -11.004 12.052 5.558 1.00 96.19 365 ARG A C 1
ATOM 2806 O O . ARG A 1 365 ? -11.099 12.593 6.660 1.00 96.19 365 ARG A O 1
ATOM 2813 N N . GLN A 1 366 ? -11.848 11.110 5.149 1.00 96.19 366 GLN A N 1
ATOM 2814 C CA . GLN A 1 366 ? -12.951 10.611 5.964 1.00 96.19 366 GLN A CA 1
ATOM 2815 C C . GLN A 1 366 ? -12.436 9.941 7.247 1.00 96.19 366 GLN A C 1
ATOM 2817 O O . GLN A 1 366 ? -12.907 10.267 8.338 1.00 96.19 366 GLN A O 1
ATOM 2822 N N . VAL A 1 367 ? -11.406 9.092 7.144 1.00 96.62 367 VAL A N 1
ATOM 2823 C CA . VAL A 1 367 ? -10.739 8.503 8.320 1.00 96.62 367 VAL A CA 1
ATOM 2824 C C . VAL A 1 367 ? -10.182 9.591 9.242 1.00 96.62 367 VAL A C 1
ATOM 2826 O O . VAL A 1 367 ? -10.373 9.530 10.456 1.00 96.62 367 VAL A O 1
ATOM 2829 N N . ALA A 1 368 ? -9.552 10.628 8.684 1.00 97.25 368 ALA A N 1
ATOM 2830 C CA . ALA A 1 368 ? -9.024 11.749 9.459 1.00 97.25 368 ALA A CA 1
ATOM 2831 C C . ALA A 1 368 ? -10.126 12.519 10.220 1.00 97.25 368 ALA A C 1
ATOM 2833 O O . ALA A 1 368 ? -9.941 12.908 11.376 1.00 97.25 368 ALA A O 1
ATOM 2834 N N . MET A 1 369 ? -11.297 12.717 9.603 1.00 97.06 369 MET A N 1
ATOM 2835 C CA . MET A 1 369 ? -12.454 13.359 10.242 1.00 97.06 369 MET A CA 1
ATOM 2836 C C . MET A 1 369 ? -13.037 12.529 11.388 1.00 97.06 369 MET A C 1
ATOM 2838 O O . MET A 1 369 ? -13.402 13.075 12.436 1.00 97.06 369 MET A O 1
ATOM 2842 N N . GLU A 1 370 ? -13.120 11.216 11.205 1.00 97.56 370 GLU A N 1
ATOM 2843 C CA . GLU A 1 370 ? -13.588 10.296 12.240 1.00 97.56 370 GLU A CA 1
ATOM 2844 C C . GLU A 1 370 ? -12.591 10.227 13.399 1.00 97.56 370 GLU A C 1
ATOM 2846 O O . GLU A 1 370 ? -12.993 10.352 14.557 1.00 97.56 370 GLU A O 1
ATOM 2851 N N . ALA A 1 371 ? -11.289 10.159 13.105 1.00 97.75 371 ALA A N 1
ATOM 2852 C CA . ALA A 1 371 ? -10.227 10.202 14.108 1.00 97.75 371 ALA A CA 1
ATOM 2853 C C . ALA A 1 371 ? -10.277 11.494 14.934 1.00 97.75 371 ALA A C 1
ATOM 2855 O O . ALA A 1 371 ? -10.207 11.447 16.161 1.00 97.75 371 ALA A O 1
ATOM 2856 N N . ARG A 1 372 ? -10.505 12.645 14.286 1.00 97.44 372 ARG A N 1
ATOM 2857 C CA . ARG A 1 372 ? -10.718 13.930 14.971 1.00 97.44 372 ARG A CA 1
ATOM 2858 C C . ARG A 1 372 ? -11.896 13.870 15.946 1.00 97.44 372 ARG A C 1
ATOM 2860 O O . ARG A 1 372 ? -11.815 14.415 17.044 1.00 97.44 372 ARG A O 1
ATOM 2867 N N . THR A 1 373 ? -12.987 13.219 15.550 1.00 97.44 373 THR A N 1
ATOM 2868 C CA . THR A 1 373 ? -14.193 13.076 16.381 1.00 97.44 373 THR A CA 1
ATOM 2869 C C . THR A 1 373 ? -13.934 12.160 17.579 1.00 97.44 373 THR A C 1
ATOM 2871 O O . THR A 1 373 ? -14.297 12.509 18.702 1.00 97.44 373 THR A O 1
ATOM 2874 N N . ALA A 1 374 ? -13.241 11.038 17.367 1.00 96.56 374 ALA A N 1
ATOM 2875 C CA . ALA A 1 374 ? -12.830 10.129 18.435 1.00 96.56 374 ALA A CA 1
ATOM 2876 C C . ALA A 1 374 ? -11.888 10.818 19.438 1.00 96.56 374 ALA A C 1
ATOM 2878 O O . ALA A 1 374 ? -12.120 10.764 20.644 1.00 96.56 374 ALA A O 1
ATOM 2879 N N . LEU A 1 375 ? -10.879 11.554 18.959 1.00 96.44 375 LEU A N 1
ATOM 2880 C CA . LEU A 1 375 ? -9.961 12.313 19.814 1.00 96.44 375 LEU A CA 1
ATOM 2881 C C . LEU A 1 375 ? -10.683 13.392 20.628 1.00 96.44 375 LEU A C 1
ATOM 2883 O O . LEU A 1 375 ? -10.417 13.531 21.820 1.00 96.44 375 LEU A O 1
ATOM 2887 N N . ALA A 1 376 ? -11.630 14.114 20.024 1.00 97.00 376 ALA A N 1
ATOM 2888 C CA . ALA A 1 376 ? -12.433 15.109 20.733 1.00 97.00 376 ALA A CA 1
ATOM 2889 C C . ALA A 1 376 ? -13.300 14.490 21.838 1.00 97.00 376 ALA A C 1
ATOM 2891 O O . ALA A 1 376 ? -13.471 15.099 22.893 1.00 97.00 376 ALA A O 1
ATOM 2892 N N . LYS A 1 377 ? -13.824 13.278 21.621 1.00 96.19 377 LYS A N 1
ATOM 2893 C CA . LYS A 1 377 ? -14.596 12.540 22.627 1.00 96.19 377 LYS A CA 1
ATOM 2894 C C . LYS A 1 377 ? -13.717 12.070 23.786 1.00 96.19 377 LYS A C 1
ATOM 2896 O O . LYS A 1 377 ? -14.145 12.133 24.934 1.00 96.19 377 LYS A O 1
ATOM 2901 N N . VAL A 1 378 ? -12.511 11.595 23.483 1.00 93.69 378 VAL A N 1
ATOM 2902 C CA . VAL A 1 378 ? -11.633 10.963 24.472 1.00 93.69 378 VAL A CA 1
ATOM 2903 C C . VAL A 1 378 ? -10.812 11.982 25.272 1.00 93.69 378 VAL A C 1
ATOM 2905 O O . VAL A 1 378 ? -10.726 11.866 26.491 1.00 93.69 378 VAL A O 1
ATOM 2908 N N . TYR A 1 379 ? -10.232 12.986 24.612 1.00 93.94 379 TYR A N 1
ATOM 2909 C CA . TYR A 1 379 ? -9.372 13.994 25.248 1.00 93.94 379 TYR A CA 1
ATOM 2910 C C . TYR A 1 379 ? -10.090 15.326 25.527 1.00 93.94 379 TYR A C 1
ATOM 2912 O O . TYR A 1 379 ? -9.605 16.132 26.319 1.00 93.94 379 TYR A O 1
ATOM 2920 N N . GLY A 1 380 ? -11.241 15.570 24.893 1.00 95.62 380 GLY A N 1
ATOM 2921 C CA . GLY A 1 380 ? -11.976 16.837 24.953 1.00 95.62 380 GLY A CA 1
ATOM 2922 C C . GLY A 1 380 ? -11.744 17.729 23.727 1.00 95.62 380 GLY A C 1
ATOM 2923 O O . GLY A 1 380 ? -10.749 17.614 23.016 1.00 95.62 380 GLY A O 1
ATOM 2924 N N . THR A 1 381 ? -12.669 18.659 23.472 1.00 94.50 381 THR A N 1
ATOM 2925 C CA . THR A 1 381 ? -12.666 19.512 22.263 1.00 94.50 381 THR A CA 1
ATOM 2926 C C . THR A 1 381 ? -11.548 20.555 22.220 1.00 94.50 381 THR A C 1
ATOM 2928 O O . THR A 1 381 ? -11.274 21.094 21.154 1.00 94.50 381 THR A O 1
ATOM 2931 N N . ASN A 1 382 ? -10.920 20.847 23.360 1.00 94.88 382 ASN A N 1
ATOM 2932 C CA . ASN A 1 382 ? -9.859 21.852 23.500 1.00 94.88 382 ASN A CA 1
ATOM 2933 C C . ASN A 1 382 ? -8.531 21.224 23.955 1.00 94.88 382 ASN A C 1
ATOM 2935 O O . ASN A 1 382 ? -7.687 21.921 24.517 1.00 94.88 382 ASN A O 1
ATOM 2939 N N . SER A 1 383 ? -8.368 19.906 23.796 1.00 95.12 383 SER A N 1
ATOM 2940 C CA . SER A 1 383 ? -7.141 19.224 24.201 1.00 95.12 383 SER A CA 1
ATOM 2941 C C . SER A 1 383 ? -5.975 19.576 23.280 1.00 95.12 383 SER A C 1
ATOM 2943 O O . SER A 1 383 ? -6.144 19.819 22.082 1.00 95.12 383 SER A O 1
ATOM 2945 N N . THR A 1 384 ? -4.769 19.583 23.843 1.00 95.62 384 THR A N 1
ATOM 2946 C CA . THR A 1 384 ? -3.531 19.829 23.095 1.00 95.62 384 THR A CA 1
ATOM 2947 C C . THR A 1 384 ? -3.302 18.788 22.004 1.00 95.62 384 THR A C 1
ATOM 2949 O O . THR A 1 384 ? -2.836 19.121 20.920 1.00 95.62 384 THR A O 1
ATOM 2952 N N . GLU A 1 385 ? -3.687 17.543 22.265 1.00 93.69 385 GLU A N 1
ATOM 2953 C CA . GLU A 1 385 ? -3.563 16.395 21.375 1.00 93.69 385 GLU A CA 1
ATOM 2954 C C . GLU A 1 385 ? -4.464 16.548 20.150 1.00 93.69 385 GLU A C 1
ATOM 2956 O O . GLU A 1 385 ? -4.027 16.312 19.025 1.00 93.69 385 GLU A O 1
ATOM 2961 N N . LEU A 1 386 ? -5.713 16.984 20.355 1.00 95.81 386 LEU A N 1
ATOM 2962 C CA . LEU A 1 386 ? -6.646 17.235 19.262 1.00 95.81 386 LEU A CA 1
ATOM 2963 C C . LEU A 1 386 ? -6.189 18.414 18.400 1.00 95.81 386 LEU A C 1
ATOM 2965 O O . LEU A 1 386 ? -6.280 18.335 17.176 1.00 95.81 386 LEU A O 1
ATOM 2969 N N . LEU A 1 387 ? -5.721 19.499 19.023 1.00 96.38 387 LEU A N 1
ATOM 2970 C CA . LEU A 1 387 ? -5.238 20.678 18.302 1.00 96.38 387 LEU A CA 1
ATOM 2971 C C . LEU A 1 387 ? -3.991 20.347 17.474 1.00 96.38 387 LEU A C 1
ATOM 2973 O O . LEU A 1 387 ? -3.976 20.633 16.281 1.00 96.38 387 LEU A O 1
ATOM 2977 N N . ALA A 1 388 ? -3.013 19.649 18.059 1.00 95.62 388 ALA A N 1
ATOM 2978 C CA . ALA A 1 388 ? -1.824 19.193 17.339 1.00 95.62 388 ALA A CA 1
ATOM 2979 C C . ALA A 1 388 ? -2.189 18.287 16.151 1.00 95.62 388 ALA A C 1
ATOM 2981 O O . ALA A 1 388 ? -1.731 18.515 15.034 1.00 95.62 388 ALA A O 1
ATOM 2982 N N . PHE A 1 389 ? -3.089 17.319 16.360 1.00 96.38 389 PHE A N 1
ATOM 2983 C CA . PHE A 1 389 ? -3.584 16.448 15.291 1.00 96.38 389 PHE A CA 1
ATOM 2984 C C . PHE A 1 389 ? -4.239 17.244 14.150 1.00 96.38 389 PHE A C 1
ATOM 2986 O O . PHE A 1 389 ? -4.016 16.960 12.975 1.00 96.38 389 PHE A O 1
ATOM 2993 N N . GLN A 1 390 ? -5.043 18.263 14.470 1.00 95.50 390 GLN A N 1
ATOM 2994 C CA . GLN A 1 390 ? -5.671 19.115 13.458 1.00 95.50 390 GLN A CA 1
ATOM 2995 C C . GLN A 1 390 ? -4.649 19.960 12.696 1.00 95.50 390 GLN A C 1
ATOM 2997 O O . GLN A 1 390 ? -4.734 20.031 11.469 1.00 95.50 390 GLN A O 1
ATOM 3002 N N . ASP A 1 391 ? -3.700 20.574 13.401 1.00 94.69 391 ASP A N 1
ATOM 3003 C CA . ASP A 1 391 ? -2.671 21.436 12.819 1.00 94.69 391 ASP A CA 1
ATOM 3004 C C . ASP A 1 391 ? -1.755 20.664 11.860 1.00 94.69 391 ASP A C 1
ATOM 3006 O O . ASP A 1 391 ? -1.409 21.172 10.791 1.00 94.69 391 ASP A O 1
ATOM 3010 N N . GLU A 1 392 ? -1.413 19.417 12.193 1.00 94.00 392 GLU A N 1
ATOM 3011 C CA . GLU A 1 392 ? -0.599 18.552 11.335 1.00 94.00 392 GLU A CA 1
ATOM 3012 C C . GLU A 1 392 ? -1.365 18.032 10.105 1.00 94.00 392 GLU A C 1
ATOM 3014 O O . GLU A 1 392 ? -0.769 17.843 9.043 1.00 94.00 392 GLU A O 1
ATOM 3019 N N . LEU A 1 393 ? -2.690 17.860 10.193 1.00 93.38 393 LEU A N 1
ATOM 3020 C CA . LEU A 1 393 ? -3.523 17.450 9.053 1.00 93.38 393 LEU A CA 1
ATOM 3021 C C . LEU A 1 393 ? -3.797 18.577 8.047 1.00 93.38 393 LEU A C 1
ATOM 3023 O O . LEU A 1 393 ? -4.040 18.299 6.869 1.00 93.38 393 LEU A O 1
ATOM 3027 N N . GLN A 1 394 ? -3.778 19.842 8.485 1.00 90.56 394 GLN A N 1
ATOM 3028 C CA . GLN A 1 394 ? -4.019 21.007 7.622 1.00 90.56 394 GLN A CA 1
ATOM 3029 C C . GLN A 1 394 ? -3.208 20.982 6.314 1.00 90.56 394 GLN A C 1
ATOM 3031 O O . GLN A 1 394 ? -3.826 21.072 5.251 1.00 90.56 394 GLN A O 1
ATOM 3036 N N . PRO A 1 395 ? -1.868 20.828 6.329 1.00 90.19 395 PRO A N 1
ATOM 3037 C CA . PRO A 1 395 ? -1.076 20.848 5.101 1.00 90.19 395 PRO A CA 1
ATOM 3038 C C . PRO A 1 395 ? -1.325 19.667 4.158 1.00 90.19 395 PRO A C 1
ATOM 3040 O O . PRO A 1 395 ? -1.007 19.770 2.973 1.00 90.19 395 PRO A O 1
ATOM 3043 N N . ILE A 1 396 ? -1.887 18.562 4.652 1.00 90.81 396 ILE A N 1
ATOM 3044 C CA . ILE A 1 396 ? -2.151 17.358 3.852 1.00 90.81 396 ILE A CA 1
ATOM 3045 C C . ILE A 1 396 ? -3.370 17.570 2.951 1.00 90.81 396 ILE A C 1
ATOM 3047 O O . ILE A 1 396 ? -3.337 17.209 1.779 1.00 90.81 396 ILE A O 1
ATOM 3051 N N . PHE A 1 397 ? -4.434 18.180 3.484 1.00 88.75 397 PHE A N 1
ATOM 3052 C CA . PHE A 1 397 ? -5.715 18.315 2.780 1.00 88.75 397 PHE A CA 1
ATOM 3053 C C . PHE A 1 397 ? -6.027 19.735 2.289 1.00 88.75 397 PHE A C 1
ATOM 3055 O O . PHE A 1 397 ? -7.015 19.912 1.577 1.00 88.75 397 PHE A O 1
ATOM 3062 N N . ARG A 1 398 ? -5.234 20.755 2.657 1.00 81.94 398 ARG A N 1
ATOM 3063 C CA . ARG A 1 398 ? -5.426 22.138 2.185 1.00 81.94 398 ARG A CA 1
ATOM 3064 C C . ARG A 1 398 ? -4.323 22.574 1.209 1.00 81.94 398 ARG A C 1
ATOM 3066 O O . ARG A 1 398 ? -3.186 22.758 1.653 1.00 81.94 398 ARG A O 1
ATOM 3073 N N . PRO A 1 399 ? -4.660 22.811 -0.075 1.00 62.84 399 PRO A N 1
ATOM 3074 C CA . PRO A 1 399 ? -3.700 23.227 -1.101 1.00 62.84 399 PRO A CA 1
ATOM 3075 C C . PRO A 1 399 ? -3.035 24.572 -0.789 1.00 62.84 399 PRO A C 1
ATOM 3077 O O . PRO A 1 399 ? -1.834 24.723 -0.974 1.00 62.84 399 PRO A O 1
ATOM 3080 N N . ASP A 1 400 ? -3.797 25.522 -0.237 1.00 63.78 400 ASP A N 1
ATOM 3081 C CA . ASP A 1 400 ? -3.337 26.901 -0.007 1.00 63.78 400 ASP A CA 1
ATOM 3082 C C . ASP A 1 400 ? -2.400 27.054 1.198 1.00 63.78 400 ASP A C 1
ATOM 3084 O O . ASP A 1 400 ? -1.946 28.156 1.518 1.00 63.78 400 ASP A O 1
ATOM 3088 N N . SER A 1 401 ? -2.122 25.971 1.929 1.00 62.06 401 SER A N 1
ATOM 3089 C CA . SER A 1 401 ? -1.180 26.065 3.037 1.00 62.06 401 SER A CA 1
ATOM 3090 C C . SER A 1 401 ? 0.237 26.208 2.478 1.00 62.06 401 SER A C 1
ATOM 3092 O O . SER A 1 401 ? 0.687 25.392 1.674 1.00 62.06 401 SER A O 1
ATOM 3094 N N . ALA A 1 402 ? 0.990 27.194 2.969 1.00 61.88 402 ALA A N 1
ATOM 3095 C CA . ALA A 1 402 ? 2.386 27.416 2.576 1.00 61.88 402 ALA A CA 1
ATOM 3096 C C . ALA A 1 402 ? 3.313 26.199 2.817 1.00 61.88 402 ALA A C 1
ATOM 3098 O O . ALA A 1 402 ? 4.462 26.202 2.387 1.00 61.88 402 ALA A O 1
ATOM 3099 N N . LYS A 1 403 ? 2.828 25.169 3.527 1.00 64.19 403 LYS A N 1
ATOM 3100 C CA . LYS A 1 403 ? 3.540 23.930 3.863 1.00 64.19 403 LYS A CA 1
ATOM 3101 C C . LYS A 1 403 ? 3.041 22.703 3.083 1.00 64.19 403 LYS A C 1
ATOM 3103 O O . LYS A 1 403 ? 3.533 21.606 3.338 1.00 64.19 403 LYS A O 1
ATOM 3108 N N . SER A 1 404 ? 2.063 22.838 2.180 1.00 65.81 404 SER A N 1
ATOM 3109 C CA . SER A 1 404 ? 1.526 21.688 1.442 1.00 65.81 404 SER A CA 1
ATOM 3110 C C . SER A 1 404 ? 2.485 21.270 0.330 1.00 65.81 404 SER A C 1
ATOM 3112 O O . SER A 1 404 ? 2.560 21.910 -0.712 1.00 65.81 404 SER A O 1
ATOM 3114 N N . ILE A 1 405 ? 3.205 20.170 0.541 1.00 69.75 405 ILE A N 1
ATOM 3115 C CA . ILE A 1 405 ? 3.997 19.501 -0.507 1.00 69.75 405 ILE A CA 1
ATOM 3116 C C . ILE A 1 405 ? 3.149 18.536 -1.353 1.00 69.75 405 ILE A C 1
ATOM 3118 O O . ILE A 1 405 ? 3.623 17.997 -2.349 1.00 69.75 405 ILE A O 1
ATOM 3122 N N . TYR A 1 406 ? 1.897 18.296 -0.949 1.00 62.81 406 TYR A N 1
ATOM 3123 C CA . TYR A 1 406 ? 1.075 17.183 -1.436 1.00 62.81 406 TYR A CA 1
ATOM 3124 C C . TYR A 1 406 ? 0.143 17.567 -2.594 1.00 62.81 406 TYR A C 1
ATOM 3126 O O . TYR A 1 406 ? -0.295 16.694 -3.338 1.00 62.81 406 TYR A O 1
ATOM 3134 N N . ILE A 1 407 ? -0.155 18.861 -2.760 1.00 60.22 407 ILE A N 1
ATOM 3135 C CA . ILE A 1 407 ? -1.126 19.373 -3.749 1.00 60.22 407 ILE A CA 1
ATOM 3136 C C . ILE A 1 407 ? -0.515 20.497 -4.607 1.00 60.22 407 ILE A C 1
ATOM 3138 O O . ILE A 1 407 ? -1.212 21.186 -5.338 1.00 60.22 407 ILE A O 1
ATOM 3142 N N . GLN A 1 408 ? 0.808 20.685 -4.574 1.00 53.06 408 GLN A N 1
ATOM 3143 C CA . GLN A 1 408 ? 1.471 21.534 -5.565 1.00 53.06 408 GLN A CA 1
ATOM 3144 C C . GLN A 1 408 ? 1.520 20.768 -6.893 1.00 53.06 408 GLN A C 1
ATOM 3146 O O . GLN A 1 408 ? 2.417 19.954 -7.123 1.00 53.06 408 GLN A O 1
ATOM 3151 N N . GLY A 1 409 ? 0.471 20.938 -7.693 1.00 46.53 409 GLY A N 1
ATOM 3152 C CA . GLY A 1 409 ? 0.359 20.557 -9.096 1.00 46.53 409 GLY A CA 1
ATOM 3153 C C . GLY A 1 409 ? -0.150 21.773 -9.871 1.00 46.53 409 GLY A C 1
ATOM 3154 O O . GLY A 1 409 ? -1.048 22.455 -9.380 1.00 46.53 409 GLY A O 1
ATOM 3155 N N . ASN A 1 410 ? 0.519 22.052 -10.992 1.00 35.03 410 ASN A N 1
ATOM 3156 C CA . ASN A 1 410 ? 0.357 23.206 -11.885 1.00 35.03 410 ASN A CA 1
ATOM 3157 C C . ASN A 1 410 ? -1.062 23.430 -12.407 1.00 35.03 410 ASN A C 1
ATOM 3159 O O . ASN A 1 410 ? -1.763 22.422 -12.648 1.00 35.03 410 ASN A O 1
#

Secondary structure (DSSP, 8-state):
-----------HHHHHHHHHHHHHHHHHHHH----PPPP-----------------PPP----SSHHHHHHHHHHHHHHTTS------------HHHHHHHT--HHHHHHHHHHHT-TT-HHHHHHHHTTTS-HHHHHHHHHHHHHHHS--------HHHHHHHHHHHHHHHHHHHHHHHHHHHHHHHHHHHHTT-SHHHHHHHHHHHHHTT---HHHHHHHHHHHHHHHHHHHHHHHH-SSS---------HHHHHHHHHHHHHHHHHTTS-HHHHHHHHHHT---HHHHHHHHHHHHSBPP-EEE-TTS-EEE----GGGGSBSS-HHHHHHHHHHHHHHHHHHHHTTSS-HHHHHHHHHHHHHHHHHHHHHHHHHH-TT-HHHHHHHHHHHHHH-TTSTT-SSS---

pLDDT: mean 74.08, std 24.4, range [27.25, 97.75]

Organism: NCBI:txid420275

Foldseek 3Di:
DDDDDDDDDDDPVNVLVVVVLVLLLLVVLLLLAAADDDDDDDDDDDDDDDDDDDDDDDDDDDDDPPRVVSVVLVVLLCCLVVVPDDDDDDDCPPPLVVLLVPDDPVLVVLLVCLLPDPVDNLVSCVSCVSVHQLSLLVSLQVLLVVVPPPDDDPPDDPVVVVVSVSSNVNSVSNVVNLVVLLVLLVVLVVVLVVLPDPVSNLVSLLVCLVVVNLGPSNSVNLVVQLVVQVVVVVVVVVPPPDDDPDPPVDQRPNNSSSVSSVSNLVSNLVSHDVLLSLLSVLLHDPDLVVSLVSLLQQAAFADQWDQDPVRDIDRNPDPPCNGGGNDQLVSNLVNLLSQLQSLLSCCVSVSGDPVSSVVSNVSSVVSLVSSLVSCCVRQNPPHPSSVVSVVSCCLSPPPPPPNNPRPPDD